Protein AF-0000000079139550 (afdb_homodimer)

Radius of gyration: 27.9 Å; Cα contacts (8 Å, |Δi|>4): 1248; chains: 2; bounding box: 109×68×73 Å

Foldseek 3Di:
DDDDPDDVVVCPPDPPPCPVPPPCPPPPCPPPLEAPQEAAEEEQAFLAPDLCSLLLLVLLQLLCCPVVVFAEEEEELAQQDGQQCQQQVNDAAFDADPVRATEFDDGSRYGYDYNCSVDDDPPRPPDDDVRSLVVLVRRRHRHCSHHGHYYYYRAHHRLDDSVLSNLQSHDHLAYEYEFALAPVRLVSSVVVVVSSVVSPHHHLFYEHEQQWDQDPVPRDIDRPRDHCNRVVSCVVVVHDYQFYAHDDPVQVVSSNNNHGCCRVPVPDPRNVGSNSSSVSSVVSSVVSVVVVVPPPPPPD/DPDDPDDPPVCPPDPPPCPVPPPCPPPPCPPPLEAPQEAAEEEQAFLAPDLCSLLLLVLLQLLCCPVVVFAEEEEELAQQDGQQCQQQVNDAAFDADPVRATEFDDGSRYGYDYNCSVDDDPPRPPDDDVRSLVVLVRRRHRHCSHHGHYYYYRAHHRLDDSVLSNLQSHDHLAYEYEFALAPVRLVSSVVVVVSSVVSPHHHLFYEHEQQWDQDPVPRDIDRPRDHCNRVVSCVVVVHDYQFYAHDDPVQVVSSNNNHGCCRVPVPDPRNVGSNSSSVSSVVSSVVSVVVVVPPPPPPD

pLDDT: mean 81.62, std 21.93, range [19.33, 98.62]

InterPro domains:
  IPR019591 Mrp/NBP35 ATP-binding protein [MF_02040] (33-282)
  IPR019591 Mrp/NBP35 ATP-binding protein [cd02037] (41-253)
  IPR027417 P-loop containing nucleoside triphosphate hydrolase [G3DSA:3.40.50.300] (33-296)
  IPR027417 P-loop containing nucleoside triphosphate hydrolase [SSF52540] (41-289)
  IPR033756 Flagellum site-determining protein YlxH/ Fe-S cluster assembling factor NBP35 [PF10609] (38-281)
  IPR044304 Iron-sulfur protein NUBPL-like [PTHR42961] (28-290)

Structure (mmCIF, N/CA/C/O backbone):
data_AF-0000000079139550-model_v1
#
loop_
_entity.id
_entity.type
_entity.pdbx_description
1 polymer 'Nucleotide-binding protein-like'
#
loop_
_atom_site.group_PDB
_atom_site.id
_atom_site.type_symbol
_atom_site.label_atom_id
_atom_site.label_alt_id
_atom_site.label_comp_id
_atom_site.label_asym_id
_atom_site.label_entity_id
_atom_site.label_seq_id
_atom_site.pdbx_PDB_ins_code
_atom_site.Cartn_x
_atom_site.Cartn_y
_atom_site.Cartn_z
_atom_site.occupancy
_atom_site.B_iso_or_equiv
_atom_site.auth_seq_id
_atom_site.auth_comp_id
_atom_site.auth_asym_id
_atom_site.auth_atom_id
_atom_site.pdbx_PDB_model_num
ATOM 1 N N . MET A 1 1 ? 80.75 3.213 21.734 1 23.69 1 MET A N 1
ATOM 2 C CA . MET A 1 1 ? 79.75 4.254 21.516 1 23.69 1 MET A CA 1
ATOM 3 C C . MET A 1 1 ? 79.25 4.27 20.062 1 23.69 1 MET A C 1
ATOM 5 O O . MET A 1 1 ? 78.938 5.324 19.531 1 23.69 1 MET A O 1
ATOM 9 N N . ASN A 1 2 ? 79.562 3.193 19.297 1 19.33 2 ASN A N 1
ATOM 10 C CA . ASN A 1 2 ? 79.625 2.646 17.953 1 19.33 2 ASN A CA 1
ATOM 11 C C . ASN A 1 2 ? 78.312 2.766 17.188 1 19.33 2 ASN A C 1
ATOM 13 O O . ASN A 1 2 ? 78.312 3.25 16.062 1 19.33 2 ASN A O 1
ATOM 17 N N . ARG A 1 3 ? 77.438 1.793 17.359 1 20.16 3 ARG A N 1
ATOM 18 C CA . ARG A 1 3 ? 76.812 0.916 16.375 1 20.16 3 ARG A CA 1
ATOM 19 C C . ARG A 1 3 ? 75.562 1.572 15.766 1 20.16 3 ARG A C 1
ATOM 21 O O . ARG A 1 3 ? 75.312 1.468 14.555 1 20.16 3 ARG A O 1
ATOM 28 N N . PHE A 1 4 ? 74.5 1.75 16.547 1 21.88 4 PHE A N 1
ATOM 29 C CA . PHE A 1 4 ? 73.188 1.257 16.188 1 21.88 4 PHE A CA 1
ATOM 30 C C . PHE A 1 4 ? 72.5 2.238 15.266 1 21.88 4 PHE A C 1
ATOM 32 O O . PHE A 1 4 ? 71.25 2.178 15.109 1 21.88 4 PHE A O 1
ATOM 39 N N . PHE A 1 5 ? 73.188 3.357 14.852 1 25.11 5 PHE A N 1
ATOM 40 C CA . PHE A 1 5 ? 72.375 4.414 14.266 1 25.11 5 PHE A CA 1
ATOM 41 C C . PHE A 1 5 ? 71.812 3.971 12.93 1 25.11 5 PHE A C 1
ATOM 43 O O . PHE A 1 5 ? 72.438 4.117 11.891 1 25.11 5 PHE A O 1
ATOM 50 N N . ASN A 1 6 ? 71.375 2.648 12.898 1 21.25 6 ASN A N 1
ATOM 51 C CA . ASN A 1 6 ? 71 2.053 11.625 1 21.25 6 ASN A CA 1
ATOM 52 C C . ASN A 1 6 ? 70.062 2.975 10.844 1 21.25 6 ASN A C 1
ATOM 54 O O . ASN A 1 6 ? 69.438 3.855 11.422 1 21.25 6 ASN A O 1
ATOM 58 N N . ALA A 1 7 ? 70 2.73 9.5 1 20.47 7 ALA A N 1
ATOM 59 C CA . ALA A 1 7 ? 69.688 3.178 8.148 1 20.47 7 ALA A CA 1
ATOM 60 C C . ALA A 1 7 ? 68.188 3.426 7.977 1 20.47 7 ALA A C 1
ATOM 62 O O . ALA A 1 7 ? 67.375 2.479 7.914 1 20.47 7 ALA A O 1
ATOM 63 N N . ALA A 1 8 ? 67.562 4.348 8.766 1 23.47 8 ALA A N 1
ATOM 64 C CA . ALA A 1 8 ? 66.188 4.723 8.625 1 23.47 8 ALA A CA 1
ATOM 65 C C . ALA A 1 8 ? 65.812 5.078 7.18 1 23.47 8 ALA A C 1
ATOM 67 O O . ALA A 1 8 ? 65.75 6.258 6.828 1 23.47 8 ALA A O 1
ATOM 68 N N . THR A 1 9 ? 66.625 4.492 6.199 1 21.58 9 THR A N 1
ATOM 69 C CA . THR A 1 9 ? 66.375 4.914 4.824 1 21.58 9 THR A CA 1
ATOM 70 C C . THR A 1 9 ? 64.875 4.824 4.508 1 21.58 9 THR A C 1
ATOM 72 O O . THR A 1 9 ? 64.25 3.75 4.598 1 21.58 9 THR A O 1
ATOM 75 N N . LYS A 1 10 ? 64.125 5.891 4.805 1 23.34 10 LYS A N 1
ATOM 76 C CA . LYS A 1 10 ? 62.75 6.266 4.531 1 23.34 10 LYS A CA 1
ATOM 77 C C . LYS A 1 10 ? 62.406 5.988 3.076 1 23.34 10 LYS A C 1
ATOM 79 O O . LYS A 1 10 ? 62.812 6.727 2.178 1 23.34 10 LYS A O 1
ATOM 84 N N . ASN A 1 11 ? 62.781 4.812 2.555 1 21.86 11 ASN A N 1
ATOM 85 C CA . ASN A 1 11 ? 62.406 4.57 1.166 1 21.86 11 ASN A CA 1
ATOM 86 C C . ASN A 1 11 ? 60.969 5.012 0.89 1 21.86 11 ASN A C 1
ATOM 88 O O . ASN A 1 11 ? 60.031 4.531 1.53 1 21.86 11 ASN A O 1
ATOM 92 N N . LEU A 1 12 ? 60.875 6.293 0.62 1 24.47 12 LEU A N 1
ATOM 93 C CA . LEU A 1 12 ? 59.719 7.008 0.066 1 24.47 12 LEU A CA 1
ATOM 94 C C . LEU A 1 12 ? 59.094 6.211 -1.067 1 24.47 12 LEU A C 1
ATOM 96 O O . LEU A 1 12 ? 59.625 6.148 -2.172 1 24.47 12 LEU A O 1
ATOM 100 N N . GLY A 1 13 ? 58.875 4.91 -0.841 1 22.47 13 GLY A N 1
ATOM 101 C CA . GLY A 1 13 ? 58.312 4.137 -1.934 1 22.47 13 GLY A CA 1
ATOM 102 C C . GLY A 1 13 ? 57.25 4.891 -2.703 1 22.47 13 GLY A C 1
ATOM 103 O O . GLY A 1 13 ? 56.656 5.824 -2.18 1 22.47 13 GLY A O 1
ATOM 104 N N . GLY A 1 14 ? 57.5 4.984 -4.031 1 22.2 14 GLY A N 1
ATOM 105 C CA . GLY A 1 14 ? 56.812 5.531 -5.18 1 22.2 14 GLY A CA 1
ATOM 106 C C . GLY A 1 14 ? 55.281 5.398 -5.07 1 22.2 14 GLY A C 1
ATOM 107 O O . GLY A 1 14 ? 54.781 4.414 -4.527 1 22.2 14 GLY A O 1
ATOM 108 N N . LEU A 1 15 ? 54.75 6.52 -4.762 1 23.72 15 LEU A N 1
ATOM 109 C CA . LEU A 1 15 ? 53.312 6.773 -4.918 1 23.72 15 LEU A CA 1
ATOM 110 C C . LEU A 1 15 ? 52.781 6.145 -6.203 1 23.72 15 LEU A C 1
ATOM 112 O O . LEU A 1 15 ? 53.062 6.641 -7.297 1 23.72 15 LEU A O 1
ATOM 116 N N . ARG A 1 16 ? 53.188 4.84 -6.367 1 24.67 16 ARG A N 1
ATOM 117 C CA . ARG A 1 16 ? 52.562 4.25 -7.547 1 24.67 16 ARG A CA 1
ATOM 118 C C . ARG A 1 16 ? 51.125 4.75 -7.727 1 24.67 16 ARG A C 1
ATOM 120 O O . ARG A 1 16 ? 50.344 4.727 -6.785 1 24.67 16 ARG A O 1
ATOM 127 N N . GLY A 1 17 ? 51.062 5.738 -8.609 1 23.34 17 GLY A N 1
ATOM 128 C CA . GLY A 1 17 ? 49.844 6.25 -9.211 1 23.34 17 GLY A CA 1
ATOM 129 C C . GLY A 1 17 ? 48.812 5.172 -9.477 1 23.34 17 GLY A C 1
ATOM 130 O O . GLY A 1 17 ? 49.062 4.211 -10.203 1 23.34 17 GLY A O 1
ATOM 131 N N . TYR A 1 18 ? 48.219 4.664 -8.414 1 21.05 18 TYR A N 1
ATOM 132 C CA . TYR A 1 18 ? 47.125 3.752 -8.68 1 21.05 18 TYR A CA 1
ATOM 133 C C . TYR A 1 18 ? 46.25 4.285 -9.805 1 21.05 18 TYR A C 1
ATOM 135 O O . TYR A 1 18 ? 45.438 5.184 -9.594 1 21.05 18 TYR A O 1
ATOM 143 N N . ALA A 1 19 ? 46.938 4.633 -10.938 1 23.12 19 ALA A N 1
ATOM 144 C CA . ALA A 1 19 ? 46.094 4.707 -12.117 1 23.12 19 ALA A CA 1
ATOM 145 C C . ALA A 1 19 ? 45.031 3.588 -12.117 1 23.12 19 ALA A C 1
ATOM 147 O O . ALA A 1 19 ? 45.406 2.412 -12.242 1 23.12 19 ALA A O 1
ATOM 148 N N . VAL A 1 20 ? 44.188 3.787 -11.242 1 25.41 20 VAL A N 1
ATOM 149 C CA . VAL A 1 20 ? 43.031 2.924 -11.375 1 25.41 20 VAL A CA 1
ATOM 150 C C . VAL A 1 20 ? 42.75 2.666 -12.852 1 25.41 20 VAL A C 1
ATOM 152 O O . VAL A 1 20 ? 42.469 3.6 -13.609 1 25.41 20 VAL A O 1
ATOM 155 N N . GLY A 1 21 ? 43.594 1.96 -13.508 1 25.73 21 GLY A N 1
ATOM 156 C CA . GLY A 1 21 ? 43.312 1.512 -14.859 1 25.73 21 GLY A CA 1
ATOM 157 C C . GLY A 1 21 ? 41.844 1.411 -15.148 1 25.73 21 GLY A C 1
ATOM 158 O O . GLY A 1 21 ? 41.062 0.906 -14.328 1 25.73 21 GLY A O 1
ATOM 159 N N . ALA A 1 22 ? 41.312 2.365 -15.977 1 26.12 22 ALA A N 1
ATOM 160 C CA . ALA A 1 22 ? 40.094 2.346 -16.734 1 26.12 22 ALA A CA 1
ATOM 161 C C . ALA A 1 22 ? 39.812 0.965 -17.344 1 26.12 22 ALA A C 1
ATOM 163 O O . ALA A 1 22 ? 40.219 0.688 -18.469 1 26.12 22 ALA A O 1
ATOM 164 N N . GLU A 1 23 ? 40.438 -0.006 -16.844 1 26.62 23 GLU A N 1
ATOM 165 C CA . GLU A 1 23 ? 40.125 -1.282 -17.469 1 26.62 23 GLU A CA 1
ATOM 166 C C . GLU A 1 23 ? 38.625 -1.366 -17.828 1 26.62 23 GLU A C 1
ATOM 168 O O . GLU A 1 23 ? 37.781 -0.834 -17.094 1 26.62 23 GLU A O 1
ATOM 173 N N . GLY A 1 24 ? 38.438 -1.568 -19.109 1 27.31 24 GLY A N 1
ATOM 174 C CA . GLY A 1 24 ? 37.188 -1.753 -19.812 1 27.31 24 GLY A CA 1
ATOM 175 C C . GLY A 1 24 ? 36.125 -2.471 -18.984 1 27.31 24 GLY A C 1
ATOM 176 O O . GLY A 1 24 ? 36.25 -3.674 -18.734 1 27.31 24 GLY A O 1
ATOM 177 N N . ARG A 1 25 ? 35.844 -2.002 -17.875 1 30.94 25 ARG A N 1
ATOM 178 C CA . ARG A 1 25 ? 34.688 -2.596 -17.203 1 30.94 25 ARG A CA 1
ATOM 179 C C . ARG A 1 25 ? 33.688 -3.137 -18.219 1 30.94 25 ARG A C 1
ATOM 181 O O . ARG A 1 25 ? 33.094 -2.371 -18.969 1 30.94 25 ARG A O 1
ATOM 188 N N . ASN A 1 26 ? 34.125 -4.117 -18.938 1 27.91 26 ASN A N 1
ATOM 189 C CA . ASN A 1 26 ? 33.281 -4.848 -19.891 1 27.91 26 ASN A CA 1
ATOM 190 C C . ASN A 1 26 ? 31.812 -4.855 -19.438 1 27.91 26 ASN A C 1
ATOM 192 O O . ASN A 1 26 ? 31.5 -5.375 -18.359 1 27.91 26 ASN A O 1
ATOM 196 N N . VAL A 1 27 ? 31.094 -3.863 -19.594 1 34.03 27 VAL A N 1
ATOM 197 C CA . VAL A 1 27 ? 29.641 -3.77 -19.703 1 34.03 27 VAL A CA 1
ATOM 198 C C . VAL A 1 27 ? 29.062 -5.137 -20.047 1 34.03 27 VAL A C 1
ATOM 200 O O . VAL A 1 27 ? 27.844 -5.277 -20.219 1 34.03 27 VAL A O 1
ATOM 203 N N . SER A 1 28 ? 29.844 -6.074 -20.594 1 33.59 28 SER A N 1
ATOM 204 C CA . SER A 1 28 ? 29.422 -7.344 -21.172 1 33.59 28 SER A CA 1
ATOM 205 C C . SER A 1 28 ? 28.938 -8.312 -20.109 1 33.59 28 SER A C 1
ATOM 207 O O . SER A 1 28 ? 28.609 -9.461 -20.406 1 33.59 28 SER A O 1
ATOM 209 N N . ASP A 1 29 ? 29.578 -8.234 -18.984 1 37.81 29 ASP A N 1
ATOM 210 C CA . ASP A 1 29 ? 29.078 -9.367 -18.203 1 37.81 29 ASP A CA 1
ATOM 211 C C . ASP A 1 29 ? 27.547 -9.328 -18.125 1 37.81 29 ASP A C 1
ATOM 213 O O . ASP A 1 29 ? 26.984 -8.711 -17.203 1 37.81 29 ASP A O 1
ATOM 217 N N . ALA A 1 30 ? 27.016 -9.117 -19.078 1 40.22 30 ALA A N 1
ATOM 218 C CA . ALA A 1 30 ? 25.594 -9.383 -19.344 1 40.22 30 ALA A CA 1
ATOM 219 C C . ALA A 1 30 ? 25.125 -10.625 -18.594 1 40.22 30 ALA A C 1
ATOM 221 O O . ALA A 1 30 ? 25.281 -11.75 -19.094 1 40.22 30 ALA A O 1
ATOM 222 N N . ARG A 1 31 ? 25.578 -10.758 -17.359 1 49.09 31 ARG A N 1
ATOM 223 C CA . ARG A 1 31 ? 25.078 -11.883 -16.578 1 49.09 31 ARG A CA 1
ATOM 224 C C . ARG A 1 31 ? 23.625 -12.211 -16.953 1 49.09 31 ARG A C 1
ATOM 226 O O . ARG A 1 31 ? 22.859 -11.32 -17.312 1 49.09 31 ARG A O 1
ATOM 233 N N . SER A 1 32 ? 23.469 -13.414 -17.297 1 58.88 32 SER A N 1
ATOM 234 C CA . SER A 1 32 ? 22.203 -13.938 -17.797 1 58.88 32 SER A CA 1
ATOM 235 C C . SER A 1 32 ? 21.031 -13.492 -16.922 1 58.88 32 SER A C 1
ATOM 237 O O . SER A 1 32 ? 21.094 -13.578 -15.703 1 58.88 32 SER A O 1
ATOM 239 N N . LEU A 1 33 ? 20.25 -12.562 -17.375 1 75.25 33 LEU A N 1
ATOM 240 C CA . LEU A 1 33 ? 19 -12.125 -16.75 1 75.25 33 LEU A CA 1
ATOM 241 C C . LEU A 1 33 ? 18.094 -13.32 -16.469 1 75.25 33 LEU A C 1
ATOM 243 O O . LEU A 1 33 ? 17.094 -13.188 -15.742 1 75.25 33 LEU A O 1
ATOM 247 N N . LYS A 1 34 ? 18.688 -14.469 -16.828 1 80.56 34 LYS A N 1
ATOM 248 C CA . LYS A 1 34 ? 17.891 -15.664 -16.625 1 80.56 34 LYS A CA 1
ATOM 249 C C . LYS A 1 34 ? 18.281 -16.391 -15.344 1 80.56 34 LYS A C 1
ATOM 251 O O . LYS A 1 34 ? 19.453 -16.375 -14.953 1 80.56 34 LYS A O 1
ATOM 256 N N . ILE A 1 35 ? 17.281 -16.875 -14.688 1 89.06 35 ILE A N 1
ATOM 257 C CA . ILE A 1 35 ? 17.516 -17.797 -13.578 1 89.06 35 ILE A CA 1
ATOM 258 C C . ILE A 1 35 ? 17.516 -19.234 -14.102 1 89.06 35 ILE A C 1
ATOM 260 O O . ILE A 1 35 ? 16.547 -19.688 -14.688 1 89.06 35 ILE A O 1
ATOM 264 N N . GLU A 1 36 ? 18.594 -19.891 -13.859 1 87.94 36 GLU A N 1
ATOM 265 C CA . GLU A 1 36 ? 18.719 -21.266 -14.359 1 87.94 36 GLU A CA 1
ATOM 266 C C . GLU A 1 36 ? 17.609 -22.156 -13.828 1 87.94 36 GLU A C 1
ATOM 268 O O . GLU A 1 36 ? 17.281 -22.125 -12.641 1 87.94 36 GLU A O 1
ATOM 273 N N . GLY A 1 37 ? 16.969 -22.859 -14.766 1 92.75 37 GLY A N 1
ATOM 274 C CA . GLY A 1 37 ? 15.953 -23.828 -14.391 1 92.75 37 GLY A CA 1
ATOM 275 C C . GLY A 1 37 ? 14.555 -23.234 -14.367 1 92.75 37 GLY A C 1
ATOM 276 O O . GLY A 1 37 ? 13.57 -23.969 -14.258 1 92.75 37 GLY A O 1
ATOM 277 N N . VAL A 1 38 ? 14.453 -21.953 -14.555 1 95.19 38 VAL A N 1
ATOM 278 C CA . VAL A 1 38 ? 13.156 -21.281 -14.5 1 95.19 38 VAL A CA 1
ATOM 279 C C . VAL A 1 38 ? 12.719 -20.891 -15.906 1 95.19 38 VAL A C 1
ATOM 281 O O . VAL A 1 38 ? 13.422 -20.156 -16.594 1 95.19 38 VAL A O 1
ATOM 284 N N . LYS A 1 39 ? 11.602 -21.375 -16.312 1 96.25 39 LYS A N 1
ATOM 285 C CA . LYS A 1 39 ? 11.125 -21.125 -17.672 1 96.25 39 LYS A CA 1
ATOM 286 C C . LYS A 1 39 ? 10.586 -19.688 -17.797 1 96.25 39 LYS A C 1
ATOM 288 O O . LYS A 1 39 ? 11.07 -18.922 -18.625 1 96.25 39 LYS A O 1
ATOM 293 N N . ASP A 1 40 ? 9.586 -19.391 -17.031 1 97.19 40 ASP A N 1
ATOM 294 C CA . ASP A 1 40 ? 8.992 -18.047 -17.062 1 97.19 40 ASP A CA 1
ATOM 295 C C . ASP A 1 40 ? 9.07 -17.391 -15.688 1 97.19 40 ASP A C 1
ATOM 297 O O . ASP A 1 40 ? 8.867 -18.047 -14.656 1 97.19 40 ASP A O 1
ATOM 301 N N . ILE A 1 41 ? 9.367 -16.141 -15.695 1 96.75 41 ILE A N 1
ATOM 302 C CA . ILE A 1 41 ? 9.312 -15.312 -14.5 1 96.75 41 ILE A CA 1
ATOM 303 C C . ILE A 1 41 ? 8.258 -14.219 -14.68 1 96.75 41 ILE A C 1
ATOM 305 O O . ILE A 1 41 ? 8.305 -13.453 -15.648 1 96.75 41 ILE A O 1
ATOM 309 N N . ILE A 1 42 ? 7.297 -14.18 -13.758 1 97.56 42 ILE A N 1
ATOM 310 C CA . ILE A 1 42 ? 6.254 -13.164 -13.875 1 97.56 42 ILE A CA 1
ATOM 311 C C . ILE A 1 42 ? 6.273 -12.258 -12.648 1 97.56 42 ILE A C 1
ATOM 313 O O . ILE A 1 42 ? 6.449 -12.734 -11.523 1 97.56 42 ILE A O 1
ATOM 317 N N . ALA A 1 43 ? 6.133 -11.008 -12.875 1 96.69 43 ALA A N 1
ATOM 318 C CA . ALA A 1 43 ? 6.051 -10.023 -11.797 1 96.69 43 ALA A CA 1
ATOM 319 C C . ALA A 1 43 ? 4.598 -9.688 -11.477 1 96.69 43 ALA A C 1
ATOM 321 O O . ALA A 1 43 ? 3.793 -9.438 -12.375 1 96.69 43 ALA A O 1
ATOM 322 N N . VAL A 1 44 ? 4.277 -9.812 -10.227 1 97.31 44 VAL A N 1
ATOM 323 C CA . VAL A 1 44 ? 3.029 -9.25 -9.734 1 97.31 44 VAL A CA 1
ATOM 324 C C . VAL A 1 44 ? 3.295 -7.891 -9.094 1 97.31 44 VAL A C 1
ATOM 326 O O . VAL A 1 44 ? 3.984 -7.801 -8.07 1 97.31 44 VAL A O 1
ATOM 329 N N . ALA A 1 45 ? 2.709 -6.883 -9.703 1 93.88 45 ALA A N 1
ATOM 330 C CA . ALA A 1 45 ? 3.074 -5.523 -9.32 1 93.88 45 ALA A CA 1
ATOM 331 C C . ALA A 1 45 ? 1.834 -4.66 -9.109 1 93.88 45 ALA A C 1
ATOM 333 O O . ALA A 1 45 ? 0.735 -5.031 -9.531 1 93.88 45 ALA A O 1
ATOM 334 N N . SER A 1 46 ? 2.092 -3.625 -8.375 1 89.56 46 SER A N 1
ATOM 335 C CA . SER A 1 46 ? 1.076 -2.6 -8.164 1 89.56 46 SER A CA 1
ATOM 336 C C . SER A 1 46 ? 1.704 -1.214 -8.055 1 89.56 46 SER A C 1
ATOM 338 O O . SER A 1 46 ? 2.891 -1.087 -7.742 1 89.56 46 SER A O 1
ATOM 340 N N . GLY A 1 47 ? 0.979 -0.257 -8.469 1 75.81 47 GLY A N 1
ATOM 341 C CA . GLY A 1 47 ? 1.481 1.099 -8.312 1 75.81 47 GLY A CA 1
ATOM 342 C C . GLY A 1 47 ? 1.423 1.598 -6.883 1 75.81 47 GLY A C 1
ATOM 343 O O . GLY A 1 47 ? 2.141 2.531 -6.516 1 75.81 47 GLY A O 1
ATOM 344 N N . LYS A 1 48 ? 0.554 1.077 -6.184 1 71.38 48 LYS A N 1
ATOM 345 C CA . LYS A 1 48 ? 0.331 1.501 -4.805 1 71.38 48 LYS A CA 1
ATOM 346 C C . LYS A 1 48 ? 0.272 0.301 -3.861 1 71.38 48 LYS A C 1
ATOM 348 O O . LYS A 1 48 ? -0.038 -0.813 -4.289 1 71.38 48 LYS A O 1
ATOM 353 N N . GLY A 1 49 ? 0.671 0.575 -2.646 1 68.75 49 GLY A N 1
ATOM 354 C CA . GLY A 1 49 ? 0.491 -0.454 -1.634 1 68.75 49 GLY A CA 1
ATOM 355 C C . GLY A 1 49 ? -0.959 -0.655 -1.239 1 68.75 49 GLY A C 1
ATOM 356 O O . GLY A 1 49 ? -1.789 0.237 -1.426 1 68.75 49 GLY A O 1
ATOM 357 N N . GLY A 1 50 ? -1.318 -1.875 -0.865 1 76.19 50 GLY A N 1
ATOM 358 C CA . GLY A 1 50 ? -2.6 -2.135 -0.228 1 76.19 50 GLY A CA 1
ATOM 359 C C . GLY A 1 50 ? -3.68 -2.551 -1.209 1 76.19 50 GLY A C 1
ATOM 360 O O . GLY A 1 50 ? -4.824 -2.783 -0.817 1 76.19 50 GLY A O 1
ATOM 361 N N . VAL A 1 51 ? -3.35 -2.705 -2.402 1 83.81 51 VAL A N 1
ATOM 362 C CA . VAL A 1 51 ? -4.355 -3.051 -3.402 1 83.81 51 VAL A CA 1
ATOM 363 C C . VAL A 1 51 ? -4.5 -4.566 -3.49 1 83.81 51 VAL A C 1
ATOM 365 O O . VAL A 1 51 ? -5.297 -5.078 -4.281 1 83.81 51 VAL A O 1
ATOM 368 N N . GLY A 1 52 ? -3.711 -5.336 -2.787 1 89.62 52 GLY A N 1
ATOM 369 C CA . GLY A 1 52 ? -3.834 -6.785 -2.734 1 89.62 52 GLY A CA 1
ATOM 370 C C . GLY A 1 52 ? -2.812 -7.5 -3.596 1 89.62 52 GLY A C 1
ATOM 371 O O . GLY A 1 52 ? -3.07 -8.602 -4.09 1 89.62 52 GLY A O 1
ATOM 372 N N . LYS A 1 53 ? -1.732 -6.859 -3.811 1 92 53 LYS A N 1
ATOM 373 C CA . LYS A 1 53 ? -0.662 -7.414 -4.633 1 92 53 LYS A CA 1
ATOM 374 C C . LYS A 1 53 ? -0.18 -8.75 -4.082 1 92 53 LYS A C 1
ATOM 376 O O . LYS A 1 53 ? -0.112 -9.742 -4.809 1 92 53 LYS A O 1
ATOM 381 N N . SER A 1 54 ? 0.21 -8.812 -2.785 1 93.81 54 SER A N 1
ATOM 382 C CA . SER A 1 54 ? 0.741 -10.031 -2.188 1 93.81 54 SER A CA 1
ATOM 383 C C . SER A 1 54 ? -0.322 -11.125 -2.123 1 93.81 54 SER A C 1
ATOM 385 O O . SER A 1 54 ? -0.031 -12.297 -2.371 1 93.81 54 SER A O 1
ATOM 387 N N . THR A 1 55 ? -1.505 -10.742 -1.787 1 93.69 55 THR A N 1
ATOM 388 C CA . THR A 1 55 ? -2.611 -11.688 -1.776 1 93.69 55 THR A CA 1
ATOM 389 C C . THR A 1 55 ? -2.799 -12.32 -3.154 1 93.69 55 THR A C 1
ATOM 391 O O . THR A 1 55 ? -2.992 -13.531 -3.27 1 93.69 55 THR A O 1
ATOM 394 N N . THR A 1 56 ? -2.719 -11.469 -4.137 1 96.56 56 THR A N 1
ATOM 395 C CA . THR A 1 56 ? -2.859 -11.945 -5.508 1 96.56 56 THR A CA 1
ATOM 396 C C . THR A 1 56 ? -1.688 -12.844 -5.895 1 96.56 56 THR A C 1
ATOM 398 O O . THR A 1 56 ? -1.881 -13.898 -6.504 1 96.56 56 THR A O 1
ATOM 401 N N . ALA A 1 57 ? -0.496 -12.461 -5.539 1 97.5 57 ALA A N 1
ATOM 402 C CA . ALA A 1 57 ? 0.687 -13.266 -5.848 1 97.5 57 ALA A CA 1
ATOM 403 C C . ALA A 1 57 ? 0.572 -14.664 -5.246 1 97.5 57 ALA A C 1
ATOM 405 O O . ALA A 1 57 ? 0.828 -15.656 -5.93 1 97.5 57 ALA A O 1
ATOM 406 N N . VAL A 1 58 ? 0.114 -14.727 -4.035 1 97.38 58 VAL A N 1
ATOM 407 C CA . VAL A 1 58 ? 0.017 -15.984 -3.301 1 97.38 58 VAL A CA 1
ATOM 408 C C . VAL A 1 58 ? -1.05 -16.875 -3.936 1 97.38 58 VAL A C 1
ATOM 410 O O . VAL A 1 58 ? -0.782 -18.031 -4.277 1 97.38 58 VAL A O 1
ATOM 413 N N . ASN A 1 59 ? -2.197 -16.359 -4.105 1 97.69 59 ASN A N 1
ATOM 414 C CA . ASN A 1 59 ? -3.301 -17.172 -4.605 1 97.69 59 ASN A CA 1
ATOM 415 C C . ASN A 1 59 ? -3.092 -17.562 -6.066 1 97.69 59 ASN A C 1
ATOM 417 O O . ASN A 1 59 ? -3.496 -18.641 -6.488 1 97.69 59 ASN A O 1
ATOM 421 N N . LEU A 1 60 ? -2.443 -16.688 -6.801 1 98.19 60 LEU A N 1
ATOM 422 C CA . LEU A 1 60 ? -2.09 -17.016 -8.18 1 98.19 60 LEU A CA 1
ATOM 423 C C . LEU A 1 60 ? -1.068 -18.156 -8.219 1 98.19 60 LEU A C 1
ATOM 425 O O . LEU A 1 60 ? -1.256 -19.141 -8.93 1 98.19 60 LEU A O 1
ATOM 429 N N . ALA A 1 61 ? 0.008 -18.031 -7.457 1 98.62 61 ALA A N 1
ATOM 430 C CA . ALA A 1 61 ? 1.051 -19.047 -7.418 1 98.62 61 ALA A CA 1
ATOM 431 C C . ALA A 1 61 ? 0.473 -20.406 -7.031 1 98.62 61 ALA A C 1
ATOM 433 O O . ALA A 1 61 ? 0.758 -21.422 -7.68 1 98.62 61 ALA A O 1
ATOM 434 N N . VAL A 1 62 ? -0.365 -20.406 -6.043 1 98.25 62 VAL A N 1
ATOM 435 C CA . VAL A 1 62 ? -0.945 -21.641 -5.547 1 98.25 62 VAL A CA 1
ATOM 436 C C . VAL A 1 62 ? -1.916 -22.203 -6.582 1 98.25 62 VAL A C 1
ATOM 438 O O . VAL A 1 62 ? -1.989 -23.422 -6.773 1 98.25 62 VAL A O 1
ATOM 441 N N . SER A 1 63 ? -2.66 -21.375 -7.227 1 98.06 63 SER A N 1
ATOM 442 C CA . SER A 1 63 ? -3.559 -21.828 -8.281 1 98.06 63 SER A CA 1
ATOM 443 C C . SER A 1 63 ? -2.781 -22.422 -9.445 1 98.06 63 SER A C 1
ATOM 445 O O . SER A 1 63 ? -3.164 -23.469 -9.984 1 98.06 63 SER A O 1
ATOM 447 N N . LEU A 1 64 ? -1.728 -21.797 -9.836 1 98.5 64 LEU A N 1
ATOM 448 C CA . LEU A 1 64 ? -0.876 -22.312 -10.906 1 98.5 64 LEU A CA 1
ATOM 449 C C . LEU A 1 64 ? -0.32 -23.688 -10.539 1 98.5 64 LEU A C 1
ATOM 451 O O . LEU A 1 64 ? -0.274 -24.594 -11.383 1 98.5 64 LEU A O 1
ATOM 455 N N . ALA A 1 65 ? 0.072 -23.828 -9.32 1 98.19 65 ALA A N 1
ATOM 456 C CA . ALA A 1 65 ? 0.666 -25.078 -8.859 1 98.19 65 ALA A CA 1
ATOM 457 C C . ALA A 1 65 ? -0.388 -26.188 -8.742 1 98.19 65 ALA A C 1
ATOM 459 O O . ALA A 1 65 ? -0.209 -27.281 -9.273 1 98.19 65 ALA A O 1
ATOM 460 N N . ASN A 1 66 ? -1.511 -25.891 -8.117 1 96.75 66 ASN A N 1
ATOM 461 C CA . ASN A 1 66 ? -2.447 -26.938 -7.695 1 96.75 66 ASN A CA 1
ATOM 462 C C . ASN A 1 66 ? -3.525 -27.172 -8.75 1 96.75 66 ASN A C 1
ATOM 464 O O . ASN A 1 66 ? -3.943 -28.312 -8.969 1 96.75 66 ASN A O 1
ATOM 468 N N . LYS A 1 67 ? -3.996 -26.172 -9.352 1 94.75 67 LYS A N 1
ATOM 469 C CA . LYS A 1 67 ? -5.051 -26.312 -10.352 1 94.75 67 LYS A CA 1
ATOM 470 C C . LYS A 1 67 ? -4.469 -26.609 -11.727 1 94.75 67 LYS A C 1
ATOM 472 O O . LYS A 1 67 ? -4.996 -27.453 -12.461 1 94.75 67 LYS A O 1
ATOM 477 N N . CYS A 1 68 ? -3.369 -25.969 -12 1 96.5 68 CYS A N 1
ATOM 478 C CA . CYS A 1 68 ? -2.785 -26.125 -13.328 1 96.5 68 CYS A CA 1
ATOM 479 C C . CYS A 1 68 ? -1.649 -27.141 -13.312 1 96.5 68 CYS A C 1
ATOM 481 O O . CYS A 1 68 ? -1.069 -27.438 -14.352 1 96.5 68 CYS A O 1
ATOM 483 N N . GLN A 1 69 ? -1.271 -27.641 -12.172 1 97.31 69 GLN A N 1
ATOM 484 C CA . GLN A 1 69 ? -0.284 -28.688 -11.984 1 97.31 69 GLN A CA 1
ATOM 485 C C . GLN A 1 69 ? 1.068 -28.297 -12.562 1 97.31 69 GLN A C 1
ATOM 487 O O . GLN A 1 69 ? 1.69 -29.062 -13.297 1 97.31 69 GLN A O 1
ATOM 492 N N . LEU A 1 70 ? 1.464 -27.094 -12.281 1 98.25 70 LEU A N 1
ATOM 493 C CA . LEU A 1 70 ? 2.764 -26.594 -12.711 1 98.25 70 LEU A CA 1
ATOM 494 C C . LEU A 1 70 ? 3.744 -26.562 -11.539 1 98.25 70 LEU A C 1
ATOM 496 O O . LEU A 1 70 ? 3.334 -26.5 -10.383 1 98.25 70 LEU A O 1
ATOM 500 N N . SER A 1 71 ? 5.027 -26.688 -11.852 1 98.56 71 SER A N 1
ATOM 501 C CA . SER A 1 71 ? 6.066 -26.406 -10.867 1 98.56 71 SER A CA 1
ATOM 502 C C . SER A 1 71 ? 6.258 -24.906 -10.68 1 98.56 71 SER A C 1
ATOM 504 O O . SER A 1 71 ? 6.695 -24.219 -11.594 1 98.56 71 SER A O 1
ATOM 506 N N . VAL A 1 72 ? 5.93 -24.438 -9.469 1 98.56 72 VAL A N 1
ATOM 507 C CA . VAL A 1 72 ? 5.82 -23 -9.281 1 98.56 72 VAL A CA 1
ATOM 508 C C . VAL A 1 72 ? 6.691 -22.562 -8.102 1 98.56 72 VAL A C 1
ATOM 510 O O . VAL A 1 72 ? 6.773 -23.266 -7.09 1 98.56 72 VAL A O 1
ATOM 513 N N . GLY A 1 73 ? 7.41 -21.453 -8.273 1 98 73 GLY A N 1
ATOM 514 C CA . GLY A 1 73 ? 8.07 -20.734 -7.195 1 98 73 GLY A CA 1
ATOM 515 C C . GLY A 1 73 ? 7.438 -19.406 -6.887 1 98 73 GLY A C 1
ATOM 516 O O . GLY A 1 73 ? 6.762 -18.812 -7.738 1 98 73 GLY A O 1
ATOM 517 N N . LEU A 1 74 ? 7.59 -18.938 -5.668 1 97.88 74 LEU A N 1
ATOM 518 C CA . LEU A 1 74 ? 7.105 -17.641 -5.207 1 97.88 74 LEU A CA 1
ATOM 519 C C . LEU A 1 74 ? 8.211 -16.875 -4.48 1 97.88 74 LEU A C 1
ATOM 521 O O . LEU A 1 74 ? 8.734 -17.344 -3.471 1 97.88 74 LEU A O 1
ATOM 525 N N . LEU A 1 75 ? 8.523 -15.766 -5.027 1 95.62 75 LEU A N 1
ATOM 526 C CA . LEU A 1 75 ? 9.562 -14.914 -4.465 1 95.62 75 LEU A CA 1
ATOM 527 C C . LEU A 1 75 ? 8.969 -13.641 -3.879 1 95.62 75 LEU A C 1
ATOM 529 O O . LEU A 1 75 ? 8.281 -12.891 -4.582 1 95.62 75 LEU A O 1
ATOM 533 N N . ASP A 1 76 ? 9.188 -13.438 -2.641 1 94.38 76 ASP A N 1
ATOM 534 C CA . ASP A 1 76 ? 8.805 -12.203 -1.961 1 94.38 76 ASP A CA 1
ATOM 535 C C . ASP A 1 76 ? 9.875 -11.133 -2.115 1 94.38 76 ASP A C 1
ATOM 537 O O . ASP A 1 76 ? 10.875 -11.141 -1.395 1 94.38 76 ASP A O 1
ATOM 541 N N . ALA A 1 77 ? 9.602 -10.133 -2.953 1 89.62 77 ALA A N 1
ATOM 542 C CA . ALA A 1 77 ? 10.586 -9.086 -3.217 1 89.62 77 ALA A CA 1
ATOM 543 C C . ALA A 1 77 ? 10.234 -7.801 -2.477 1 89.62 77 ALA A C 1
ATOM 545 O O . ALA A 1 77 ? 10.852 -6.758 -2.703 1 89.62 77 ALA A O 1
ATOM 546 N N . ASP A 1 78 ? 9.242 -7.828 -1.665 1 85.62 78 ASP A N 1
ATOM 547 C CA . ASP A 1 78 ? 8.883 -6.68 -0.841 1 85.62 78 ASP A CA 1
ATOM 548 C C . ASP A 1 78 ? 9.711 -6.648 0.444 1 85.62 78 ASP A C 1
ATOM 550 O O . ASP A 1 78 ? 9.258 -7.121 1.488 1 85.62 78 ASP A O 1
ATOM 554 N N . VAL A 1 79 ? 10.727 -5.988 0.376 1 76.69 79 VAL A N 1
ATOM 555 C CA . VAL A 1 79 ? 11.758 -6 1.414 1 76.69 79 VAL A CA 1
ATOM 556 C C . VAL A 1 79 ? 11.227 -5.312 2.67 1 76.69 79 VAL A C 1
ATOM 558 O O . VAL A 1 79 ? 11.531 -5.73 3.789 1 76.69 79 VAL A O 1
ATOM 561 N N . TYR A 1 80 ? 10.43 -4.344 2.547 1 73.25 80 TYR A N 1
ATOM 562 C CA . TYR A 1 80 ? 10.062 -3.502 3.68 1 73.25 80 TYR A CA 1
ATOM 563 C C . TYR A 1 80 ? 8.758 -3.975 4.309 1 73.25 80 TYR A C 1
ATOM 565 O O . TYR A 1 80 ? 8.406 -3.549 5.41 1 73.25 80 TYR A O 1
ATOM 573 N N . GLY A 1 81 ? 8.195 -4.891 3.729 1 78.31 81 GLY A N 1
ATOM 574 C CA . GLY A 1 81 ? 6.945 -5.414 4.242 1 78.31 81 GLY A CA 1
ATOM 575 C C . GLY A 1 81 ? 6.633 -6.812 3.742 1 78.31 81 GLY A C 1
ATOM 576 O O . GLY A 1 81 ? 5.602 -7.031 3.104 1 78.31 81 GLY A O 1
ATOM 577 N N . PRO A 1 82 ? 7.543 -7.699 4.094 1 84.56 82 PRO A N 1
ATOM 578 C CA . PRO A 1 82 ? 7.316 -9.062 3.6 1 84.56 82 PRO A CA 1
ATOM 579 C C . PRO A 1 82 ? 6.082 -9.711 4.219 1 84.56 82 PRO A C 1
ATOM 581 O O . PRO A 1 82 ? 5.965 -9.773 5.445 1 84.56 82 PRO A O 1
ATOM 584 N N . SER A 1 83 ? 5.203 -10.164 3.389 1 88 83 SER A N 1
ATOM 585 C CA . SER A 1 83 ? 3.949 -10.727 3.877 1 88 83 SER A CA 1
ATOM 586 C C . SER A 1 83 ? 3.854 -12.219 3.566 1 88 83 SER A C 1
ATOM 588 O O . SER A 1 83 ? 3.02 -12.922 4.137 1 88 83 SER A O 1
ATOM 590 N N . ILE A 1 84 ? 4.711 -12.695 2.738 1 92 84 ILE A N 1
ATOM 591 C CA . ILE A 1 84 ? 4.574 -14.039 2.199 1 92 84 ILE A CA 1
ATOM 592 C C . ILE A 1 84 ? 4.797 -15.07 3.311 1 92 84 ILE A C 1
ATOM 594 O O . ILE A 1 84 ? 4.098 -16.078 3.381 1 92 84 ILE A O 1
ATOM 598 N N . PRO A 1 85 ? 5.785 -14.852 4.215 1 89.81 85 PRO A N 1
ATOM 599 C CA . PRO A 1 85 ? 5.977 -15.844 5.273 1 89.81 85 PRO A CA 1
ATOM 600 C C . PRO A 1 85 ? 4.699 -16.109 6.07 1 89.81 85 PRO A C 1
ATOM 602 O O . PRO A 1 85 ? 4.387 -17.25 6.383 1 89.81 85 PRO A O 1
ATOM 605 N N . THR A 1 86 ? 3.953 -15.125 6.309 1 88.5 86 THR A N 1
ATOM 606 C CA . THR A 1 86 ? 2.691 -15.266 7.027 1 88.5 86 THR A CA 1
ATOM 607 C C . THR A 1 86 ? 1.624 -15.883 6.129 1 88.5 86 THR A C 1
ATOM 609 O O . THR A 1 86 ? 0.935 -16.828 6.535 1 88.5 86 THR A O 1
ATOM 612 N N . MET A 1 87 ? 1.538 -15.422 4.922 1 93.19 87 MET A N 1
ATOM 613 C CA . MET A 1 87 ? 0.451 -15.797 4.023 1 93.19 87 MET A CA 1
ATOM 614 C C . MET A 1 87 ? 0.604 -17.25 3.557 1 93.19 87 MET A C 1
ATOM 616 O O . MET A 1 87 ? -0.374 -17.875 3.152 1 93.19 87 MET A O 1
ATOM 620 N N . MET A 1 88 ? 1.844 -17.719 3.611 1 95.25 88 MET A N 1
ATOM 621 C CA . MET A 1 88 ? 2.123 -19.078 3.17 1 95.25 88 MET A CA 1
ATOM 622 C C . MET A 1 88 ? 2.514 -19.969 4.352 1 95.25 88 MET A C 1
ATOM 624 O O . MET A 1 88 ? 2.883 -21.125 4.164 1 95.25 88 MET A O 1
ATOM 628 N N . LYS A 1 89 ? 2.396 -19.406 5.531 1 92.75 89 LYS A N 1
ATOM 629 C CA . LYS A 1 89 ? 2.744 -20.109 6.754 1 92.75 89 LYS A CA 1
ATOM 630 C C . LYS A 1 89 ? 4.121 -20.766 6.645 1 92.75 89 LYS A C 1
ATOM 632 O O . LYS A 1 89 ? 4.266 -21.969 6.871 1 92.75 89 LYS A O 1
ATOM 637 N N . LEU A 1 90 ? 5.055 -19.891 6.305 1 89.25 90 LEU A N 1
ATOM 638 C CA . LEU A 1 90 ? 6.43 -20.375 6.215 1 89.25 90 LEU A CA 1
ATOM 639 C C . LEU A 1 90 ? 7.113 -20.328 7.578 1 89.25 90 LEU A C 1
ATOM 641 O O . LEU A 1 90 ? 6.914 -19.391 8.352 1 89.25 90 LEU A O 1
ATOM 645 N N . HIS A 1 91 ? 7.723 -21.391 7.906 1 81.12 91 HIS A N 1
ATOM 646 C CA . HIS A 1 91 ? 8.414 -21.469 9.188 1 81.12 91 HIS A CA 1
ATOM 647 C C . HIS A 1 91 ? 9.914 -21.672 9 1 81.12 91 HIS A C 1
ATOM 649 O O . HIS A 1 91 ? 10.336 -22.391 8.102 1 81.12 91 HIS A O 1
ATOM 655 N N . GLY A 1 92 ? 10.609 -20.906 9.781 1 75.12 92 GLY A N 1
ATOM 656 C CA . GLY A 1 92 ? 12.047 -21.125 9.82 1 75.12 92 GLY A CA 1
ATOM 657 C C . GLY A 1 92 ? 12.797 -20.328 8.766 1 75.12 92 GLY A C 1
ATOM 658 O O . GLY A 1 92 ? 12.195 -19.578 8 1 75.12 92 GLY A O 1
ATOM 659 N N . LYS A 1 93 ? 14.133 -20.359 8.898 1 78.75 93 LYS A N 1
ATOM 660 C CA . LYS A 1 93 ? 15.039 -19.781 7.918 1 78.75 93 LYS A CA 1
ATOM 661 C C . LYS A 1 93 ? 15.406 -20.797 6.84 1 78.75 93 LYS A C 1
ATOM 663 O O . LYS A 1 93 ? 15.516 -21.984 7.113 1 78.75 93 LYS A O 1
ATOM 668 N N . PRO A 1 94 ? 15.516 -20.25 5.656 1 79.31 94 PRO A N 1
ATOM 669 C CA . PRO A 1 94 ? 15.945 -21.188 4.609 1 79.31 94 PRO A CA 1
ATOM 670 C C . PRO A 1 94 ? 17.297 -21.828 4.914 1 79.31 94 PRO A C 1
ATOM 672 O O . PRO A 1 94 ? 18.188 -21.172 5.461 1 79.31 94 PRO A O 1
ATOM 675 N N . GLU A 1 95 ? 17.344 -23.078 4.645 1 81.56 95 GLU A N 1
ATOM 676 C CA . GLU A 1 95 ? 18.609 -23.781 4.77 1 81.56 95 GLU A CA 1
ATOM 677 C C . GLU A 1 95 ? 19.562 -23.438 3.625 1 81.56 95 GLU A C 1
ATOM 679 O O . GLU A 1 95 ? 19.125 -22.891 2.605 1 81.56 95 GLU A O 1
ATOM 684 N N . VAL A 1 96 ? 20.797 -23.578 3.947 1 83.12 96 VAL A N 1
ATOM 685 C CA . VAL A 1 96 ? 21.812 -23.344 2.922 1 83.12 96 VAL A CA 1
ATOM 686 C C . VAL A 1 96 ? 22.359 -24.672 2.43 1 83.12 96 VAL A C 1
ATOM 688 O O . VAL A 1 96 ? 22.688 -25.547 3.23 1 83.12 96 VAL A O 1
ATOM 691 N N . SER A 1 97 ? 22.438 -24.797 1.128 1 84.5 97 SER A N 1
ATOM 692 C CA . SER A 1 97 ? 22.906 -26.031 0.508 1 84.5 97 SER A CA 1
ATOM 693 C C . SER A 1 97 ? 24.422 -26.125 0.551 1 84.5 97 SER A C 1
ATOM 695 O O . SER A 1 97 ? 25.094 -25.188 1.006 1 84.5 97 SER A O 1
ATOM 697 N N . LYS A 1 98 ? 24.859 -27.266 0.051 1 78.25 98 LYS A N 1
ATOM 698 C CA . LYS A 1 98 ? 26.297 -27.5 -0.045 1 78.25 98 LYS A CA 1
ATOM 699 C C . LYS A 1 98 ? 26.953 -26.5 -0.99 1 78.25 98 LYS A C 1
ATOM 701 O O . LYS A 1 98 ? 28.109 -26.125 -0.788 1 78.25 98 LYS A O 1
ATOM 706 N N . GLY A 1 99 ? 26.234 -26.078 -1.931 1 80.75 99 GLY A N 1
ATOM 707 C CA . GLY A 1 99 ? 26.719 -25.094 -2.887 1 80.75 99 GLY A CA 1
ATOM 708 C C . GLY A 1 99 ? 26.5 -23.656 -2.443 1 80.75 99 GLY A C 1
ATOM 709 O O . GLY A 1 99 ? 26.578 -22.734 -3.254 1 80.75 99 GLY A O 1
ATOM 710 N N . ASN A 1 100 ? 26.094 -23.453 -1.293 1 84.44 100 ASN A N 1
ATOM 711 C CA . ASN A 1 100 ? 25.906 -22.141 -0.679 1 84.44 100 ASN A CA 1
ATOM 712 C C . ASN A 1 100 ? 24.703 -21.406 -1.271 1 84.44 100 ASN A C 1
ATOM 714 O O . ASN A 1 100 ? 24.75 -20.188 -1.481 1 84.44 100 ASN A O 1
ATOM 718 N N . LYS A 1 101 ? 23.828 -22.25 -1.669 1 89.75 101 LYS A N 1
ATOM 719 C CA . LYS A 1 101 ? 22.562 -21.688 -2.146 1 89.75 101 LYS A CA 1
ATOM 720 C C . LYS A 1 101 ? 21.438 -21.906 -1.142 1 89.75 101 LYS A C 1
ATOM 722 O O . LYS A 1 101 ? 21.453 -22.891 -0.4 1 89.75 101 LYS A O 1
ATOM 727 N N . MET A 1 102 ? 20.562 -20.984 -1.157 1 91 102 MET A N 1
ATOM 728 C CA . MET A 1 102 ? 19.406 -21.125 -0.262 1 91 102 MET A CA 1
ATOM 729 C C . MET A 1 102 ? 18.422 -22.156 -0.795 1 91 102 MET A C 1
ATOM 731 O O . MET A 1 102 ? 18.156 -22.203 -1.998 1 91 102 MET A O 1
ATOM 735 N N . ILE A 1 103 ? 17.969 -23.016 0.069 1 92.5 103 ILE A N 1
ATOM 736 C CA . ILE A 1 103 ? 16.938 -23.984 -0.292 1 92.5 103 ILE A CA 1
ATOM 737 C C . ILE A 1 103 ? 15.562 -23.375 -0.008 1 92.5 103 ILE A C 1
ATOM 739 O O . ILE A 1 103 ? 15.258 -23.016 1.129 1 92.5 103 ILE A O 1
ATOM 743 N N . PRO A 1 104 ? 14.727 -23.297 -0.981 1 93.75 104 PRO A N 1
ATOM 744 C CA . PRO A 1 104 ? 13.406 -22.703 -0.746 1 93.75 104 PRO A CA 1
ATOM 745 C C . PRO A 1 104 ?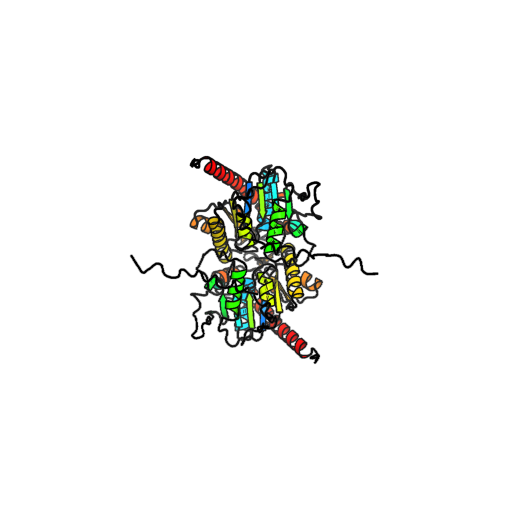 12.562 -23.531 0.23 1 93.75 104 PRO A C 1
ATOM 747 O O . PRO A 1 104 ? 12.734 -24.75 0.326 1 93.75 104 PRO A O 1
ATOM 750 N N . ILE A 1 105 ? 11.727 -22.844 0.926 1 93.44 105 ILE A N 1
ATOM 751 C CA . ILE A 1 105 ? 10.75 -23.5 1.789 1 93.44 105 ILE A CA 1
ATOM 752 C C . ILE A 1 105 ? 9.484 -23.797 0.996 1 93.44 105 ILE A C 1
ATOM 754 O O . ILE A 1 105 ? 8.984 -22.953 0.257 1 93.44 105 ILE A O 1
ATOM 758 N N . GLU A 1 106 ? 9.008 -25.031 1.173 1 94.56 106 GLU A N 1
ATOM 759 C CA . GLU A 1 106 ? 7.848 -25.422 0.379 1 94.56 106 GLU A CA 1
ATOM 760 C C . GLU A 1 106 ? 6.594 -25.531 1.244 1 94.56 106 GLU A C 1
ATOM 762 O O . GLU A 1 106 ? 6.645 -26.047 2.361 1 94.56 106 GLU A O 1
ATOM 767 N N . ASN A 1 107 ? 5.555 -24.859 0.799 1 95.5 107 ASN A N 1
ATOM 768 C CA . ASN A 1 107 ? 4.215 -25.016 1.358 1 95.5 107 ASN A CA 1
ATOM 769 C C . ASN A 1 107 ? 3.137 -24.797 0.302 1 95.5 107 ASN A C 1
ATOM 771 O O . ASN A 1 107 ? 3.361 -24.078 -0.679 1 95.5 107 ASN A O 1
ATOM 775 N N . HIS A 1 108 ? 2.061 -25.547 0.423 1 96.62 108 HIS A N 1
ATOM 776 C CA . HIS A 1 108 ? 0.92 -25.469 -0.484 1 96.62 108 HIS A CA 1
ATOM 777 C C . HIS A 1 108 ? 1.346 -25.734 -1.925 1 96.62 108 HIS A C 1
ATOM 779 O O . HIS A 1 108 ? 0.817 -25.125 -2.855 1 96.62 108 HIS A O 1
ATOM 785 N N . GLY A 1 109 ? 2.389 -26.469 -2.105 1 96.38 109 GLY A N 1
ATOM 786 C CA . GLY A 1 109 ? 2.812 -26.906 -3.426 1 96.38 109 GLY A CA 1
ATOM 787 C C . GLY A 1 109 ? 3.68 -25.891 -4.141 1 96.38 109 GLY A C 1
ATOM 788 O O . GLY A 1 109 ? 3.963 -26.031 -5.332 1 96.38 109 GLY A O 1
ATOM 789 N N . VAL A 1 110 ? 4.113 -24.875 -3.416 1 97.94 110 VAL A N 1
ATOM 790 C CA . VAL A 1 110 ? 4.871 -23.781 -4.016 1 97.94 110 VAL A CA 1
ATOM 791 C C . VAL A 1 110 ? 6.195 -23.594 -3.273 1 97.94 110 VAL A C 1
ATOM 793 O O . VAL A 1 110 ? 6.227 -23.625 -2.041 1 97.94 110 VAL A O 1
ATOM 796 N N . LYS A 1 111 ? 7.301 -23.5 -4.008 1 96.88 111 LYS A N 1
ATOM 797 C CA . LYS A 1 111 ? 8.594 -23.172 -3.418 1 96.88 111 LYS A CA 1
ATOM 798 C C . LYS A 1 111 ? 8.68 -21.672 -3.119 1 96.88 111 LYS A C 1
ATOM 800 O O . LYS A 1 111 ? 8.461 -20.844 -4.004 1 96.88 111 LYS A O 1
ATOM 805 N N . CYS A 1 112 ? 9.023 -21.359 -1.867 1 96.19 112 CYS A N 1
ATOM 806 C CA . CYS A 1 112 ? 8.961 -19.953 -1.478 1 96.19 112 CYS A CA 1
ATOM 807 C C . CYS A 1 112 ? 10.297 -19.469 -0.936 1 96.19 112 CYS A C 1
ATOM 809 O O . CYS A 1 112 ? 10.984 -20.203 -0.222 1 96.19 112 CYS A O 1
ATOM 811 N N . ILE A 1 113 ? 10.633 -18.266 -1.313 1 93.69 113 ILE A N 1
ATOM 812 C CA . ILE A 1 113 ? 11.719 -17.516 -0.703 1 93.69 113 ILE A CA 1
ATOM 813 C C . ILE A 1 113 ? 11.25 -16.094 -0.384 1 93.69 113 ILE A C 1
ATOM 815 O O . ILE A 1 113 ? 10.578 -15.469 -1.198 1 93.69 113 ILE A O 1
ATOM 819 N N . SER A 1 114 ? 11.492 -15.688 0.798 1 90.75 114 SER A N 1
ATOM 820 C CA . SER A 1 114 ? 11.086 -14.344 1.201 1 90.75 114 SER A CA 1
ATOM 821 C C . SER A 1 114 ? 12.227 -13.609 1.9 1 90.75 114 SER A C 1
ATOM 823 O O . SER A 1 114 ? 13 -14.219 2.648 1 90.75 114 SER A O 1
ATOM 825 N N . MET A 1 115 ? 12.273 -12.344 1.7 1 79.88 115 MET A N 1
ATOM 826 C CA . MET A 1 115 ? 13.188 -11.477 2.439 1 79.88 115 MET A CA 1
ATOM 827 C C . MET A 1 115 ? 12.906 -11.539 3.938 1 79.88 115 MET A C 1
ATOM 829 O O . MET A 1 115 ? 13.82 -11.398 4.75 1 79.88 115 MET A O 1
ATOM 833 N N . GLY A 1 116 ? 11.711 -11.75 4.184 1 73.62 116 GLY A N 1
ATOM 834 C CA . GLY A 1 116 ? 11.328 -11.852 5.582 1 73.62 116 GLY A CA 1
ATOM 835 C C . GLY A 1 116 ? 11.977 -13.023 6.297 1 73.62 116 GLY A C 1
ATOM 836 O O . GLY A 1 116 ? 12.109 -13.016 7.523 1 73.62 116 GLY A O 1
ATOM 837 N N . SER A 1 117 ? 12.359 -13.977 5.5 1 75.88 117 SER A N 1
ATOM 838 C CA . SER A 1 117 ? 12.992 -15.148 6.094 1 75.88 117 SER A CA 1
ATOM 839 C C . SER A 1 117 ? 14.469 -14.906 6.379 1 75.88 117 SER A C 1
ATOM 841 O O . SER A 1 117 ? 15.102 -15.672 7.109 1 75.88 117 SER A O 1
ATOM 843 N N . LEU A 1 118 ? 14.938 -13.836 5.781 1 73.44 118 LEU A N 1
ATOM 844 C CA . LEU A 1 118 ? 16.344 -13.523 5.949 1 73.44 118 LEU A CA 1
ATOM 845 C C . LEU A 1 118 ? 16.562 -12.594 7.141 1 73.44 118 LEU A C 1
ATOM 847 O O . LEU A 1 118 ? 17.703 -12.359 7.559 1 73.44 118 LEU A O 1
ATOM 851 N N . VAL A 1 119 ? 15.469 -12.055 7.559 1 68.69 119 VAL A N 1
ATOM 852 C CA . VAL A 1 119 ? 15.555 -11.109 8.664 1 68.69 119 VAL A CA 1
ATOM 853 C C . VAL A 1 119 ? 14.773 -11.648 9.867 1 68.69 119 VAL A C 1
ATOM 855 O O . VAL A 1 119 ? 13.867 -12.469 9.711 1 68.69 119 VAL A O 1
ATOM 858 N N . GLU A 1 120 ? 15.336 -11.195 11.023 1 65.38 120 GLU A N 1
ATOM 859 C CA . GLU A 1 120 ? 14.594 -11.562 12.219 1 65.38 120 GLU A CA 1
ATOM 860 C C . GLU A 1 120 ? 13.188 -10.977 12.203 1 65.38 120 GLU A C 1
ATOM 862 O O . GLU A 1 120 ? 12.977 -9.867 11.703 1 65.38 120 GLU A O 1
ATOM 867 N N . LYS A 1 121 ? 12.367 -11.773 12.922 1 62.75 121 LYS A N 1
ATOM 868 C CA . LYS A 1 121 ? 10.969 -11.375 13 1 62.75 121 LYS A CA 1
ATOM 869 C C . LYS A 1 121 ? 10.82 -10.031 13.703 1 62.75 121 LYS A C 1
ATOM 871 O O . LYS A 1 121 ? 11.461 -9.789 14.734 1 62.75 121 LYS A O 1
ATOM 876 N N . ASP A 1 122 ? 10.328 -9 13.148 1 62.84 122 ASP A N 1
ATOM 877 C CA . ASP A 1 122 ? 9.938 -7.711 13.727 1 62.84 122 ASP A CA 1
ATOM 878 C C . ASP A 1 122 ? 11.086 -6.707 13.648 1 62.84 122 ASP A C 1
ATOM 880 O O . ASP A 1 122 ? 10.961 -5.578 14.125 1 62.84 122 ASP A O 1
ATOM 884 N N . ALA A 1 123 ? 12.25 -7.266 13.219 1 66.25 123 ALA A N 1
ATOM 885 C CA . ALA A 1 123 ? 13.344 -6.305 13.141 1 66.25 123 ALA A CA 1
ATOM 886 C C . ALA A 1 123 ? 13.039 -5.215 12.109 1 66.25 123 ALA A C 1
ATOM 888 O O . ALA A 1 123 ? 12.492 -5.496 11.047 1 66.25 123 ALA A O 1
ATOM 889 N N . PRO A 1 124 ? 13.18 -3.971 12.68 1 65.19 124 PRO A N 1
ATOM 890 C CA . PRO A 1 124 ? 13.031 -2.945 11.641 1 65.19 124 PRO A CA 1
ATOM 891 C C . PRO A 1 124 ? 14.016 -3.121 10.492 1 65.19 124 PRO A C 1
ATOM 893 O O . PRO A 1 124 ? 15.219 -3.275 10.727 1 65.19 124 PRO A O 1
ATOM 896 N N . ILE A 1 125 ? 13.461 -3.436 9.391 1 65.44 125 ILE A N 1
ATOM 897 C CA . ILE A 1 125 ? 14.312 -3.545 8.211 1 65.44 125 ILE A CA 1
ATOM 898 C C . ILE A 1 125 ? 14.727 -2.152 7.746 1 65.44 125 ILE A C 1
ATOM 900 O O . ILE A 1 125 ? 13.969 -1.472 7.051 1 65.44 125 ILE A O 1
ATOM 904 N N . VAL A 1 126 ? 15.797 -1.66 8.359 1 69.81 126 VAL A N 1
ATOM 905 C CA . VAL A 1 126 ? 16.344 -0.367 7.953 1 69.81 126 VAL A CA 1
ATOM 906 C C . VAL A 1 126 ? 17.406 -0.569 6.879 1 69.81 126 VAL A C 1
ATOM 908 O O . VAL A 1 126 ? 18.609 -0.445 7.152 1 69.81 126 VAL A O 1
ATOM 911 N N . TRP A 1 127 ? 16.922 -1.057 5.715 1 71.69 127 TRP A N 1
ATOM 912 C CA . TRP A 1 127 ? 17.797 -1.354 4.594 1 71.69 127 TRP A CA 1
ATOM 913 C C . TRP A 1 127 ? 17.812 -0.205 3.592 1 71.69 127 TRP A C 1
ATOM 915 O O . TRP A 1 127 ? 16.75 0.277 3.178 1 71.69 127 TRP A O 1
ATOM 925 N N . ARG A 1 128 ? 19.031 0.18 3.373 1 71.19 128 ARG A N 1
ATOM 926 C CA . ARG A 1 128 ? 19.188 1.189 2.33 1 71.19 128 ARG A CA 1
ATOM 927 C C . ARG A 1 128 ? 19.234 0.547 0.947 1 71.19 128 ARG A C 1
ATOM 929 O O . ARG A 1 128 ? 19.312 -0.676 0.827 1 71.19 128 ARG A O 1
ATOM 936 N N . GLY A 1 129 ? 19.188 1.308 -0.083 1 72.06 129 GLY A N 1
ATOM 937 C CA . GLY A 1 129 ? 19.047 0.89 -1.47 1 72.06 129 GLY A CA 1
ATOM 938 C C . GLY A 1 129 ? 20.031 -0.204 -1.86 1 72.06 129 GLY A C 1
ATOM 939 O O . GLY A 1 129 ? 19.625 -1.281 -2.297 1 72.06 129 GLY A O 1
ATOM 940 N N . PRO A 1 130 ? 21.281 -0.058 -1.664 1 74.06 130 PRO A N 1
ATOM 941 C CA . PRO A 1 130 ? 22.266 -1.061 -2.074 1 74.06 130 PRO A CA 1
ATOM 942 C C . PRO A 1 130 ? 22.078 -2.396 -1.36 1 74.06 130 PRO A C 1
ATOM 944 O O . PRO A 1 130 ? 22.297 -3.455 -1.956 1 74.06 130 PRO A O 1
ATOM 947 N N . MET A 1 131 ? 21.719 -2.326 -0.132 1 76.69 131 MET A N 1
ATOM 948 C CA . MET A 1 131 ? 21.469 -3.549 0.625 1 76.69 131 MET A CA 1
ATOM 949 C C . MET A 1 131 ? 20.266 -4.301 0.063 1 76.69 131 MET A C 1
ATOM 951 O O . MET A 1 131 ? 20.297 -5.527 -0.033 1 76.69 131 MET A O 1
ATOM 955 N N . VAL A 1 132 ? 19.328 -3.533 -0.272 1 76.81 132 VAL A N 1
ATOM 956 C CA . VAL A 1 132 ? 18.125 -4.121 -0.857 1 76.81 132 VAL A CA 1
ATOM 957 C C . VAL A 1 132 ? 18.469 -4.82 -2.168 1 76.81 132 VAL A C 1
ATOM 959 O O . VAL A 1 132 ? 18.062 -5.957 -2.404 1 76.81 132 VAL A O 1
ATOM 962 N N . MET A 1 133 ? 19.266 -4.223 -2.91 1 78.12 133 MET A N 1
ATOM 963 C CA . MET A 1 133 ? 19.641 -4.77 -4.211 1 78.12 133 MET A CA 1
ATOM 964 C C . MET A 1 133 ? 20.453 -6.051 -4.047 1 78.12 133 MET A C 1
ATOM 966 O O . MET A 1 133 ? 20.266 -7.008 -4.801 1 78.12 133 MET A O 1
ATOM 970 N N . LYS A 1 134 ? 21.312 -6.043 -3.145 1 80.56 134 LYS A N 1
ATOM 971 C CA . LYS A 1 134 ? 22.125 -7.234 -2.867 1 80.56 134 LYS A CA 1
ATOM 972 C C . LYS A 1 134 ? 21.234 -8.391 -2.41 1 80.56 134 LYS A C 1
ATOM 974 O O . LYS A 1 134 ? 21.438 -9.531 -2.844 1 80.56 134 LYS A O 1
ATOM 979 N N . ALA A 1 135 ? 20.375 -8.07 -1.558 1 79.75 135 ALA A N 1
ATOM 980 C CA . ALA A 1 135 ? 19.453 -9.086 -1.067 1 79.75 135 ALA A CA 1
ATOM 981 C C . ALA A 1 135 ? 18.609 -9.664 -2.207 1 79.75 135 ALA A C 1
ATOM 983 O O . ALA A 1 135 ? 18.391 -10.875 -2.273 1 79.75 135 ALA A O 1
ATOM 984 N N . LEU A 1 136 ? 18.188 -8.859 -3.072 1 81.81 136 LEU A N 1
ATOM 985 C CA . LEU A 1 136 ? 17.375 -9.297 -4.203 1 81.81 136 LEU A CA 1
ATOM 986 C C . LEU A 1 136 ? 18.172 -10.195 -5.133 1 81.81 136 LEU A C 1
ATOM 988 O O . LEU A 1 136 ? 17.641 -11.188 -5.656 1 81.81 136 LEU A O 1
ATOM 992 N N . GLU A 1 137 ? 19.375 -9.906 -5.309 1 83.31 137 GLU A N 1
ATOM 993 C CA . GLU A 1 137 ? 20.266 -10.742 -6.117 1 83.31 137 GLU A CA 1
ATOM 994 C C . GLU A 1 137 ? 20.438 -12.125 -5.492 1 83.31 137 GLU A C 1
ATOM 996 O O . GLU A 1 137 ? 20.406 -13.141 -6.191 1 83.31 137 GLU A O 1
ATOM 1001 N N . GLN A 1 138 ? 20.625 -12.078 -4.277 1 84.19 138 GLN A N 1
ATOM 1002 C CA . GLN A 1 138 ? 20.797 -13.336 -3.561 1 84.19 138 GLN A CA 1
ATOM 1003 C C . GLN A 1 138 ? 19.531 -14.188 -3.646 1 84.19 138 GLN A C 1
ATOM 1005 O O . GLN A 1 138 ? 19.594 -15.406 -3.777 1 84.19 138 GLN A O 1
ATOM 1010 N N . MET A 1 139 ? 18.438 -13.578 -3.641 1 87.25 139 MET A N 1
ATOM 1011 C CA . MET A 1 139 ? 17.156 -14.289 -3.605 1 87.25 139 MET A CA 1
ATOM 1012 C C . MET A 1 139 ? 16.781 -14.789 -4.992 1 87.25 139 MET A C 1
ATOM 1014 O O . MET A 1 139 ? 15.898 -15.633 -5.129 1 87.25 139 MET A O 1
ATOM 1018 N N . THR A 1 140 ? 17.453 -14.336 -5.941 1 86.56 140 THR A N 1
ATOM 1019 C CA . THR A 1 140 ? 17.156 -14.789 -7.297 1 86.56 140 THR A CA 1
ATOM 1020 C C . THR A 1 140 ? 18.203 -15.812 -7.754 1 86.56 140 THR A C 1
ATOM 1022 O O . THR A 1 140 ? 17.859 -16.984 -7.996 1 86.56 140 THR A O 1
ATOM 1025 N N . ARG A 1 141 ? 19.438 -15.531 -7.641 1 86.5 141 ARG A N 1
ATOM 1026 C CA . ARG A 1 141 ? 20.5 -16.375 -8.18 1 86.5 141 ARG A CA 1
ATOM 1027 C C . ARG A 1 141 ? 21.109 -17.25 -7.082 1 86.5 141 ARG A C 1
ATOM 1029 O O . ARG A 1 141 ? 21.719 -18.281 -7.371 1 86.5 141 ARG A O 1
ATOM 1036 N N . GLY A 1 142 ? 20.969 -16.859 -5.992 1 88.5 142 GLY A N 1
ATOM 1037 C CA . GLY A 1 142 ? 21.531 -17.609 -4.879 1 88.5 142 GLY A CA 1
ATOM 1038 C C . GLY A 1 142 ? 20.562 -18.609 -4.27 1 88.5 142 GLY A C 1
ATOM 1039 O O . GLY A 1 142 ? 20.688 -18.969 -3.098 1 88.5 142 GLY A O 1
ATOM 1040 N N . VAL A 1 143 ? 19.578 -19.031 -4.992 1 92.25 143 VAL A N 1
ATOM 1041 C CA . VAL A 1 143 ? 18.547 -19.938 -4.508 1 92.25 143 VAL A CA 1
ATOM 1042 C C . VAL A 1 143 ? 18.516 -21.188 -5.391 1 92.25 143 VAL A C 1
ATOM 1044 O O . VAL A 1 143 ? 18.688 -21.094 -6.609 1 92.25 143 VAL A O 1
ATOM 1047 N N . GLU A 1 144 ? 18.297 -22.359 -4.789 1 93.19 144 GLU A N 1
ATOM 1048 C CA . GLU A 1 144 ? 18.109 -23.609 -5.516 1 93.19 144 GLU A CA 1
ATOM 1049 C C . GLU A 1 144 ? 16.641 -23.812 -5.895 1 93.19 144 GLU A C 1
ATOM 1051 O O . GLU A 1 144 ? 15.961 -24.656 -5.312 1 93.19 144 GLU A O 1
ATOM 1056 N N . TRP A 1 145 ? 16.266 -23.156 -6.848 1 93.75 145 TRP A N 1
ATOM 1057 C CA . TRP A 1 145 ? 14.867 -23.219 -7.289 1 93.75 145 TRP A CA 1
ATOM 1058 C C . TRP A 1 145 ? 14.57 -24.562 -7.953 1 93.75 145 TRP A C 1
ATOM 1060 O O . TRP A 1 145 ? 13.422 -25 -7.992 1 93.75 145 TRP A O 1
ATOM 1070 N N . GLY A 1 146 ? 15.594 -25.25 -8.516 1 93.31 146 GLY A N 1
ATOM 1071 C CA . GLY A 1 146 ? 15.344 -26.406 -9.359 1 93.31 146 GLY A CA 1
ATOM 1072 C C . GLY A 1 146 ? 14.656 -26.062 -10.664 1 93.31 146 GLY A C 1
ATOM 1073 O O . GLY A 1 146 ? 14.906 -25.016 -11.25 1 93.31 146 GLY A O 1
ATOM 1074 N N . GLN A 1 147 ? 13.883 -27.062 -11.156 1 96.38 147 GLN A N 1
ATOM 1075 C CA . GLN A 1 147 ? 13.133 -26.812 -12.383 1 96.38 147 GLN A CA 1
ATOM 1076 C C . GLN A 1 147 ? 11.758 -26.234 -12.078 1 96.38 147 GLN A C 1
ATOM 1078 O O . GLN A 1 147 ? 10.938 -26.859 -11.422 1 96.38 147 GLN A O 1
ATOM 1083 N N . LEU A 1 148 ? 11.547 -25.031 -12.57 1 97.44 148 LEU A N 1
ATOM 1084 C CA . LEU A 1 148 ? 10.258 -24.359 -12.398 1 97.44 148 LEU A CA 1
ATOM 1085 C C . LEU A 1 148 ? 9.664 -23.969 -13.742 1 97.44 148 LEU A C 1
ATOM 1087 O O . LEU A 1 148 ? 10.375 -23.516 -14.641 1 97.44 148 LEU A O 1
ATOM 1091 N N . ASP A 1 149 ? 8.375 -24.234 -13.82 1 98.31 149 ASP A N 1
ATOM 1092 C CA . ASP A 1 149 ? 7.66 -23.688 -14.969 1 98.31 149 ASP A CA 1
ATOM 1093 C C . ASP A 1 149 ? 7.492 -22.172 -14.836 1 98.31 149 ASP A C 1
ATOM 1095 O O . ASP A 1 149 ? 7.668 -21.438 -15.805 1 98.31 149 ASP A O 1
ATOM 1099 N N . ILE A 1 150 ? 7.164 -21.734 -13.633 1 98.38 150 ILE A N 1
ATOM 1100 C CA . ILE A 1 150 ? 6.895 -20.312 -13.43 1 98.38 150 ILE A CA 1
ATOM 1101 C C . ILE A 1 150 ? 7.422 -19.875 -12.062 1 98.38 150 ILE A C 1
ATOM 1103 O O . ILE A 1 150 ? 7.199 -20.562 -11.062 1 98.38 150 ILE A O 1
ATOM 1107 N N . LEU A 1 151 ? 8.141 -18.844 -12.023 1 97.88 151 LEU A N 1
ATOM 1108 C CA . LEU A 1 151 ? 8.484 -18.125 -10.805 1 97.88 151 LEU A CA 1
ATOM 1109 C C . LEU A 1 151 ? 7.672 -16.828 -10.688 1 97.88 151 LEU A C 1
ATOM 1111 O O . LEU A 1 151 ? 7.801 -15.938 -11.523 1 97.88 151 LEU A O 1
ATOM 1115 N N . VAL A 1 152 ? 6.805 -16.766 -9.672 1 98.31 152 VAL A N 1
ATOM 1116 C CA . VAL A 1 152 ? 6 -15.586 -9.398 1 98.31 152 VAL A CA 1
ATOM 1117 C C . VAL A 1 152 ? 6.754 -14.656 -8.453 1 98.31 152 VAL A C 1
ATOM 1119 O O . VAL A 1 152 ? 7.191 -15.078 -7.379 1 98.31 152 VAL A O 1
ATOM 1122 N N . VAL A 1 153 ? 6.883 -13.43 -8.812 1 96.31 153 VAL A N 1
ATOM 1123 C CA . VAL A 1 153 ? 7.59 -12.461 -7.988 1 96.31 153 VAL A CA 1
ATOM 1124 C C . VAL A 1 153 ? 6.598 -11.453 -7.414 1 96.31 153 VAL A C 1
ATOM 1126 O O . VAL A 1 153 ? 5.945 -10.719 -8.156 1 96.31 153 VAL A O 1
ATOM 1129 N N . ASP A 1 154 ? 6.465 -11.43 -6.129 1 95.81 154 ASP A N 1
ATOM 1130 C CA . ASP A 1 154 ? 5.715 -10.398 -5.422 1 95.81 154 ASP A CA 1
ATOM 1131 C C . ASP A 1 154 ? 6.539 -9.117 -5.281 1 95.81 154 ASP A C 1
ATOM 1133 O O . ASP A 1 154 ? 7.359 -9 -4.371 1 95.81 154 ASP A O 1
ATOM 1137 N N . MET A 1 155 ? 6.227 -8.125 -6.082 1 92 155 MET A N 1
ATOM 1138 C CA . MET A 1 155 ? 7.039 -6.914 -6.18 1 92 155 MET A CA 1
ATOM 1139 C C . MET A 1 155 ? 6.762 -5.973 -5.012 1 92 155 MET A C 1
ATOM 1141 O O . MET A 1 155 ? 5.68 -6.012 -4.426 1 92 155 MET A O 1
ATOM 1145 N N . PRO A 1 156 ? 7.777 -5.148 -4.684 1 85.56 156 PRO A N 1
ATOM 1146 C CA . PRO A 1 156 ? 7.453 -4.074 -3.744 1 85.56 156 PRO A CA 1
ATOM 1147 C C . PRO A 1 156 ? 6.465 -3.062 -4.324 1 85.56 156 PRO A C 1
ATOM 1149 O O . PRO A 1 156 ? 6.301 -2.982 -5.543 1 85.56 156 PRO A O 1
ATOM 1152 N N . PRO A 1 157 ? 5.785 -2.361 -3.451 1 79.94 157 PRO A N 1
ATOM 1153 C CA . PRO A 1 157 ? 4.879 -1.333 -3.975 1 79.94 157 PRO A CA 1
ATOM 1154 C C . PRO A 1 157 ? 5.625 -0.174 -4.633 1 79.94 157 PRO A C 1
ATOM 1156 O O . PRO A 1 157 ? 6.773 0.106 -4.285 1 79.94 157 PRO A O 1
ATOM 1159 N N . GLY A 1 158 ? 4.98 0.447 -5.641 1 75.31 158 GLY A N 1
ATOM 1160 C CA . GLY A 1 158 ? 5.527 1.656 -6.238 1 75.31 158 GLY A CA 1
ATOM 1161 C C . GLY A 1 158 ? 6.285 1.396 -7.523 1 75.31 158 GLY A C 1
ATOM 1162 O O . GLY A 1 158 ? 6.098 0.359 -8.164 1 75.31 158 GLY A O 1
ATOM 1163 N N . THR A 1 159 ? 6.977 2.398 -8 1 74.12 159 THR A N 1
ATOM 1164 C CA . THR A 1 159 ? 7.742 2.371 -9.242 1 74.12 159 THR A CA 1
ATOM 1165 C C . THR A 1 159 ? 9.164 2.879 -9.016 1 74.12 159 THR A C 1
ATOM 1167 O O . THR A 1 159 ? 9.773 3.463 -9.914 1 74.12 159 THR A O 1
ATOM 1170 N N . GLY A 1 160 ? 9.641 2.588 -7.883 1 74.12 160 GLY A N 1
ATOM 1171 C CA . GLY A 1 160 ? 10.93 3.123 -7.492 1 74.12 160 GLY A CA 1
ATOM 1172 C C . GLY A 1 160 ? 12.094 2.232 -7.895 1 74.12 160 GLY A C 1
ATOM 1173 O O . GLY A 1 160 ? 11.961 1.404 -8.797 1 74.12 160 GLY A O 1
ATOM 1174 N N . ASP A 1 161 ? 13.156 2.391 -7.234 1 72.12 161 ASP A N 1
ATOM 1175 C CA . ASP A 1 161 ? 14.438 1.782 -7.574 1 72.12 161 ASP A CA 1
ATOM 1176 C C . ASP A 1 161 ? 14.359 0.26 -7.48 1 72.12 161 ASP A C 1
ATOM 1178 O O . ASP A 1 161 ? 14.938 -0.447 -8.312 1 72.12 161 ASP A O 1
ATOM 1182 N N . ALA A 1 162 ? 13.68 -0.176 -6.488 1 74.44 162 ALA A N 1
ATOM 1183 C CA . ALA A 1 162 ? 13.594 -1.622 -6.301 1 74.44 162 ALA A CA 1
ATOM 1184 C C . ALA A 1 162 ? 12.859 -2.283 -7.465 1 74.44 162 ALA A C 1
ATOM 1186 O O . ALA A 1 162 ? 13.281 -3.334 -7.957 1 74.44 162 ALA A O 1
ATOM 1187 N N . GLN A 1 163 ? 11.797 -1.673 -7.887 1 79.38 163 GLN A N 1
ATOM 1188 C CA . GLN A 1 163 ? 11.023 -2.209 -9 1 79.38 163 GLN A CA 1
ATOM 1189 C C . GLN A 1 163 ? 11.82 -2.17 -10.297 1 79.38 163 GLN A C 1
ATOM 1191 O O . GLN A 1 163 ? 11.852 -3.148 -11.047 1 79.38 163 GLN A O 1
ATOM 1196 N N . ILE A 1 164 ? 12.461 -1.101 -10.492 1 77.56 164 ILE A N 1
ATOM 1197 C CA . ILE A 1 164 ? 13.242 -0.909 -11.703 1 77.56 164 ILE A CA 1
ATOM 1198 C C . ILE A 1 164 ? 14.406 -1.897 -11.727 1 77.56 164 ILE A C 1
ATOM 1200 O O . ILE A 1 164 ? 14.625 -2.588 -12.727 1 77.56 164 ILE A O 1
ATOM 1204 N N . SER A 1 165 ? 15.039 -1.966 -10.641 1 77.81 165 SER A N 1
ATOM 1205 C CA . SER A 1 165 ? 16.188 -2.855 -10.555 1 77.81 165 SER A CA 1
ATOM 1206 C C . SER A 1 165 ? 15.781 -4.309 -10.773 1 77.81 165 SER A C 1
ATOM 1208 O O . SER A 1 165 ? 16.453 -5.043 -11.508 1 77.81 165 SER A O 1
ATOM 1210 N N . MET A 1 166 ? 14.719 -4.676 -10.164 1 83.81 166 MET A N 1
ATOM 1211 C CA . MET A 1 166 ? 14.234 -6.043 -10.328 1 83.81 166 MET A CA 1
ATOM 1212 C C . MET A 1 166 ? 13.883 -6.332 -11.781 1 83.81 166 MET A C 1
ATOM 1214 O O . MET A 1 166 ? 14.188 -7.41 -12.297 1 83.81 166 MET A O 1
ATOM 1218 N N . SER A 1 167 ? 13.305 -5.383 -12.391 1 83.75 167 SER A N 1
ATOM 1219 C CA . SER A 1 167 ? 12.875 -5.551 -13.773 1 83.75 167 SER A CA 1
ATOM 1220 C C . SER A 1 167 ? 14.062 -5.629 -14.727 1 83.75 167 SER A C 1
ATOM 1222 O O . SER A 1 167 ? 13.977 -6.254 -15.789 1 83.75 167 SER A O 1
ATOM 1224 N N . GLN A 1 168 ? 15.133 -5.059 -14.289 1 78.75 168 GLN A N 1
ATOM 1225 C CA . GLN A 1 168 ? 16.328 -5.043 -15.133 1 78.75 168 GLN A CA 1
ATOM 1226 C C . GLN A 1 168 ? 17.219 -6.25 -14.852 1 78.75 168 GLN A C 1
ATOM 1228 O O . GLN A 1 168 ? 17.984 -6.684 -15.711 1 78.75 168 GLN A O 1
ATOM 1233 N N . ARG A 1 169 ? 17.109 -6.754 -13.773 1 80.5 169 ARG A N 1
ATOM 1234 C CA . ARG A 1 169 ? 18.016 -7.812 -13.359 1 80.5 169 ARG A CA 1
ATOM 1235 C C . ARG A 1 169 ? 17.406 -9.188 -13.617 1 80.5 169 ARG A C 1
ATOM 1237 O O . ARG A 1 169 ? 18.109 -10.203 -13.578 1 80.5 169 ARG A O 1
ATOM 1244 N N . LEU A 1 170 ? 16.156 -9.195 -13.836 1 87.31 170 LEU A N 1
ATOM 1245 C CA . LEU A 1 170 ? 15.461 -10.438 -14.164 1 87.31 170 LEU A CA 1
ATOM 1246 C C . LEU A 1 170 ? 14.859 -10.375 -15.562 1 87.31 170 LEU A C 1
ATOM 1248 O O . LEU A 1 170 ? 14.336 -9.336 -15.969 1 87.31 170 LEU A O 1
ATOM 1252 N N . GLN A 1 171 ? 15.086 -11.398 -16.234 1 89.31 171 GLN A N 1
ATOM 1253 C CA . GLN A 1 171 ? 14.359 -11.492 -17.5 1 89.31 171 GLN A CA 1
ATOM 1254 C C . GLN A 1 171 ? 12.898 -11.852 -17.266 1 89.31 171 GLN A C 1
ATOM 1256 O O . GLN A 1 171 ? 12.523 -13.023 -17.297 1 89.31 171 GLN A O 1
ATOM 1261 N N . LEU A 1 172 ? 12.109 -10.891 -17.172 1 93.62 172 LEU A N 1
ATOM 1262 C CA . LEU A 1 172 ? 10.688 -11.086 -16.906 1 93.62 172 LEU A CA 1
ATOM 1263 C C . LEU A 1 172 ? 9.945 -11.445 -18.188 1 93.62 172 LEU A C 1
ATOM 1265 O O . LEU A 1 172 ? 10.125 -10.789 -19.219 1 93.62 172 LEU A O 1
ATOM 1269 N N . SER A 1 173 ? 9.188 -12.508 -18.062 1 95.88 173 SER A N 1
ATOM 1270 C CA . SER A 1 173 ? 8.32 -12.852 -19.188 1 95.88 173 SER A CA 1
ATOM 1271 C C . SER A 1 173 ? 7.141 -11.891 -19.297 1 95.88 173 SER A C 1
ATOM 1273 O O . SER A 1 173 ? 6.559 -11.727 -20.359 1 95.88 173 SER A O 1
ATOM 1275 N N . GLY A 1 174 ? 6.738 -11.32 -18.188 1 96.31 174 GLY A N 1
ATOM 1276 C CA . GLY A 1 174 ? 5.668 -10.336 -18.172 1 96.31 174 GLY A CA 1
ATOM 1277 C C . GLY A 1 174 ? 5.324 -9.852 -16.781 1 96.31 174 GLY A C 1
ATOM 1278 O O . GLY A 1 174 ? 5.801 -10.414 -15.789 1 96.31 174 GLY A O 1
ATOM 1279 N N . ALA A 1 175 ? 4.496 -8.805 -16.75 1 97.06 175 ALA A N 1
ATOM 1280 C CA . ALA A 1 175 ? 4.039 -8.234 -15.477 1 97.06 175 ALA A CA 1
ATOM 1281 C C . ALA A 1 175 ? 2.514 -8.234 -15.398 1 97.06 175 ALA A C 1
ATOM 1283 O O . ALA A 1 175 ? 1.833 -7.906 -16.375 1 97.06 175 ALA A O 1
ATOM 1284 N N . LEU A 1 176 ? 2.061 -8.727 -14.266 1 98.06 176 LEU A N 1
ATOM 1285 C CA . LEU A 1 176 ? 0.646 -8.625 -13.922 1 98.06 176 LEU A CA 1
ATOM 1286 C C . LEU A 1 176 ? 0.398 -7.449 -12.984 1 98.06 176 LEU A C 1
ATOM 1288 O O . LEU A 1 176 ? 0.954 -7.398 -11.883 1 98.06 176 LEU A O 1
ATOM 1292 N N . ILE A 1 177 ? -0.485 -6.531 -13.391 1 97.25 177 ILE A N 1
ATOM 1293 C CA . ILE A 1 177 ? -0.716 -5.32 -12.602 1 97.25 177 ILE A CA 1
ATOM 1294 C C . ILE A 1 177 ? -2.014 -5.461 -11.812 1 97.25 177 ILE A C 1
ATOM 1296 O O . ILE A 1 177 ? -3.076 -5.707 -12.383 1 97.25 177 ILE A O 1
ATOM 1300 N N . VAL A 1 178 ? -1.878 -5.301 -10.5 1 96.75 178 VAL A N 1
ATOM 1301 C CA . VAL A 1 178 ? -3.018 -5.434 -9.602 1 96.75 178 VAL A CA 1
ATOM 1302 C C . VAL A 1 178 ? -3.488 -4.047 -9.164 1 96.75 178 VAL A C 1
ATOM 1304 O O . VAL A 1 178 ? -2.676 -3.189 -8.812 1 96.75 178 VAL A O 1
ATOM 1307 N N . SER A 1 179 ? -4.816 -3.799 -9.219 1 95.19 179 SER A N 1
ATOM 1308 C CA . SER A 1 179 ? -5.379 -2.545 -8.727 1 95.19 179 SER A CA 1
ATOM 1309 C C . SER A 1 179 ? -6.801 -2.742 -8.211 1 95.19 179 SER A C 1
ATOM 1311 O O . SER A 1 179 ? -7.41 -3.791 -8.438 1 95.19 179 SER A O 1
ATOM 1313 N N . THR A 1 180 ? -7.23 -1.84 -7.418 1 93.44 180 THR A N 1
ATOM 1314 C CA . THR A 1 180 ? -8.656 -1.693 -7.117 1 93.44 180 THR A CA 1
ATOM 1315 C C . THR A 1 180 ? -9.32 -0.753 -8.117 1 93.44 180 THR A C 1
ATOM 1317 O O . THR A 1 180 ? -8.641 -0.086 -8.898 1 93.44 180 THR A O 1
ATOM 1320 N N . PRO A 1 181 ? -10.656 -0.741 -8.141 1 93.75 181 PRO A N 1
ATOM 1321 C CA . PRO A 1 181 ? -11.336 0.106 -9.117 1 93.75 181 PRO A CA 1
ATOM 1322 C C . PRO A 1 181 ? -11.266 1.59 -8.766 1 93.75 181 PRO A C 1
ATOM 1324 O O . PRO A 1 181 ? -11.711 2.436 -9.547 1 93.75 181 PRO A O 1
ATOM 1327 N N . GLN A 1 182 ? -10.703 1.937 -7.719 1 88.81 182 GLN A N 1
ATOM 1328 C CA . GLN A 1 182 ? -10.648 3.32 -7.258 1 88.81 182 GLN A CA 1
ATOM 1329 C C . GLN A 1 182 ? -9.688 4.148 -8.109 1 88.81 182 GLN A C 1
ATOM 1331 O O . GLN A 1 182 ? -8.609 3.682 -8.469 1 88.81 182 GLN A O 1
ATOM 1336 N N . ASP A 1 183 ? -10.016 5.414 -8.281 1 86.5 183 ASP A N 1
ATOM 1337 C CA . ASP A 1 183 ? -9.281 6.289 -9.188 1 86.5 183 ASP A CA 1
ATOM 1338 C C . ASP A 1 183 ? -7.844 6.488 -8.719 1 86.5 183 ASP A C 1
ATOM 1340 O O . ASP A 1 183 ? -6.906 6.398 -9.516 1 86.5 183 ASP A O 1
ATOM 1344 N N . VAL A 1 184 ? -7.684 6.723 -7.512 1 82.5 184 VAL A N 1
ATOM 1345 C CA . VAL A 1 184 ? -6.352 6.977 -6.973 1 82.5 184 VAL A CA 1
ATOM 1346 C C . VAL A 1 184 ? -5.465 5.754 -7.199 1 82.5 184 VAL A C 1
ATOM 1348 O O . VAL A 1 184 ? -4.305 5.887 -7.598 1 82.5 184 VAL A O 1
ATOM 1351 N N . ALA A 1 185 ? -5.992 4.555 -7 1 87.5 185 ALA A N 1
ATOM 1352 C CA . ALA A 1 185 ? -5.254 3.318 -7.227 1 87.5 185 ALA A CA 1
ATOM 1353 C C . ALA A 1 185 ? -4.977 3.111 -8.711 1 87.5 185 ALA A C 1
ATOM 1355 O O . ALA A 1 185 ? -3.904 2.631 -9.094 1 87.5 185 ALA A O 1
ATOM 1356 N N . LEU A 1 186 ? -5.914 3.494 -9.516 1 91.25 186 LEU A N 1
ATOM 1357 C CA . LEU A 1 186 ? -5.793 3.299 -10.953 1 91.25 186 LEU A CA 1
ATOM 1358 C C . LEU A 1 186 ? -4.734 4.223 -11.547 1 91.25 186 LEU A C 1
ATOM 1360 O O . LEU A 1 186 ? -4.047 3.857 -12.5 1 91.25 186 LEU A O 1
ATOM 1364 N N . MET A 1 187 ? -4.641 5.367 -11.008 1 86.81 187 MET A N 1
ATOM 1365 C CA . MET A 1 187 ? -3.576 6.27 -11.43 1 86.81 187 MET A CA 1
ATOM 1366 C C . MET A 1 187 ? -2.205 5.648 -11.188 1 86.81 187 MET A C 1
ATOM 1368 O O . MET A 1 187 ? -1.325 5.723 -12.047 1 86.81 187 MET A O 1
ATOM 1372 N N . ASP A 1 188 ? -2.07 5.055 -10.078 1 87.19 188 ASP A N 1
ATOM 1373 C CA . ASP A 1 188 ? -0.812 4.391 -9.758 1 87.19 188 ASP A CA 1
ATOM 1374 C C . ASP A 1 188 ? -0.595 3.17 -10.656 1 87.19 188 ASP A C 1
ATOM 1376 O O . ASP A 1 188 ? 0.539 2.861 -11.023 1 87.19 188 ASP A O 1
ATOM 1380 N N . ALA A 1 189 ? -1.638 2.471 -10.961 1 91.25 189 ALA A N 1
ATOM 1381 C CA . ALA A 1 189 ? -1.548 1.326 -11.859 1 91.25 189 ALA A CA 1
ATOM 1382 C C . ALA A 1 189 ? -1.047 1.751 -13.234 1 91.25 189 ALA A C 1
ATOM 1384 O O . ALA A 1 189 ? -0.205 1.076 -13.836 1 91.25 189 ALA A O 1
ATOM 1385 N N . ARG A 1 190 ? -1.55 2.871 -13.664 1 91.56 190 ARG A N 1
ATOM 1386 C CA . ARG A 1 190 ? -1.109 3.408 -14.945 1 91.56 190 ARG A CA 1
ATOM 1387 C C . ARG A 1 190 ? 0.389 3.693 -14.938 1 91.56 190 ARG A C 1
ATOM 1389 O O . ARG A 1 190 ? 1.09 3.393 -15.906 1 91.56 190 ARG A O 1
ATOM 1396 N N . ARG A 1 191 ? 0.822 4.25 -13.867 1 86.56 191 ARG A N 1
ATOM 1397 C CA . ARG A 1 191 ? 2.248 4.531 -13.727 1 86.56 191 ARG A CA 1
ATOM 1398 C C . ARG A 1 191 ? 3.061 3.24 -13.727 1 86.56 191 ARG A C 1
ATOM 1400 O O . ARG A 1 191 ? 4.152 3.189 -14.297 1 86.56 191 ARG A O 1
ATOM 1407 N N . GLY A 1 192 ? 2.545 2.303 -13.094 1 89 192 GLY A N 1
ATOM 1408 C CA . GLY A 1 192 ? 3.193 1 -13.102 1 89 192 GLY A CA 1
ATOM 1409 C C . GLY A 1 192 ? 3.32 0.412 -14.5 1 89 192 GLY A C 1
ATOM 1410 O O . GLY A 1 192 ? 4.387 -0.08 -14.875 1 89 192 GLY A O 1
ATOM 1411 N N . VAL A 1 193 ? 2.24 0.507 -15.203 1 92.94 193 VAL A N 1
ATOM 1412 C CA . VAL A 1 193 ? 2.236 0.009 -16.578 1 92.94 193 VAL A CA 1
ATOM 1413 C C . VAL A 1 193 ? 3.307 0.73 -17.391 1 92.94 193 VAL A C 1
ATOM 1415 O O . VAL A 1 193 ? 4.086 0.094 -18.109 1 92.94 193 VAL A O 1
ATOM 1418 N N . LYS A 1 194 ? 3.375 1.981 -17.25 1 90.19 194 LYS A N 1
ATOM 1419 C CA . LYS A 1 194 ? 4.34 2.783 -18 1 90.19 194 LYS A CA 1
ATOM 1420 C C . LYS A 1 194 ? 5.77 2.445 -17.594 1 90.19 194 LYS A C 1
ATOM 1422 O O . LYS A 1 194 ? 6.672 2.414 -18.438 1 90.19 194 LYS A O 1
ATOM 1427 N N . MET A 1 195 ? 5.926 2.232 -16.344 1 86.56 195 MET A N 1
ATOM 1428 C CA . MET A 1 195 ? 7.254 1.876 -15.852 1 86.56 195 MET A CA 1
ATOM 1429 C C . MET A 1 195 ? 7.742 0.579 -16.484 1 86.56 195 MET A C 1
ATOM 1431 O O . MET A 1 195 ? 8.867 0.514 -16.984 1 86.56 195 MET A O 1
ATOM 1435 N N . PHE A 1 196 ? 6.93 -0.441 -16.5 1 91.06 196 PHE A N 1
ATOM 1436 C CA . PHE A 1 196 ? 7.312 -1.724 -17.078 1 91.06 196 PHE A CA 1
ATOM 1437 C C . PHE A 1 196 ? 7.512 -1.602 -18.594 1 91.06 196 PHE A C 1
ATOM 1439 O O . PHE A 1 196 ? 8.383 -2.262 -19.156 1 91.06 196 PHE A O 1
ATOM 1446 N N . SER A 1 197 ? 6.68 -0.798 -19.156 1 90 197 SER A N 1
ATOM 1447 C CA . SER A 1 197 ? 6.836 -0.563 -20.594 1 90 197 SER A CA 1
ATOM 1448 C C . SER A 1 197 ? 8.188 0.079 -20.906 1 90 197 SER A C 1
ATOM 1450 O O . SER A 1 197 ? 8.844 -0.286 -21.875 1 90 197 SER A O 1
ATOM 1452 N N . LYS A 1 198 ? 8.594 0.944 -20.125 1 86.06 198 LYS A N 1
ATOM 1453 C CA . LYS A 1 198 ? 9.859 1.646 -20.312 1 86.06 198 LYS A CA 1
ATOM 1454 C C . LYS A 1 198 ? 11.047 0.688 -20.219 1 86.06 198 LYS A C 1
ATOM 1456 O O . LYS A 1 198 ? 12.086 0.907 -20.844 1 86.06 198 LYS A O 1
ATOM 1461 N N . VAL A 1 199 ? 10.898 -0.316 -19.484 1 86.75 199 VAL A N 1
ATOM 1462 C CA . VAL A 1 199 ? 11.992 -1.269 -19.328 1 86.75 199 VAL A CA 1
ATOM 1463 C C . VAL A 1 199 ? 11.727 -2.506 -20.188 1 86.75 199 VAL A C 1
ATOM 1465 O O . VAL A 1 199 ? 12.305 -3.568 -19.938 1 86.75 199 VAL A O 1
ATOM 1468 N N . SER A 1 200 ? 10.758 -2.475 -21.031 1 90.25 200 SER A N 1
ATOM 1469 C CA . SER A 1 200 ? 10.461 -3.443 -22.094 1 90.25 200 SER A CA 1
ATOM 1470 C C . SER A 1 200 ? 9.992 -4.77 -21.5 1 90.25 200 SER A C 1
ATOM 1472 O O . SER A 1 200 ? 10.398 -5.84 -21.953 1 90.25 200 SER A O 1
ATOM 1474 N N . VAL A 1 201 ? 9.266 -4.699 -20.516 1 92.88 201 VAL A N 1
ATOM 1475 C CA . VAL A 1 201 ? 8.602 -5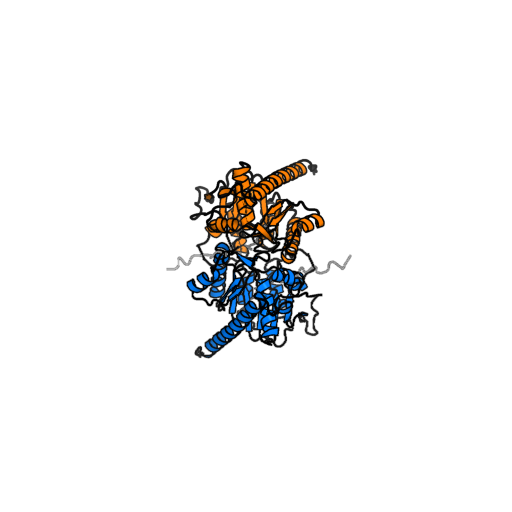.871 -19.953 1 92.88 201 VAL A CA 1
ATOM 1476 C C . VAL A 1 201 ? 7.141 -5.906 -20.406 1 92.88 201 VAL A C 1
ATOM 1478 O O . VAL A 1 201 ? 6.395 -4.949 -20.203 1 92.88 201 VAL A O 1
ATOM 1481 N N . PRO A 1 202 ? 6.758 -7 -21.062 1 95.56 202 PRO A N 1
ATOM 1482 C CA . PRO A 1 202 ? 5.359 -7.09 -21.484 1 95.56 202 PRO A CA 1
ATOM 1483 C C . PRO A 1 202 ? 4.383 -7.082 -20.312 1 95.56 202 PRO A C 1
ATOM 1485 O O . PRO A 1 202 ? 4.695 -7.613 -19.234 1 95.56 202 PRO A O 1
ATOM 1488 N N . ILE A 1 203 ? 3.23 -6.477 -20.578 1 96.88 203 ILE A N 1
ATOM 1489 C CA . ILE A 1 203 ? 2.168 -6.492 -19.578 1 96.88 203 ILE A CA 1
ATOM 1490 C C . ILE A 1 203 ? 1.228 -7.668 -19.844 1 96.88 203 ILE A C 1
ATOM 1492 O O . ILE A 1 203 ? 0.625 -7.754 -20.922 1 96.88 203 ILE A O 1
ATOM 1496 N N . LEU A 1 204 ? 1.153 -8.57 -18.891 1 97.75 204 LEU A N 1
ATOM 1497 C CA . LEU A 1 204 ? 0.273 -9.727 -19.031 1 97.75 204 LEU A CA 1
ATOM 1498 C C . LEU A 1 204 ? -1.19 -9.312 -18.922 1 97.75 204 LEU A C 1
ATOM 1500 O O . LEU A 1 204 ? -2.072 -9.977 -19.453 1 97.75 204 LEU A O 1
ATOM 1504 N N . GLY A 1 205 ? -1.457 -8.289 -18.188 1 97.56 205 GLY A N 1
ATOM 1505 C CA . GLY A 1 205 ? -2.795 -7.742 -18.047 1 97.56 205 GLY A CA 1
ATOM 1506 C C . GLY A 1 205 ? -3.021 -7.062 -16.719 1 97.56 205 GLY A C 1
ATOM 1507 O O . GLY A 1 205 ? -2.105 -6.973 -15.891 1 97.56 205 GLY A O 1
ATOM 1508 N N . LEU A 1 206 ? -4.27 -6.523 -16.531 1 97.94 206 LEU A N 1
ATOM 1509 C CA . LEU A 1 206 ? -4.691 -5.891 -15.281 1 97.94 206 LEU A CA 1
ATOM 1510 C C . LEU A 1 206 ? -5.703 -6.758 -14.547 1 97.94 206 LEU A C 1
ATOM 1512 O O . LEU A 1 206 ? -6.582 -7.359 -15.172 1 97.94 206 LEU A O 1
ATOM 1516 N N . ILE A 1 207 ? -5.539 -6.836 -13.266 1 97.94 207 ILE A N 1
ATOM 1517 C CA . ILE A 1 207 ? -6.516 -7.484 -12.391 1 97.94 207 ILE A CA 1
ATOM 1518 C C . ILE A 1 207 ? -7.238 -6.434 -11.555 1 97.94 207 ILE A C 1
ATOM 1520 O O . ILE A 1 207 ? -6.621 -5.484 -11.07 1 97.94 207 ILE A O 1
ATOM 1524 N N . GLU A 1 208 ? -8.57 -6.566 -11.492 1 97.75 208 GLU A N 1
ATOM 1525 C CA . GLU A 1 208 ? -9.359 -5.754 -10.57 1 97.75 208 GLU A CA 1
ATOM 1526 C C . GLU A 1 208 ? -9.594 -6.488 -9.258 1 97.75 208 GLU A C 1
ATOM 1528 O O . GLU A 1 208 ? -10.531 -7.281 -9.141 1 97.75 208 GLU A O 1
ATOM 1533 N N . ASN A 1 209 ? -8.805 -6.148 -8.281 1 95.81 209 ASN A N 1
ATOM 1534 C CA . ASN A 1 209 ? -8.953 -6.723 -6.953 1 95.81 209 ASN A CA 1
ATOM 1535 C C . ASN A 1 209 ? -9.938 -5.922 -6.102 1 95.81 209 ASN A C 1
ATOM 1537 O O . ASN A 1 209 ? -10.188 -4.746 -6.379 1 95.81 209 ASN A O 1
ATOM 1541 N N . MET A 1 210 ? -10.609 -6.613 -5.129 1 93.56 210 MET A N 1
ATOM 1542 C CA . MET A 1 210 ? -11.586 -5.984 -4.246 1 93.56 210 MET A CA 1
ATOM 1543 C C . MET A 1 210 ? -12.68 -5.281 -5.047 1 93.56 210 MET A C 1
ATOM 1545 O O . MET A 1 210 ? -13.031 -4.137 -4.758 1 93.56 210 MET A O 1
ATOM 1549 N N . SER A 1 211 ? -13.219 -6.004 -5.988 1 95 211 SER A N 1
ATOM 1550 C CA . SER A 1 211 ? -14.148 -5.453 -6.965 1 95 211 SER A CA 1
ATOM 1551 C C . SER A 1 211 ? -15.5 -5.137 -6.328 1 95 211 SER A C 1
ATOM 1553 O O . SER A 1 211 ? -16.109 -4.117 -6.641 1 95 211 SER A O 1
ATOM 1555 N N . TYR A 1 212 ? -15.906 -5.98 -5.488 1 93.88 212 TYR A N 1
ATOM 1556 C CA . TYR A 1 212 ? -17.125 -5.762 -4.723 1 93.88 212 TYR A CA 1
ATOM 1557 C C . TYR A 1 212 ? -17.141 -6.598 -3.451 1 93.88 212 TYR A C 1
ATOM 1559 O O . TYR A 1 212 ? -16.344 -7.535 -3.312 1 93.88 212 TYR A O 1
ATOM 1567 N N . PHE A 1 213 ? -18 -6.125 -2.525 1 92.56 213 PHE A N 1
ATOM 1568 C CA . PHE A 1 213 ? -18.203 -6.836 -1.269 1 92.56 213 PHE A CA 1
ATOM 1569 C C . PHE A 1 213 ? -19.641 -7.332 -1.156 1 92.56 213 PHE A C 1
ATOM 1571 O O . PHE A 1 213 ? -20.578 -6.539 -1.217 1 92.56 213 PHE A O 1
ATOM 1578 N N . LYS A 1 214 ? -19.688 -8.648 -1.06 1 90.88 214 LYS A N 1
ATOM 1579 C CA . LYS A 1 214 ? -21.016 -9.211 -0.821 1 90.88 214 LYS A CA 1
ATOM 1580 C C . LYS A 1 214 ? -21.312 -9.289 0.673 1 90.88 214 LYS A C 1
ATOM 1582 O O . LYS A 1 214 ? -20.672 -10.039 1.407 1 90.88 214 LYS A O 1
ATOM 1587 N N . CYS A 1 215 ? -22.312 -8.586 1.107 1 91.69 215 CYS A N 1
ATOM 1588 C CA . CYS A 1 215 ? -22.688 -8.547 2.52 1 91.69 215 CYS A CA 1
ATOM 1589 C C . CYS A 1 215 ? -23.047 -9.93 3.025 1 91.69 215 CYS A C 1
ATOM 1591 O O . CYS A 1 215 ? -23.906 -10.602 2.439 1 91.69 215 CYS A O 1
ATOM 1593 N N . PRO A 1 216 ? -22.422 -10.312 4.051 1 89.38 216 PRO A N 1
ATOM 1594 C CA . PRO A 1 216 ? -22.75 -11.641 4.574 1 89.38 216 PRO A CA 1
ATOM 1595 C C . PRO A 1 216 ? -24.141 -11.688 5.215 1 89.38 216 PRO A C 1
ATOM 1597 O O . PRO A 1 216 ? -24.688 -12.773 5.434 1 89.38 216 PRO A O 1
ATOM 1600 N N . HIS A 1 217 ? -24.734 -10.555 5.461 1 92.38 217 HIS A N 1
ATOM 1601 C CA . HIS A 1 217 ? -26.016 -10.484 6.156 1 92.38 217 HIS A CA 1
ATOM 1602 C C . HIS A 1 217 ? -27.172 -10.453 5.168 1 92.38 217 HIS A C 1
ATOM 1604 O O . HIS A 1 217 ? -28.234 -11.023 5.434 1 92.38 217 HIS A O 1
ATOM 1610 N N . CYS A 1 218 ? -26.984 -9.789 3.992 1 94.62 218 CYS A N 1
ATOM 1611 C CA . CYS A 1 218 ? -28.125 -9.648 3.08 1 94.62 218 CYS A CA 1
ATOM 1612 C C . CYS A 1 218 ? -27.75 -10.125 1.679 1 94.62 218 CYS A C 1
ATOM 1614 O O . CYS A 1 218 ? -28.594 -10.133 0.782 1 94.62 218 CYS A O 1
ATOM 1616 N N . SER A 1 219 ? -26.531 -10.383 1.394 1 90.94 219 SER A N 1
ATOM 1617 C CA . SER A 1 219 ? -25.984 -10.969 0.168 1 90.94 219 SER A CA 1
ATOM 1618 C C . SER A 1 219 ? -26 -9.961 -0.974 1 90.94 219 SER A C 1
ATOM 1620 O O . SER A 1 219 ? -25.766 -10.32 -2.131 1 90.94 219 SER A O 1
ATOM 1622 N N . LYS A 1 220 ? -26.297 -8.766 -0.664 1 93.81 220 LYS A N 1
ATOM 1623 C CA . LYS A 1 220 ? -26.266 -7.723 -1.686 1 93.81 220 LYS A CA 1
ATOM 1624 C C . LYS A 1 220 ? -24.844 -7.18 -1.871 1 93.81 220 LYS A C 1
ATOM 1626 O O . LYS A 1 220 ? -24.109 -7.027 -0.9 1 93.81 220 LYS A O 1
ATOM 1631 N N . PRO A 1 221 ? -24.547 -6.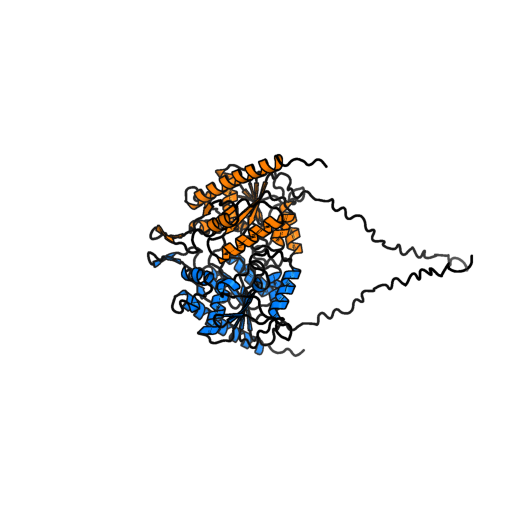898 -3.104 1 93.62 221 PRO A N 1
ATOM 1632 C CA . PRO A 1 221 ? -23.203 -6.395 -3.385 1 93.62 221 PRO A CA 1
ATOM 1633 C C . PRO A 1 221 ? -23.062 -4.902 -3.102 1 93.62 221 PRO A C 1
ATOM 1635 O O . PRO A 1 221 ? -24.016 -4.141 -3.285 1 93.62 221 PRO A O 1
ATOM 1638 N N . SER A 1 222 ? -21.922 -4.547 -2.568 1 93.38 222 SER A N 1
ATOM 1639 C CA . SER A 1 222 ? -21.5 -3.158 -2.43 1 93.38 222 SER A CA 1
ATOM 1640 C C . SER A 1 222 ? -20.156 -2.916 -3.123 1 93.38 222 SER A C 1
ATOM 1642 O O . SER A 1 222 ? -19.25 -3.738 -3.027 1 93.38 222 SER A O 1
ATOM 1644 N N . TYR A 1 223 ? -20.078 -1.8 -3.893 1 93 223 TYR A N 1
ATOM 1645 C CA . TYR A 1 223 ? -18.859 -1.449 -4.617 1 93 223 TYR A CA 1
ATOM 1646 C C . TYR A 1 223 ? -18.047 -0.408 -3.852 1 93 223 TYR A C 1
ATOM 1648 O O . TYR A 1 223 ? -17.969 0.751 -4.266 1 93 223 TYR A O 1
ATOM 1656 N N . ILE A 1 224 ? -17.391 -0.895 -2.85 1 89.62 224 ILE A N 1
ATOM 1657 C CA . ILE A 1 224 ? -16.734 -0.082 -1.829 1 89.62 224 ILE A CA 1
ATOM 1658 C C . ILE A 1 224 ? -15.633 0.752 -2.465 1 89.62 224 ILE A C 1
ATOM 1660 O O . ILE A 1 224 ? -15.43 1.913 -2.102 1 89.62 224 ILE A O 1
ATOM 1664 N N . PHE A 1 225 ? -14.867 0.196 -3.432 1 90.62 225 PHE A N 1
ATOM 1665 C CA . PHE A 1 225 ? -13.711 0.87 -4.012 1 90.62 225 PHE A CA 1
ATOM 1666 C C . PHE A 1 225 ? -13.992 1.288 -5.449 1 90.62 225 PHE A C 1
ATOM 1668 O O . PHE A 1 225 ? -13.07 1.559 -6.215 1 90.62 225 PHE A O 1
ATOM 1675 N N . GLY A 1 226 ? -15.219 1.319 -5.836 1 90.12 226 GLY A N 1
ATOM 1676 C CA . GLY A 1 226 ? -15.586 1.645 -7.203 1 90.12 226 GLY A CA 1
ATOM 1677 C C . GLY A 1 226 ? -15.93 0.424 -8.031 1 90.12 226 GLY A C 1
ATOM 1678 O O . GLY A 1 226 ? -15.898 -0.703 -7.535 1 90.12 226 GLY A O 1
ATOM 1679 N N . LYS A 1 227 ? -16.312 0.747 -9.266 1 92.31 227 LYS A N 1
ATOM 1680 C CA . LYS A 1 227 ? -16.766 -0.34 -10.125 1 92.31 227 LYS A CA 1
ATOM 1681 C C . LYS A 1 227 ? -16.141 -0.239 -11.516 1 92.31 227 LYS A C 1
ATOM 1683 O O . LYS A 1 227 ? -16.281 0.788 -12.188 1 92.31 227 LYS A O 1
ATOM 1688 N N . GLY A 1 228 ? -15.469 -1.296 -11.883 1 93.81 228 GLY A N 1
ATOM 1689 C CA . GLY A 1 228 ? -15.039 -1.461 -13.258 1 93.81 228 GLY A CA 1
ATOM 1690 C C . GLY A 1 228 ? -13.883 -0.551 -13.641 1 93.81 228 GLY A C 1
ATOM 1691 O O . GLY A 1 228 ? -13.594 -0.366 -14.82 1 93.81 228 GLY A O 1
ATOM 1692 N N . GLY A 1 229 ? -13.258 0.023 -12.719 1 94.44 229 GLY A N 1
ATOM 1693 C CA . GLY A 1 229 ? -12.188 0.969 -12.992 1 94.44 229 GLY A CA 1
ATOM 1694 C C . GLY A 1 229 ? -10.992 0.335 -13.68 1 94.44 229 GLY A C 1
ATOM 1695 O O . GLY A 1 229 ? -10.445 0.895 -14.633 1 94.44 229 GLY A O 1
ATOM 1696 N N . ALA A 1 230 ? -10.625 -0.804 -13.234 1 95.94 230 ALA A N 1
ATOM 1697 C CA . ALA A 1 230 ? -9.445 -1.465 -13.789 1 95.94 230 ALA A CA 1
ATOM 1698 C C . ALA A 1 230 ? -9.703 -1.942 -15.211 1 95.94 230 ALA A C 1
ATOM 1700 O O . ALA A 1 230 ? -8.828 -1.849 -16.078 1 95.94 230 ALA A O 1
ATOM 1701 N N . ARG A 1 231 ? -10.906 -2.467 -15.453 1 96.75 231 ARG A N 1
ATOM 1702 C CA . ARG A 1 231 ? -11.266 -2.885 -16.812 1 96.75 231 ARG A CA 1
ATOM 1703 C C . ARG A 1 231 ? -11.219 -1.706 -17.766 1 96.75 231 ARG A C 1
ATOM 1705 O O . ARG A 1 231 ? -10.648 -1.812 -18.859 1 96.75 231 ARG A O 1
ATOM 1712 N N . LYS A 1 232 ? -11.797 -0.653 -17.375 1 97 232 LYS A N 1
ATOM 1713 C CA . LYS A 1 232 ? -11.789 0.56 -18.188 1 97 232 LYS A CA 1
ATOM 1714 C C . LYS A 1 232 ? -10.359 1.033 -18.453 1 97 232 LYS A C 1
ATOM 1716 O O . LYS A 1 232 ? -10.023 1.416 -19.578 1 97 232 LYS A O 1
ATOM 1721 N N . THR A 1 233 ? -9.57 1.037 -17.453 1 95.88 233 THR A N 1
ATOM 1722 C CA . THR A 1 233 ? -8.172 1.449 -17.578 1 95.88 233 THR A CA 1
ATOM 1723 C C . THR A 1 233 ? -7.426 0.546 -18.547 1 95.88 233 THR A C 1
ATOM 1725 O O . THR A 1 233 ? -6.664 1.029 -19.391 1 95.88 233 THR A O 1
ATOM 1728 N N . ALA A 1 234 ? -7.594 -0.738 -18.422 1 97.38 234 ALA A N 1
ATOM 1729 C CA . ALA A 1 234 ? -6.973 -1.686 -19.344 1 97.38 234 ALA A CA 1
ATOM 1730 C C . ALA A 1 234 ? -7.348 -1.373 -20.797 1 97.38 234 ALA A C 1
ATOM 1732 O O . ALA A 1 234 ? -6.48 -1.324 -21.672 1 97.38 234 ALA A O 1
ATOM 1733 N N . ASP A 1 235 ? -8.609 -1.108 -20.984 1 97.19 235 ASP A N 1
ATOM 1734 C CA . ASP A 1 235 ? -9.102 -0.782 -22.312 1 97.19 235 ASP A CA 1
ATOM 1735 C C . ASP A 1 235 ? -8.453 0.496 -22.844 1 97.19 235 ASP A C 1
ATOM 1737 O O . ASP A 1 235 ? -8 0.54 -23.984 1 97.19 235 ASP A O 1
ATOM 1741 N N . GLU A 1 236 ? -8.406 1.464 -22.047 1 96.38 236 GLU A N 1
ATOM 1742 C CA . GLU A 1 236 ? -7.852 2.76 -22.438 1 96.38 236 GLU A CA 1
ATOM 1743 C C . GLU A 1 236 ? -6.371 2.641 -22.797 1 96.38 236 GLU A C 1
ATOM 1745 O O . GLU A 1 236 ? -5.879 3.373 -23.656 1 96.38 236 GLU A O 1
ATOM 1750 N N . MET A 1 237 ? -5.715 1.725 -22.188 1 95.69 237 MET A N 1
ATOM 1751 C CA . MET A 1 237 ? -4.273 1.605 -22.391 1 95.69 237 MET A CA 1
ATOM 1752 C C . MET A 1 237 ? -3.953 0.503 -23.406 1 95.69 237 MET A C 1
ATOM 1754 O O . MET A 1 237 ? -2.785 0.192 -23.641 1 95.69 237 MET A O 1
ATOM 1758 N N . GLY A 1 238 ? -4.953 -0.179 -23.859 1 96.19 238 GLY A N 1
ATOM 1759 C CA . GLY A 1 238 ? -4.758 -1.25 -24.828 1 96.19 238 GLY A CA 1
ATOM 1760 C C . GLY A 1 238 ? -4.188 -2.512 -24.219 1 96.19 238 GLY A C 1
ATOM 1761 O O . GLY A 1 238 ? -3.371 -3.197 -24.828 1 96.19 238 GLY A O 1
ATOM 1762 N N . LEU A 1 239 ? -4.562 -2.768 -23.047 1 96.88 239 LEU A N 1
ATOM 1763 C CA . LEU A 1 239 ? -4.035 -3.92 -22.328 1 96.88 239 LEU A CA 1
ATOM 1764 C C . LEU A 1 239 ? -5.125 -4.965 -22.109 1 96.88 239 LEU A C 1
ATOM 1766 O O . LEU A 1 239 ? -6.312 -4.668 -22.25 1 96.88 239 LEU A O 1
ATOM 1770 N N . GLY A 1 240 ? -4.676 -6.184 -21.766 1 96.31 240 GLY A N 1
ATOM 1771 C CA . GLY A 1 240 ? -5.625 -7.223 -21.391 1 96.31 240 GLY A CA 1
ATOM 1772 C C . GLY A 1 240 ? -6.156 -7.066 -19.984 1 96.31 240 GLY A C 1
ATOM 1773 O O . GLY A 1 240 ? -5.449 -6.59 -19.094 1 96.31 240 GLY A O 1
ATOM 1774 N N . PHE A 1 241 ? -7.414 -7.414 -19.906 1 97.5 241 PHE A N 1
ATOM 1775 C CA . PHE A 1 241 ? -8.031 -7.543 -18.594 1 97.5 241 PHE A CA 1
ATOM 1776 C C . PHE A 1 241 ? -8.117 -9.008 -18.188 1 97.5 241 PHE A C 1
ATOM 1778 O O . PHE A 1 241 ? -8.773 -9.812 -18.844 1 97.5 241 PHE A O 1
ATOM 1785 N N . VAL A 1 242 ? -7.527 -9.344 -17.062 1 96.88 242 VAL A N 1
ATOM 1786 C CA . VAL A 1 242 ? -7.328 -10.758 -16.75 1 96.88 242 VAL A CA 1
ATOM 1787 C C . VAL A 1 242 ? -8.453 -11.25 -15.844 1 96.88 242 VAL A C 1
ATOM 1789 O O . VAL A 1 242 ? -8.805 -12.438 -15.867 1 96.88 242 VAL A O 1
ATOM 1792 N N . GLY A 1 243 ? -8.945 -10.352 -14.984 1 96.62 243 GLY A N 1
ATOM 1793 C CA . GLY A 1 243 ? -10.055 -10.805 -14.156 1 96.62 243 GLY A CA 1
ATOM 1794 C C . GLY A 1 243 ? -10.359 -9.867 -13.008 1 96.62 243 GLY A C 1
ATOM 1795 O O . GLY A 1 243 ? -9.664 -8.867 -12.812 1 96.62 243 GLY A O 1
ATOM 1796 N N . GLU A 1 244 ? -11.445 -10.188 -12.367 1 96.62 244 GLU A N 1
ATOM 1797 C CA . GLU A 1 244 ? -11.898 -9.477 -11.172 1 96.62 244 GLU A CA 1
ATOM 1798 C C . GLU A 1 244 ? -11.961 -10.406 -9.961 1 96.62 244 GLU A C 1
ATOM 1800 O O . GLU A 1 244 ? -12.375 -11.562 -10.086 1 96.62 244 GLU A O 1
ATOM 1805 N N . ILE A 1 245 ? -11.477 -9.891 -8.828 1 97 245 ILE A N 1
ATOM 1806 C CA . ILE A 1 245 ? -11.508 -10.648 -7.582 1 97 245 ILE A CA 1
ATOM 1807 C C . ILE A 1 245 ? -12.375 -9.922 -6.555 1 97 245 ILE A C 1
ATOM 1809 O O . ILE A 1 245 ? -12.062 -8.805 -6.145 1 97 245 ILE A O 1
ATOM 1813 N N . PRO A 1 246 ? -13.445 -10.531 -6.121 1 94.56 246 PRO A N 1
ATOM 1814 C CA . PRO A 1 246 ? -14.281 -9.891 -5.105 1 94.56 246 PRO A CA 1
ATOM 1815 C C . PRO A 1 246 ? -13.609 -9.836 -3.734 1 94.56 246 PRO A C 1
ATOM 1817 O O . PRO A 1 246 ? -12.648 -10.562 -3.488 1 94.56 246 PRO A O 1
ATOM 1820 N N . LEU A 1 247 ? -14.094 -8.891 -2.957 1 91.44 247 LE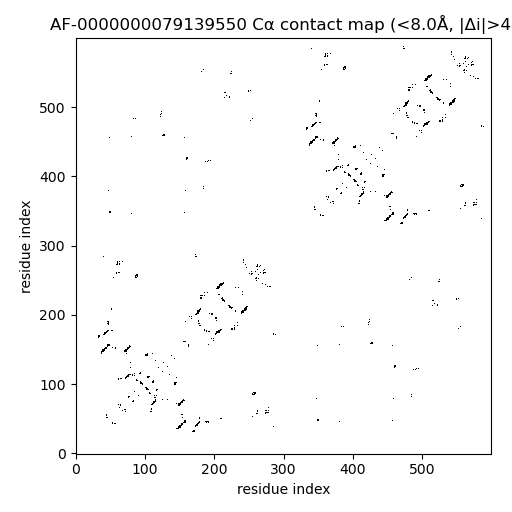U A N 1
ATOM 1821 C CA . LEU A 1 247 ? -13.648 -8.781 -1.573 1 91.44 247 LEU A CA 1
ATOM 1822 C C . LEU A 1 247 ? -14.445 -9.711 -0.667 1 91.44 247 LEU A C 1
ATOM 1824 O O . LEU A 1 247 ? -15.672 -9.641 -0.619 1 91.44 247 LEU A O 1
ATOM 1828 N N . GLU A 1 248 ? -13.797 -10.648 -0.079 1 87.12 248 GLU A N 1
ATOM 1829 C CA . GLU A 1 248 ? -14.422 -11.562 0.867 1 87.12 248 GLU A CA 1
ATOM 1830 C C . GLU A 1 248 ? -13.617 -11.664 2.158 1 87.12 248 GLU A C 1
ATOM 1832 O O . GLU A 1 248 ? -12.383 -11.617 2.129 1 87.12 248 GLU A O 1
ATOM 1837 N N . GLU A 1 249 ? -14.359 -11.812 3.199 1 82.62 249 GLU A N 1
ATOM 1838 C CA . GLU A 1 249 ? -13.711 -11.906 4.508 1 82.62 249 GLU A CA 1
ATOM 1839 C C . GLU A 1 249 ? -12.781 -13.109 4.578 1 82.62 249 GLU A C 1
ATOM 1841 O O . GLU A 1 249 ? -11.75 -13.07 5.25 1 82.62 249 GLU A O 1
ATOM 1846 N N . GLU A 1 250 ? -13.141 -14.109 3.863 1 81.94 250 GLU A N 1
ATOM 1847 C CA . GLU A 1 250 ? -12.406 -15.367 3.91 1 81.94 250 GLU A CA 1
ATOM 1848 C C . GLU A 1 250 ? -11.016 -15.211 3.305 1 81.94 250 GLU A C 1
ATOM 1850 O O . GLU A 1 250 ? -10.086 -15.938 3.67 1 81.94 250 GLU A O 1
ATOM 185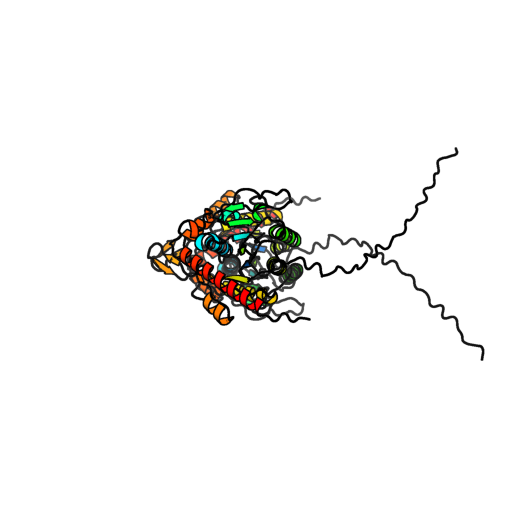5 N N . ILE A 1 251 ? -10.875 -14.367 2.4 1 84.81 251 ILE A N 1
ATOM 1856 C CA . ILE A 1 251 ? -9.562 -14.102 1.822 1 84.81 251 ILE A CA 1
ATOM 1857 C C . ILE A 1 251 ? -8.617 -13.602 2.908 1 84.81 251 ILE A C 1
ATOM 1859 O O . ILE A 1 251 ? -7.496 -14.102 3.043 1 84.81 251 ILE A O 1
ATOM 1863 N N . ARG A 1 252 ? -9.102 -12.672 3.643 1 79.31 252 ARG A N 1
ATOM 1864 C CA . ARG A 1 252 ? -8.305 -12.078 4.711 1 79.31 252 ARG A CA 1
ATOM 1865 C C . ARG A 1 252 ? -7.93 -13.117 5.762 1 79.31 252 ARG A C 1
ATOM 1867 O O . ARG A 1 252 ? -6.766 -13.211 6.16 1 79.31 252 ARG A O 1
ATOM 1874 N N . SER A 1 253 ? -8.914 -13.828 6.176 1 82.38 253 SER A N 1
ATOM 1875 C CA . SER A 1 253 ? -8.664 -14.82 7.219 1 82.38 253 SER A CA 1
ATOM 1876 C C . SER A 1 253 ? -7.668 -15.875 6.75 1 82.38 253 SER A C 1
ATOM 1878 O O . SER A 1 253 ? -6.805 -16.312 7.52 1 82.38 253 SER A O 1
ATOM 1880 N N . GLY A 1 254 ? -7.777 -16.25 5.504 1 85.5 254 GLY A N 1
ATOM 1881 C CA . GLY A 1 254 ? -6.832 -17.188 4.934 1 85.5 254 GLY A CA 1
ATOM 1882 C C . GLY A 1 254 ? -5.41 -16.656 4.902 1 85.5 254 GLY A C 1
ATOM 1883 O O . GLY A 1 254 ? -4.465 -17.391 5.211 1 85.5 254 GLY A O 1
ATOM 1884 N N . CYS A 1 255 ? -5.285 -15.414 4.594 1 85.44 255 CYS A N 1
ATOM 1885 C CA . CYS A 1 255 ? -3.979 -14.773 4.559 1 85.44 255 CYS A CA 1
ATOM 1886 C C . CYS A 1 255 ? -3.363 -14.695 5.949 1 85.44 255 CYS A C 1
ATOM 1888 O O . CYS A 1 255 ? -2.176 -14.977 6.125 1 85.44 255 CYS A O 1
ATOM 1890 N N . ASP A 1 256 ? -4.16 -14.445 6.91 1 85.56 256 ASP A N 1
ATOM 1891 C CA . ASP A 1 256 ? -3.682 -14.32 8.281 1 85.56 256 ASP A CA 1
ATOM 1892 C C . ASP A 1 256 ? -3.307 -15.68 8.867 1 85.56 256 ASP A C 1
ATOM 1894 O O . ASP A 1 256 ? -2.348 -15.789 9.633 1 85.56 256 ASP A O 1
ATOM 1898 N N . GLU A 1 257 ? -4.027 -16.672 8.422 1 89.81 257 GLU A N 1
ATOM 1899 C CA . GLU A 1 257 ? -3.818 -18.016 8.961 1 89.81 257 GLU A CA 1
ATOM 1900 C C . GLU A 1 257 ? -2.742 -18.75 8.172 1 89.81 257 GLU A C 1
ATOM 1902 O O . GLU A 1 257 ? -2.275 -19.812 8.602 1 89.81 257 GLU A O 1
ATOM 1907 N N . GLY A 1 258 ? -2.41 -18.234 7.074 1 92.69 258 GLY A N 1
ATOM 1908 C CA . GLY A 1 258 ? -1.386 -18.844 6.246 1 92.69 258 GLY A CA 1
ATOM 1909 C C . GLY A 1 258 ? -1.921 -19.953 5.363 1 92.69 258 GLY A C 1
ATOM 1910 O O . GLY A 1 258 ? -1.197 -20.906 5.039 1 92.69 258 GLY A O 1
ATOM 1911 N N . VAL A 1 259 ? -3.172 -19.953 5.125 1 95.38 259 VAL A N 1
ATOM 1912 C CA . VAL A 1 259 ? -3.807 -20.891 4.219 1 95.38 259 VAL A CA 1
ATOM 1913 C C . VAL A 1 259 ? -4.539 -20.141 3.111 1 95.38 259 VAL A C 1
ATOM 1915 O O . VAL A 1 259 ? -5.691 -19.734 3.289 1 95.38 259 VAL A O 1
ATOM 1918 N N . PRO A 1 260 ? -3.889 -20 1.94 1 95.38 260 PRO A N 1
ATOM 1919 C CA . PRO A 1 260 ? -4.539 -19.281 0.838 1 95.38 260 PRO A CA 1
ATOM 1920 C C . PRO A 1 260 ? -5.961 -19.766 0.576 1 95.38 260 PRO A C 1
ATOM 1922 O O . PRO A 1 260 ? -6.242 -20.953 0.705 1 95.38 260 PRO A O 1
ATOM 1925 N N . VAL A 1 261 ? -6.824 -18.891 0.211 1 94 261 VAL A N 1
ATOM 1926 C CA . VAL A 1 261 ? -8.25 -19.188 0.041 1 94 261 VAL A CA 1
ATOM 1927 C C . VAL A 1 261 ? -8.438 -20.234 -1.047 1 94 261 VAL A C 1
ATOM 1929 O O . VAL A 1 261 ? -9.344 -21.062 -0.962 1 94 261 VAL A O 1
ATOM 1932 N N . VAL A 1 262 ? -7.582 -20.281 -2.004 1 95.94 262 VAL A N 1
ATOM 1933 C CA . VAL A 1 262 ? -7.691 -21.234 -3.109 1 95.94 262 VAL A CA 1
ATOM 1934 C C . VAL A 1 262 ? -7.465 -22.656 -2.598 1 95.94 262 VAL A C 1
ATOM 1936 O O . VAL A 1 262 ? -7.824 -23.625 -3.268 1 95.94 262 VAL A O 1
ATOM 1939 N N . VAL A 1 263 ? -6.863 -22.797 -1.47 1 95.25 263 VAL A N 1
ATOM 1940 C CA . VAL A 1 263 ? -6.637 -24.094 -0.838 1 95.25 263 VAL A CA 1
ATOM 1941 C C . VAL A 1 263 ? -7.766 -24.391 0.145 1 95.25 263 VAL A C 1
ATOM 1943 O O . VAL A 1 263 ? -8.359 -25.469 0.107 1 95.25 263 VAL A O 1
ATOM 1946 N N . SER A 1 264 ? -8.156 -23.438 0.987 1 93.94 264 SER A N 1
ATOM 1947 C CA . SER A 1 264 ? -9.102 -23.656 2.074 1 93.94 264 SER A CA 1
ATOM 1948 C C . SER A 1 264 ? -10.531 -23.75 1.555 1 93.94 264 SER A C 1
ATOM 1950 O O . SER A 1 264 ? -11.359 -24.453 2.121 1 93.94 264 SER A O 1
ATOM 1952 N N . ARG A 1 265 ? -10.773 -22.953 0.479 1 93.56 265 ARG A N 1
ATOM 1953 C CA . ARG A 1 265 ? -12.102 -22.922 -0.131 1 93.56 265 ARG A CA 1
ATOM 1954 C C . ARG A 1 265 ? -12 -22.953 -1.652 1 93.56 265 ARG A C 1
ATOM 1956 O O . ARG A 1 265 ? -12.352 -21.984 -2.324 1 93.56 265 ARG A O 1
ATOM 1963 N N . PRO A 1 266 ? -11.734 -24.062 -2.199 1 93.06 266 PRO A N 1
ATOM 1964 C CA . PRO A 1 266 ? -11.422 -24.172 -3.625 1 93.06 266 PRO A CA 1
ATOM 1965 C C . PRO A 1 266 ? -12.625 -23.875 -4.52 1 93.06 266 PRO A C 1
ATOM 1967 O O . PRO A 1 266 ? -12.461 -23.531 -5.691 1 93.06 266 PRO A O 1
ATOM 1970 N N . GLU A 1 267 ? -13.867 -23.891 -3.955 1 91.94 267 GLU A N 1
ATOM 1971 C CA . GLU A 1 267 ? -15.047 -23.75 -4.805 1 91.94 267 GLU A CA 1
ATOM 1972 C C . GLU A 1 267 ? -15.688 -22.375 -4.641 1 91.94 267 GLU A C 1
ATOM 1974 O O . GLU A 1 267 ? -16.656 -22.047 -5.336 1 91.94 267 GLU A O 1
ATOM 1979 N N . CYS A 1 268 ? -15.141 -21.594 -3.793 1 90.75 268 CYS A N 1
ATOM 1980 C CA . CYS A 1 268 ? -15.75 -20.281 -3.58 1 90.75 268 CYS A CA 1
ATOM 1981 C C . CYS A 1 268 ? -15.477 -19.359 -4.758 1 90.75 268 CYS A C 1
ATOM 1983 O O . CYS A 1 268 ? -14.648 -19.672 -5.617 1 90.75 268 CYS A O 1
ATOM 1985 N N . ALA A 1 269 ? -16.203 -18.25 -4.797 1 90.75 269 ALA A N 1
ATOM 1986 C CA . ALA A 1 269 ? -16.156 -17.312 -5.922 1 90.75 269 ALA A CA 1
ATOM 1987 C C . ALA A 1 269 ? -14.734 -16.781 -6.125 1 90.75 269 ALA A C 1
ATOM 1989 O O . ALA A 1 269 ? -14.266 -16.672 -7.258 1 90.75 269 ALA A O 1
ATOM 1990 N N . VAL A 1 270 ? -14.055 -16.562 -5.125 1 93.75 270 VAL A N 1
ATOM 1991 C CA . VAL A 1 270 ? -12.703 -16 -5.164 1 93.75 270 VAL A CA 1
ATOM 1992 C C . VAL A 1 270 ? -11.734 -17.031 -5.734 1 93.75 270 VAL A C 1
ATOM 1994 O O . VAL A 1 270 ? -10.898 -16.703 -6.578 1 93.75 270 VAL A O 1
ATOM 1997 N N . SER A 1 271 ? -11.859 -18.234 -5.312 1 95.5 271 SER A N 1
ATOM 1998 C CA . SER A 1 271 ? -10.992 -19.312 -5.785 1 95.5 271 SER A CA 1
ATOM 1999 C C . SER A 1 271 ? -11.203 -19.578 -7.273 1 95.5 271 SER A C 1
ATOM 2001 O O . SER A 1 271 ? -10.234 -19.797 -8.008 1 95.5 271 SER A O 1
ATOM 2003 N N . VAL A 1 272 ? -12.43 -19.531 -7.625 1 96.06 272 VAL A N 1
ATOM 2004 C CA . VAL A 1 272 ? -12.742 -19.719 -9.039 1 96.06 272 VAL A CA 1
ATOM 2005 C C . VAL A 1 272 ? -12.133 -18.594 -9.859 1 96.06 272 VAL A C 1
ATOM 2007 O O . VAL A 1 272 ? -11.531 -18.828 -10.906 1 96.06 272 VAL A O 1
ATOM 2010 N N . ALA A 1 273 ? -12.242 -17.453 -9.359 1 96.44 273 ALA A N 1
ATOM 2011 C CA . ALA A 1 273 ? -11.711 -16.281 -10.047 1 96.44 273 ALA A CA 1
ATOM 2012 C C . ALA A 1 273 ? -10.195 -16.375 -10.203 1 96.44 273 ALA A C 1
ATOM 2014 O O . ALA A 1 273 ? -9.656 -16.109 -11.281 1 96.44 273 ALA A O 1
ATOM 2015 N N . TYR A 1 274 ? -9.477 -16.75 -9.18 1 97.38 274 TYR A N 1
ATOM 2016 C CA . TYR A 1 274 ? -8.031 -16.891 -9.266 1 97.38 274 TYR A CA 1
ATOM 2017 C C . TYR A 1 274 ? -7.645 -18.016 -10.219 1 97.38 274 TYR A C 1
ATOM 2019 O O . TYR A 1 274 ? -6.621 -17.938 -10.898 1 97.38 274 TYR A O 1
ATOM 2027 N N . GLY A 1 275 ? -8.43 -19.047 -10.227 1 97.5 275 GLY A N 1
ATOM 2028 C CA . GLY A 1 275 ? -8.211 -20.094 -11.203 1 97.5 275 GLY A CA 1
ATOM 2029 C C . GLY A 1 275 ? -8.312 -19.609 -12.641 1 97.5 275 GLY A C 1
ATOM 2030 O O . GLY A 1 275 ? -7.48 -19.969 -13.477 1 97.5 275 GLY A O 1
ATOM 2031 N N . ASP A 1 276 ? -9.336 -18.859 -12.875 1 97.56 276 ASP A N 1
ATOM 2032 C CA . ASP A 1 276 ? -9.516 -18.281 -14.203 1 97.56 276 ASP A CA 1
ATOM 2033 C C . ASP A 1 276 ? -8.344 -17.375 -14.578 1 97.56 276 ASP A C 1
ATOM 2035 O O . ASP A 1 276 ? -7.875 -17.406 -15.719 1 97.56 276 ASP A O 1
ATOM 2039 N N . VAL A 1 277 ? -7.91 -16.609 -13.648 1 97.88 277 VAL A N 1
ATOM 2040 C CA . VAL A 1 277 ? -6.77 -15.734 -13.859 1 97.88 277 VAL A CA 1
ATOM 2041 C C . VAL A 1 277 ? -5.535 -16.562 -14.211 1 97.88 277 VAL A C 1
ATOM 2043 O O . VAL A 1 277 ? -4.785 -16.219 -15.125 1 97.88 277 VAL A O 1
ATOM 2046 N N . ALA A 1 278 ? -5.285 -17.641 -13.484 1 98.31 278 ALA A N 1
ATOM 2047 C CA . ALA A 1 278 ? -4.141 -18.516 -13.727 1 98.31 278 ALA A CA 1
ATOM 2048 C C . ALA A 1 278 ? -4.141 -19.031 -15.156 1 98.31 278 ALA A C 1
ATOM 2050 O O . ALA A 1 278 ? -3.115 -19 -15.844 1 98.31 278 ALA A O 1
ATOM 2051 N N . LEU A 1 279 ? -5.289 -19.422 -15.609 1 97.88 279 LEU A N 1
ATOM 2052 C CA . LEU A 1 279 ? -5.414 -19.953 -16.953 1 97.88 279 LEU A CA 1
ATOM 2053 C C . LEU A 1 279 ? -5.129 -18.891 -18 1 97.88 279 LEU A C 1
ATOM 2055 O O . LEU A 1 279 ? -4.461 -19.141 -19 1 97.88 279 LEU A O 1
ATOM 2059 N N . LYS A 1 280 ? -5.648 -17.766 -17.766 1 97.56 280 LYS A N 1
ATOM 2060 C CA . LYS A 1 280 ? -5.43 -16.672 -18.688 1 97.56 280 LYS A CA 1
ATOM 2061 C C . LYS A 1 280 ? -3.949 -16.297 -18.766 1 97.56 280 LYS A C 1
ATOM 2063 O O . LYS A 1 280 ? -3.434 -15.969 -19.828 1 97.56 280 LYS A O 1
ATOM 2068 N N . ILE A 1 281 ? -3.311 -16.297 -17.641 1 97.31 281 ILE A N 1
ATOM 2069 C CA . ILE A 1 281 ? -1.894 -15.961 -17.578 1 97.31 281 ILE A CA 1
ATOM 2070 C C . ILE A 1 281 ? -1.08 -16.984 -18.375 1 97.31 281 ILE A C 1
ATOM 2072 O O . ILE A 1 281 ? -0.178 -16.609 -19.125 1 97.31 281 ILE A O 1
ATOM 2076 N N . ILE A 1 282 ? -1.353 -18.25 -18.234 1 97.5 282 ILE A N 1
ATOM 2077 C CA . ILE A 1 282 ? -0.667 -19.312 -18.984 1 97.5 282 ILE A CA 1
ATOM 2078 C C . ILE A 1 282 ? -0.842 -19.078 -20.484 1 97.5 282 ILE A C 1
ATOM 2080 O O . ILE A 1 282 ? 0.125 -19.141 -21.234 1 97.5 282 ILE A O 1
ATOM 2084 N N . SER A 1 283 ? -2.076 -18.766 -20.812 1 96.69 283 SER A N 1
ATOM 2085 C CA . SER A 1 283 ? -2.373 -18.531 -22.219 1 96.69 283 SER A CA 1
ATOM 2086 C C . SER A 1 283 ? -1.583 -17.344 -22.766 1 96.69 283 SER A C 1
ATOM 2088 O O . SER A 1 283 ? -1.034 -17.391 -23.859 1 96.69 283 SER A O 1
ATOM 2090 N N . ARG A 1 284 ? -1.521 -16.344 -22.016 1 96 284 ARG A N 1
ATOM 2091 C CA . ARG A 1 284 ? -0.807 -15.133 -22.422 1 96 284 ARG A CA 1
ATOM 2092 C C . ARG A 1 284 ? 0.69 -15.398 -22.547 1 96 284 ARG A C 1
ATOM 2094 O O . ARG A 1 284 ? 1.347 -14.883 -23.453 1 96 284 ARG A O 1
ATOM 2101 N N . LEU A 1 285 ? 1.237 -16.109 -21.609 1 96.25 285 LEU A N 1
ATOM 2102 C CA . LEU A 1 285 ? 2.65 -16.469 -21.656 1 96.25 285 LEU A CA 1
ATOM 2103 C C . LEU A 1 285 ? 2.967 -17.281 -22.922 1 96.25 285 LEU A C 1
ATOM 2105 O O . LEU A 1 285 ? 4 -17.062 -23.562 1 96.25 285 LEU A O 1
ATOM 2109 N N . ASP A 1 286 ? 2.076 -18.156 -23.234 1 95.06 286 ASP A N 1
ATOM 2110 C CA . ASP A 1 286 ? 2.246 -18.953 -24.453 1 95.06 286 ASP A CA 1
ATOM 2111 C C . ASP A 1 286 ? 2.225 -18.078 -25.703 1 95.06 286 ASP A C 1
ATOM 2113 O O . ASP A 1 286 ? 3.01 -18.297 -26.625 1 95.06 286 ASP A O 1
ATOM 2117 N N . GLU A 1 287 ? 1.346 -17.141 -25.688 1 93.56 287 GLU A N 1
ATOM 2118 C CA . GLU A 1 287 ? 1.247 -16.219 -26.812 1 93.56 287 GLU A CA 1
ATOM 2119 C C . GLU A 1 287 ? 2.523 -15.398 -26.969 1 93.56 287 GLU A C 1
ATOM 2121 O O . GLU A 1 287 ? 3.014 -15.203 -28.078 1 93.56 287 GLU A O 1
ATOM 2126 N N . LEU A 1 288 ? 3.006 -14.93 -25.891 1 91.69 288 LEU A N 1
ATOM 2127 C CA . LEU A 1 288 ? 4.215 -14.117 -25.922 1 91.69 288 LEU A CA 1
ATOM 2128 C C . LEU A 1 288 ? 5.418 -14.938 -26.359 1 91.69 288 LEU A C 1
ATOM 2130 O O . LEU A 1 288 ? 6.289 -14.438 -27.078 1 91.69 288 LEU A O 1
ATOM 2134 N N . ALA A 1 289 ? 5.527 -16.141 -25.938 1 89.44 289 ALA A N 1
ATOM 2135 C CA . ALA A 1 289 ? 6.613 -17.031 -26.328 1 89.44 289 ALA A CA 1
ATOM 2136 C C . ALA A 1 289 ? 6.57 -17.312 -27.828 1 89.44 289 ALA A C 1
ATOM 2138 O O . ALA A 1 289 ? 7.613 -17.391 -28.484 1 89.44 289 ALA A O 1
ATOM 2139 N N . ALA A 1 290 ? 5.387 -17.438 -28.328 1 87.31 290 ALA A N 1
ATOM 2140 C CA . ALA A 1 290 ? 5.207 -17.688 -29.75 1 87.31 290 ALA A CA 1
ATOM 2141 C C . ALA A 1 290 ? 5.625 -16.469 -30.578 1 87.31 290 ALA A C 1
ATOM 2143 O O . ALA A 1 290 ? 6.195 -16.625 -31.656 1 87.31 290 ALA A O 1
ATOM 2144 N N . ASP A 1 291 ? 5.418 -15.312 -30.078 1 82.88 291 ASP A N 1
ATOM 2145 C CA . ASP A 1 291 ? 5.777 -14.078 -30.766 1 82.88 291 ASP A CA 1
ATOM 2146 C C . ASP A 1 291 ? 7.289 -13.891 -30.812 1 82.88 291 ASP A C 1
ATOM 2148 O O . ASP A 1 291 ? 7.82 -13.312 -31.766 1 82.88 291 ASP A O 1
ATOM 2152 N N . GLN A 1 292 ? 7.996 -14.227 -29.812 1 73.88 292 GLN A N 1
ATOM 2153 C CA . GLN A 1 292 ? 9.445 -14.086 -29.75 1 73.88 292 GLN A CA 1
ATOM 2154 C C . GLN A 1 292 ? 10.133 -15.047 -30.719 1 73.88 292 GLN A C 1
ATOM 2156 O O . GLN A 1 292 ? 11.227 -14.766 -31.203 1 73.88 292 GLN A O 1
ATOM 2161 N N . GLN A 1 293 ? 9.562 -16.172 -30.906 1 61.91 293 GLN A N 1
ATOM 2162 C CA . GLN A 1 293 ? 10.133 -17.156 -31.828 1 61.91 293 GLN A CA 1
ATOM 2163 C C . GLN A 1 293 ? 10.008 -16.672 -33.281 1 61.91 293 GLN A C 1
ATOM 2165 O O . GLN A 1 293 ? 10.859 -16.984 -34.125 1 61.91 293 GLN A O 1
ATOM 2170 N N . PHE A 1 294 ? 8.938 -15.922 -33.594 1 50.41 294 PHE A N 1
ATOM 2171 C CA . PHE A 1 294 ? 8.734 -15.461 -34.938 1 50.41 294 PHE A CA 1
ATOM 2172 C C . PHE A 1 294 ? 9.484 -14.156 -35.188 1 50.41 294 PHE A C 1
ATOM 2174 O O . PHE A 1 294 ? 9.422 -13.594 -36.281 1 50.41 294 PHE A O 1
ATOM 2181 N N . LYS A 1 295 ? 10.078 -13.555 -34.188 1 52.75 295 LYS A N 1
ATOM 2182 C CA . LYS A 1 295 ? 10.891 -12.398 -34.5 1 52.75 295 LYS A CA 1
ATOM 2183 C C . LYS A 1 295 ? 12.125 -12.805 -35.312 1 52.75 295 LYS A C 1
ATOM 2185 O O . LYS A 1 295 ? 12.875 -13.688 -34.906 1 52.75 295 LYS A O 1
ATOM 2190 N N . PRO A 1 296 ? 12.25 -12.312 -36.594 1 39.75 296 PRO A N 1
ATOM 2191 C CA . PRO A 1 296 ? 13.359 -12.68 -37.469 1 39.75 296 PRO A CA 1
ATOM 2192 C C . PRO A 1 296 ? 14.727 -12.445 -36.812 1 39.75 296 PRO A C 1
ATOM 2194 O O . PRO A 1 296 ? 14.906 -11.453 -36.094 1 39.75 296 PRO A O 1
ATOM 2197 N N . GLN A 1 297 ? 15.367 -13.469 -36.281 1 40.25 297 GLN A N 1
ATOM 2198 C CA . GLN A 1 297 ? 16.781 -13.32 -35.969 1 40.25 297 GLN A CA 1
ATOM 2199 C C . GLN A 1 297 ? 17.469 -12.406 -37 1 40.25 297 GLN A C 1
ATOM 2201 O O . GLN A 1 297 ? 17.547 -12.742 -38.188 1 40.25 297 GLN A O 1
ATOM 2206 N N . ILE A 1 298 ? 17.359 -11.148 -36.844 1 32.94 298 ILE A N 1
ATOM 2207 C CA . ILE A 1 298 ? 18.219 -10.367 -37.719 1 32.94 298 ILE A CA 1
ATOM 2208 C C . ILE A 1 298 ? 19.672 -10.75 -37.5 1 32.94 298 ILE A C 1
ATOM 2210 O O . ILE A 1 298 ? 20.203 -10.555 -36.406 1 32.94 298 ILE A O 1
ATOM 2214 N N . ASN A 1 299 ? 20.016 -11.766 -38 1 34.22 299 ASN A N 1
ATOM 2215 C CA . ASN A 1 299 ? 21.422 -11.992 -38.281 1 34.22 299 ASN A CA 1
ATOM 2216 C C . ASN A 1 299 ? 22.141 -10.711 -38.688 1 34.22 299 ASN A C 1
ATOM 2218 O O . ASN A 1 299 ? 21.781 -10.109 -39.719 1 34.22 299 ASN A O 1
ATOM 2222 N N . LEU A 1 300 ? 22.594 -10.008 -37.531 1 29.09 300 LEU A N 1
ATOM 2223 C CA . LEU A 1 300 ? 23.688 -9.156 -38 1 29.09 300 LEU A CA 1
ATOM 2224 C C . LEU A 1 300 ? 24.875 -10 -38.438 1 29.09 300 LEU A C 1
ATOM 2226 O O . LEU A 1 300 ? 25.188 -11.031 -37.844 1 29.09 300 LEU A O 1
ATOM 2230 N N . MET B 1 1 ? 70.875 39.938 -40.281 1 23.48 1 MET B N 1
ATOM 2231 C CA . MET B 1 1 ? 69.562 39.25 -40.438 1 23.48 1 MET B CA 1
ATOM 2232 C C . MET B 1 1 ? 69.312 38.312 -39.25 1 23.48 1 MET B C 1
ATOM 2234 O O . MET B 1 1 ? 68.5 37.375 -39.344 1 23.48 1 MET B O 1
ATOM 2238 N N . ASN B 1 2 ? 70.125 38.281 -38.219 1 20.88 2 ASN B N 1
ATOM 2239 C CA . ASN B 1 2 ? 70.688 37.656 -37.031 1 20.88 2 ASN B CA 1
ATOM 2240 C C . ASN B 1 2 ? 69.625 37.5 -35.938 1 20.88 2 ASN B C 1
ATOM 2242 O O . ASN B 1 2 ? 69.875 36.781 -34.938 1 20.88 2 ASN B O 1
ATOM 2246 N N . ARG B 1 3 ? 68.75 38.469 -35.844 1 20.25 3 ARG B N 1
ATOM 2247 C CA . ARG B 1 3 ? 68.438 38.969 -34.531 1 20.25 3 ARG B CA 1
ATOM 2248 C C . ARG B 1 3 ? 67.625 37.938 -33.719 1 20.25 3 ARG B C 1
ATOM 2250 O O . ARG B 1 3 ? 68 37.656 -32.562 1 20.25 3 ARG B O 1
ATOM 2257 N N . PHE B 1 4 ? 66.312 37.875 -33.906 1 21.52 4 PHE B N 1
ATOM 2258 C CA . PHE B 1 4 ? 65.25 38.062 -32.906 1 21.52 4 PHE B CA 1
ATOM 2259 C C . PHE B 1 4 ? 64.875 36.75 -32.25 1 21.52 4 PHE B C 1
ATOM 2261 O O . PHE B 1 4 ? 63.844 36.156 -32.5 1 21.52 4 PHE B O 1
ATOM 2268 N N . PHE B 1 5 ? 65.688 35.688 -32.312 1 26.36 5 PHE B N 1
ATOM 2269 C CA . PHE B 1 5 ? 65.25 34.375 -31.906 1 26.36 5 PHE B CA 1
ATOM 2270 C C . PHE B 1 5 ? 64.938 34.312 -30.422 1 26.36 5 PHE B C 1
ATOM 2272 O O . PHE B 1 5 ? 65.75 33.906 -29.609 1 26.36 5 PHE B O 1
ATOM 2279 N N . ASN B 1 6 ? 64.375 35.406 -29.906 1 20.72 6 ASN B N 1
ATOM 2280 C CA . ASN B 1 6 ? 64.375 35.562 -28.453 1 20.72 6 ASN B CA 1
ATOM 2281 C C . ASN B 1 6 ? 63.812 34.281 -27.781 1 20.72 6 ASN B C 1
ATOM 2283 O O . ASN B 1 6 ? 63.156 33.469 -28.422 1 20.72 6 ASN B O 1
ATOM 2287 N N . ALA B 1 7 ? 63.938 34.188 -26.359 1 21.23 7 ALA B N 1
ATOM 2288 C CA . ALA B 1 7 ? 64.188 33.469 -25.094 1 21.23 7 ALA B CA 1
ATOM 2289 C C . ALA B 1 7 ? 62.875 32.812 -24.625 1 21.23 7 ALA B C 1
ATOM 2291 O O . ALA B 1 7 ? 62.781 32.375 -23.484 1 21.23 7 ALA B O 1
ATOM 2292 N N . ALA B 1 8 ? 61.812 32.688 -25.438 1 23.64 8 ALA B N 1
ATOM 2293 C CA . ALA B 1 8 ? 60.562 32.594 -24.688 1 23.64 8 ALA B CA 1
ATOM 2294 C C . ALA B 1 8 ? 60.531 31.359 -23.797 1 23.64 8 ALA B C 1
ATOM 2296 O O . ALA B 1 8 ? 60.594 30.234 -24.297 1 23.64 8 ALA B O 1
ATOM 2297 N N . THR B 1 9 ? 61.281 31.375 -22.672 1 22.92 9 THR B N 1
ATOM 2298 C CA . THR B 1 9 ? 61.406 30.406 -21.594 1 22.92 9 THR B CA 1
ATOM 2299 C C . THR B 1 9 ? 60.062 29.922 -21.125 1 22.92 9 THR B C 1
ATOM 2301 O O . THR B 1 9 ? 59.25 30.703 -20.594 1 22.92 9 THR B O 1
ATOM 2304 N N . LYS B 1 10 ? 59.344 29.109 -21.875 1 25.8 10 LYS B N 1
ATOM 2305 C CA . LYS B 1 10 ? 58.031 28.562 -21.609 1 25.8 10 LYS B CA 1
ATOM 2306 C C . LYS B 1 10 ? 57.938 28.031 -20.188 1 25.8 10 LYS B C 1
ATOM 2308 O O . LYS B 1 10 ? 58.656 27.125 -19.797 1 25.8 10 LYS B O 1
ATOM 2313 N N . ASN B 1 11 ? 57.75 28.906 -19.141 1 21.69 11 ASN B N 1
ATOM 2314 C CA . ASN B 1 11 ? 57.594 28.672 -17.719 1 21.69 11 ASN B CA 1
ATOM 2315 C C . ASN B 1 11 ? 56.688 27.484 -17.438 1 21.69 11 ASN B C 1
ATOM 2317 O O . ASN B 1 11 ? 55.531 27.469 -17.891 1 21.69 11 ASN B O 1
ATOM 2321 N N . LEU B 1 12 ? 57.219 26.328 -17.391 1 24.61 12 LEU B N 1
ATOM 2322 C CA . LEU B 1 12 ? 56.688 25.031 -16.984 1 24.61 12 LEU B CA 1
ATOM 2323 C C . LEU B 1 12 ? 55.938 25.141 -15.672 1 24.61 12 LEU B C 1
ATOM 2325 O O . LEU B 1 12 ? 56.531 25.234 -14.602 1 24.61 12 LEU B O 1
ATOM 2329 N N . GLY B 1 13 ? 55 26.094 -15.57 1 22.41 13 GLY B N 1
ATOM 2330 C CA . GLY B 1 13 ? 54.344 26.312 -14.297 1 22.41 13 GLY B CA 1
ATOM 2331 C C . GLY B 1 13 ? 53.969 25.016 -13.578 1 22.41 13 GLY B C 1
ATOM 2332 O O . GLY B 1 13 ? 53.875 23.953 -14.211 1 22.41 13 GLY B O 1
ATOM 2333 N N . GLY B 1 14 ? 54.281 24.922 -12.266 1 22.05 14 GLY B N 1
ATOM 2334 C CA . GLY B 1 14 ? 54.25 24 -11.148 1 22.05 14 GLY B CA 1
ATOM 2335 C C . GLY B 1 14 ? 52.969 23.219 -11.031 1 22.05 14 GLY B C 1
ATOM 2336 O O . GLY B 1 14 ? 51.875 23.734 -11.359 1 22.05 14 GLY B O 1
ATOM 2337 N N . LEU B 1 15 ? 53.062 21.984 -11.344 1 24.41 15 LEU B N 1
ATOM 2338 C CA . LEU B 1 15 ? 52.062 20.938 -11.07 1 24.41 15 LEU B CA 1
ATOM 2339 C C . LEU B 1 15 ? 51.531 21.062 -9.648 1 24.41 15 LEU B C 1
ATOM 2341 O O . LEU B 1 15 ? 52.219 20.688 -8.688 1 24.41 15 LEU B O 1
ATOM 2345 N N . ARG B 1 16 ? 51.031 22.219 -9.281 1 24.69 16 ARG B N 1
ATOM 2346 C CA . ARG B 1 16 ? 50.5 22.344 -7.934 1 24.69 16 ARG B CA 1
ATOM 2347 C C . ARG B 1 16 ? 49.625 21.141 -7.574 1 24.69 16 ARG B C 1
ATOM 2349 O O . ARG B 1 16 ? 48.75 20.734 -8.344 1 24.69 16 ARG B O 1
ATOM 2356 N N . GLY B 1 17 ? 50.219 20.281 -6.832 1 23.69 17 GLY B N 1
ATOM 2357 C CA . GLY B 1 17 ? 49.656 19.156 -6.102 1 23.69 17 GLY B CA 1
ATOM 2358 C C . GLY B 1 17 ? 48.281 19.453 -5.527 1 23.69 17 GLY B C 1
ATOM 2359 O O . GLY B 1 17 ? 48.094 20.453 -4.816 1 23.69 17 GLY B O 1
ATOM 2360 N N . TYR B 1 18 ? 47.281 19.25 -6.328 1 22.66 18 TYR B N 1
ATOM 2361 C CA . TYR B 1 18 ? 45.906 19.453 -5.828 1 22.66 18 TYR B CA 1
ATOM 2362 C C . TYR B 1 18 ? 45.719 18.766 -4.48 1 22.66 18 TYR B C 1
ATOM 2364 O O . TYR B 1 18 ? 45.562 17.547 -4.418 1 22.66 18 TYR B O 1
ATOM 2372 N N . ALA B 1 19 ? 46.625 19.078 -3.543 1 25.25 19 ALA B N 1
ATOM 2373 C CA . ALA B 1 19 ? 46.25 18.75 -2.176 1 25.25 19 ALA B CA 1
ATOM 2374 C C . ALA B 1 19 ? 44.75 19.016 -1.94 1 25.25 19 ALA B C 1
ATOM 2376 O O . ALA B 1 19 ? 44.312 20.172 -1.975 1 25.25 19 ALA B O 1
ATOM 2377 N N . VAL B 1 20 ? 44.031 18.188 -2.498 1 26.39 20 VAL B N 1
ATOM 2378 C CA . VAL B 1 20 ? 42.625 18.234 -2.08 1 26.39 20 VAL B CA 1
ATOM 2379 C C . VAL B 1 20 ? 42.531 18.438 -0.57 1 26.39 20 VAL B C 1
ATOM 2381 O O . VAL B 1 20 ? 43 17.609 0.206 1 26.39 20 VAL B O 1
ATOM 2384 N N . GLY B 1 21 ? 42.938 19.531 -0.089 1 24.8 21 GLY B N 1
ATOM 2385 C CA . GLY B 1 21 ? 42.781 19.875 1.314 1 24.8 21 GLY B CA 1
ATOM 2386 C C . GLY B 1 21 ? 41.531 19.281 1.951 1 24.8 21 GLY B C 1
ATOM 2387 O O . GLY B 1 21 ? 40.469 19.297 1.361 1 24.8 21 GLY B O 1
ATOM 2388 N N . ALA B 1 22 ? 41.719 18.25 2.848 1 27.61 22 ALA B N 1
ATOM 2389 C CA . ALA B 1 22 ? 40.906 17.719 3.926 1 27.61 22 ALA B CA 1
ATOM 2390 C C . ALA B 1 22 ? 40.125 18.828 4.645 1 27.61 22 ALA B C 1
ATOM 2392 O O . ALA B 1 22 ? 40.594 19.359 5.656 1 27.61 22 ALA B O 1
ATOM 2393 N N . GLU B 1 23 ? 39.906 19.875 3.998 1 27.03 23 GLU B N 1
ATOM 2394 C CA . GLU B 1 23 ? 39.188 20.875 4.754 1 27.03 23 GLU B CA 1
ATOM 2395 C C . GLU B 1 23 ? 38.031 20.266 5.539 1 27.03 23 GLU B C 1
ATOM 2397 O O . GLU B 1 23 ? 37.406 19.312 5.074 1 27.03 23 GLU B O 1
ATOM 2402 N N . GLY B 1 24 ? 38.094 20.406 6.836 1 27.36 24 GLY B N 1
ATOM 2403 C CA . GLY B 1 24 ? 37.156 20 7.895 1 27.36 24 GLY B CA 1
ATOM 2404 C C . GLY B 1 24 ? 35.719 20.031 7.469 1 27.36 24 GLY B C 1
ATOM 2405 O O . GLY B 1 24 ? 35.156 21.109 7.238 1 27.36 24 GLY B O 1
ATOM 2406 N N . ARG B 1 25 ? 35.344 19.297 6.523 1 31.53 25 ARG B N 1
ATOM 2407 C CA . ARG B 1 25 ? 33.906 19.156 6.285 1 31.53 25 ARG B CA 1
ATOM 2408 C C . ARG B 1 25 ? 33.125 19.297 7.586 1 31.53 25 ARG B C 1
ATOM 2410 O O . ARG B 1 25 ? 33.25 18.453 8.477 1 31.53 25 ARG B O 1
ATOM 2417 N N . ASN B 1 26 ? 33.188 20.453 8.188 1 28.8 26 ASN B N 1
ATOM 2418 C CA . ASN B 1 26 ? 32.469 20.875 9.391 1 28.8 26 ASN B CA 1
ATOM 2419 C C . ASN B 1 26 ? 31.125 20.141 9.531 1 28.8 26 ASN B C 1
ATOM 2421 O O . ASN B 1 26 ? 30.312 20.156 8.602 1 28.8 26 ASN B O 1
ATOM 2425 N N . VAL B 1 27 ? 31.047 19.031 10.148 1 33.97 27 VAL B N 1
ATOM 2426 C CA . VAL B 1 27 ? 29.922 18.344 10.797 1 33.97 27 VAL B CA 1
ATOM 2427 C C . VAL B 1 27 ? 28.812 19.328 11.086 1 33.97 27 VAL B C 1
ATOM 2429 O O . VAL B 1 27 ? 27.719 18.938 11.531 1 33.97 27 VAL B O 1
ATOM 2432 N N . SER B 1 28 ? 29.094 20.641 11.281 1 33.88 28 SER B N 1
ATOM 2433 C CA . SER B 1 28 ? 28.234 21.656 11.891 1 33.88 28 SER B CA 1
ATOM 2434 C C . SER B 1 28 ? 27.078 22.016 10.977 1 33.88 28 SER B C 1
ATOM 2436 O O . SER B 1 28 ? 26.25 22.859 11.328 1 33.88 28 SER B O 1
ATOM 2438 N N . ASP B 1 29 ? 27.391 21.984 9.727 1 37.88 29 ASP B N 1
ATOM 2439 C CA . ASP B 1 29 ? 26.203 22.578 9.109 1 37.88 29 ASP B CA 1
ATOM 2440 C C . ASP B 1 29 ? 24.938 21.781 9.461 1 37.88 29 ASP B C 1
ATOM 2442 O O . ASP B 1 29 ? 24.547 20.891 8.719 1 37.88 29 ASP B O 1
ATOM 2446 N N . ALA B 1 30 ? 24.875 21.328 10.539 1 40 30 ALA B N 1
ATOM 2447 C CA . ALA B 1 30 ? 23.641 20.875 11.195 1 40 30 ALA B CA 1
ATOM 2448 C C . ALA B 1 30 ? 22.438 21.703 10.734 1 40 30 ALA B C 1
ATOM 2450 O O . ALA B 1 30 ? 22.172 22.766 11.281 1 40 30 ALA B O 1
ATOM 2451 N N . ARG B 1 31 ? 22.375 21.922 9.43 1 48.38 31 ARG B N 1
ATOM 2452 C CA . ARG B 1 31 ? 21.219 22.641 8.922 1 48.38 31 ARG B CA 1
ATOM 2453 C C . ARG B 1 31 ? 19.969 22.328 9.734 1 48.38 31 ARG B C 1
ATOM 2455 O O . ARG B 1 31 ? 19.812 21.219 10.242 1 48.38 31 ARG B O 1
ATOM 2462 N N . SER B 1 32 ? 19.391 23.328 10.234 1 58.91 32 SER B N 1
ATOM 2463 C CA . SER B 1 32 ? 18.234 23.281 11.125 1 58.91 32 SER B CA 1
ATOM 2464 C C . SER B 1 32 ? 17.172 22.312 10.609 1 58.91 32 SER B C 1
ATOM 2466 O O . SER B 1 32 ? 16.844 22.328 9.422 1 58.91 32 SER B O 1
ATOM 2468 N N . LEU B 1 33 ? 17.047 21.141 11.211 1 75.44 33 LEU B N 1
ATOM 2469 C CA . LEU B 1 33 ? 15.984 20.156 10.953 1 75.44 33 LEU B CA 1
ATOM 2470 C C . LEU B 1 33 ? 14.617 20.828 11.039 1 75.44 33 LEU B C 1
ATOM 2472 O O . LEU B 1 33 ? 13.609 20.234 10.633 1 75.44 33 LEU B O 1
ATOM 2476 N N . LYS B 1 34 ? 14.75 22.125 11.273 1 80.56 34 LYS B N 1
ATOM 2477 C CA . LYS B 1 34 ? 13.484 22.844 11.414 1 80.56 34 LYS B CA 1
ATOM 2478 C C . LYS B 1 34 ? 13.125 23.578 10.125 1 80.56 34 LYS B C 1
ATOM 2480 O O . LYS B 1 34 ? 14.016 24.047 9.406 1 80.56 34 LYS B O 1
ATOM 2485 N N . ILE B 1 35 ? 11.875 23.531 9.828 1 89.06 35 ILE B N 1
ATOM 2486 C CA . ILE B 1 35 ? 11.352 24.391 8.773 1 89.06 35 ILE B CA 1
ATOM 2487 C C . ILE B 1 35 ? 10.891 25.719 9.367 1 89.06 35 ILE B C 1
ATOM 2489 O O . ILE B 1 35 ? 10.031 25.75 10.25 1 89.06 35 ILE B O 1
ATOM 2493 N N . GLU B 1 36 ? 11.445 26.766 8.875 1 88.12 36 GLU B N 1
ATOM 2494 C CA . GLU B 1 36 ? 11.125 28.078 9.406 1 88.12 36 GLU B CA 1
ATOM 2495 C C . GLU B 1 36 ? 9.633 28.375 9.297 1 88.12 36 GLU B C 1
ATOM 2497 O O . GLU B 1 36 ? 9.016 28.125 8.258 1 88.12 36 GLU B O 1
ATOM 2502 N N . GLY B 1 37 ? 9.07 28.797 10.422 1 92.81 37 GLY B N 1
ATOM 2503 C CA . GLY B 1 37 ? 7.672 29.203 10.438 1 92.81 37 GLY B CA 1
ATOM 2504 C C . GLY B 1 37 ? 6.723 28.078 10.781 1 92.81 37 GLY B C 1
ATOM 2505 O O . GLY B 1 37 ? 5.535 28.312 11.023 1 92.81 37 GLY B O 1
ATOM 2506 N N . VAL B 1 38 ? 7.25 26.891 10.914 1 95.25 38 VAL B N 1
ATOM 2507 C CA . VAL B 1 38 ? 6.41 25.734 11.195 1 95.25 38 VAL B CA 1
ATOM 2508 C C . VAL B 1 38 ? 6.625 25.281 12.641 1 95.25 38 VAL B C 1
ATOM 2510 O O . VAL B 1 38 ? 7.75 24.953 13.039 1 95.25 38 VAL B O 1
ATOM 2513 N N . LYS B 1 39 ? 5.582 25.281 13.398 1 96.31 39 LYS B N 1
ATOM 2514 C CA . LYS B 1 39 ? 5.684 24.922 14.812 1 96.31 39 LYS B CA 1
ATOM 2515 C C . LYS B 1 39 ? 5.875 23.422 14.992 1 96.31 39 LYS B C 1
ATOM 2517 O O . LYS B 1 39 ? 6.859 22.984 15.586 1 96.31 39 LYS B O 1
ATOM 2522 N N . ASP B 1 40 ? 4.922 22.672 14.531 1 97.12 40 ASP B N 1
ATOM 2523 C CA . ASP B 1 40 ? 5 21.219 14.641 1 97.12 40 ASP B CA 1
ATOM 2524 C C . ASP B 1 40 ? 4.945 20.547 13.266 1 97.12 40 ASP B C 1
ATOM 2526 O O . ASP B 1 40 ? 4.188 20.984 12.391 1 97.12 40 ASP B O 1
ATOM 2530 N N . ILE B 1 41 ? 5.73 19.562 13.102 1 96.75 41 ILE B N 1
ATOM 2531 C CA . ILE B 1 41 ? 5.688 18.703 11.922 1 96.75 41 ILE B CA 1
ATOM 2532 C C . ILE B 1 41 ? 5.309 17.281 12.336 1 96.75 41 ILE B C 1
ATOM 2534 O O . ILE B 1 41 ? 5.965 16.672 13.188 1 96.75 41 ILE B O 1
ATOM 2538 N N . ILE B 1 42 ? 4.234 16.766 11.742 1 97.56 42 ILE B N 1
ATOM 2539 C CA . ILE B 1 42 ? 3.814 15.414 12.094 1 97.56 42 ILE B CA 1
ATOM 2540 C C . ILE B 1 42 ? 3.855 14.516 10.859 1 97.56 42 ILE B C 1
ATOM 2542 O O . ILE B 1 42 ? 3.471 14.945 9.766 1 97.56 42 ILE B O 1
ATOM 2546 N N . ALA B 1 43 ? 4.344 13.352 11.023 1 96.75 43 ALA B N 1
ATOM 2547 C CA . ALA B 1 43 ? 4.375 12.352 9.961 1 96.75 43 ALA B CA 1
ATOM 2548 C C . ALA B 1 43 ? 3.18 11.406 10.062 1 96.75 43 ALA B C 1
ATOM 2550 O O . ALA B 1 43 ? 2.869 10.898 11.141 1 96.75 43 ALA B O 1
ATOM 2551 N N . VAL B 1 44 ? 2.486 11.297 8.984 1 97.31 44 VAL B N 1
ATOM 2552 C CA . VAL B 1 44 ? 1.514 10.219 8.844 1 97.31 44 VAL B CA 1
ATOM 2553 C C . VAL B 1 44 ? 2.135 9.062 8.062 1 97.31 44 VAL B C 1
ATOM 2555 O O . VAL B 1 44 ? 2.459 9.203 6.879 1 97.31 44 VAL B O 1
ATOM 2558 N N . ALA B 1 45 ? 2.248 7.949 8.75 1 93.75 45 ALA B N 1
ATOM 2559 C CA . ALA B 1 45 ? 3.025 6.852 8.18 1 93.75 45 ALA B CA 1
ATOM 2560 C C . ALA B 1 45 ? 2.275 5.531 8.297 1 93.75 45 ALA B C 1
ATOM 2562 O O . ALA B 1 45 ? 1.304 5.422 9.055 1 93.75 45 ALA B O 1
ATOM 2563 N N . SER B 1 46 ? 2.715 4.66 7.445 1 89.44 46 SER B N 1
ATOM 2564 C CA . SER B 1 46 ? 2.221 3.289 7.473 1 89.44 46 SER B CA 1
ATOM 2565 C C . SER B 1 46 ? 3.318 2.299 7.094 1 89.44 46 SER B C 1
ATOM 2567 O O . SER B 1 46 ? 4.293 2.668 6.441 1 89.44 46 SER B O 1
ATOM 2569 N N . GLY B 1 47 ? 3.229 1.167 7.633 1 75.69 47 GLY B N 1
ATOM 2570 C CA . GLY B 1 47 ? 4.191 0.147 7.25 1 75.69 47 GLY B CA 1
ATOM 2571 C C . GLY B 1 47 ? 3.932 -0.432 5.871 1 75.69 47 GLY B C 1
ATOM 2572 O O . GLY B 1 47 ? 4.832 -1.003 5.25 1 75.69 47 GLY B O 1
ATOM 2573 N N . LYS B 1 48 ? 2.76 -0.373 5.484 1 71.5 48 LYS B N 1
ATOM 2574 C CA . LYS B 1 48 ? 2.346 -0.95 4.211 1 71.5 48 LYS B CA 1
ATOM 2575 C C . LYS B 1 48 ? 1.496 0.036 3.412 1 71.5 48 LYS B C 1
ATOM 2577 O O . LYS B 1 48 ? 0.885 0.941 3.982 1 71.5 48 LYS B O 1
ATOM 2582 N N . GLY B 1 49 ? 1.595 -0.133 2.117 1 69.44 49 GLY B N 1
ATOM 2583 C CA . GLY B 1 49 ? 0.697 0.643 1.276 1 69.44 49 GLY B CA 1
ATOM 2584 C C . GLY B 1 49 ? -0.744 0.177 1.354 1 69.44 49 GLY B C 1
ATOM 2585 O O . GLY B 1 49 ? -1.014 -0.962 1.738 1 69.44 49 GLY B O 1
ATOM 2586 N N . GLY B 1 50 ? -1.691 1.086 1.172 1 76.25 50 GLY B N 1
ATOM 2587 C CA . GLY B 1 50 ? -3.086 0.726 0.968 1 76.25 50 GLY B CA 1
ATOM 2588 C C . GLY B 1 50 ? -3.891 0.71 2.254 1 76.25 50 GLY B C 1
ATOM 2589 O O . GLY B 1 50 ? -5.082 0.389 2.242 1 76.25 50 GLY B O 1
ATOM 2590 N N . VAL B 1 51 ? -3.312 1.087 3.299 1 84 51 VAL B N 1
ATOM 2591 C CA . VAL B 1 51 ? -4.02 1.035 4.574 1 84 51 VAL B CA 1
ATOM 2592 C C . VAL B 1 51 ? -4.762 2.348 4.809 1 84 51 VAL B C 1
ATOM 2594 O O . VAL B 1 51 ? -5.43 2.518 5.832 1 84 51 VAL B O 1
ATOM 2597 N N . GLY B 1 52 ? -4.633 3.336 3.959 1 89.62 52 GLY B N 1
ATOM 2598 C CA . GLY B 1 52 ? -5.375 4.586 4.051 1 89.62 52 GLY B CA 1
ATOM 2599 C C . GLY B 1 52 ? -4.555 5.727 4.613 1 89.62 52 GLY B C 1
ATOM 2600 O O . GLY B 1 52 ? -5.098 6.637 5.242 1 89.62 52 GLY B O 1
ATOM 2601 N N . LYS B 1 53 ? -3.295 5.621 4.445 1 92.06 53 LYS B N 1
ATOM 2602 C CA . LYS B 1 53 ? -2.373 6.637 4.945 1 92.06 53 LYS B CA 1
ATOM 2603 C C . LYS B 1 53 ? -2.701 8.008 4.367 1 92.06 53 LYS B C 1
ATOM 2605 O O . LYS B 1 53 ? -2.85 8.984 5.113 1 92.06 53 LYS B O 1
ATOM 2610 N N . SER B 1 54 ? -2.781 8.141 3.027 1 93.88 54 SER B N 1
ATOM 2611 C CA . SER B 1 54 ? -3.031 9.43 2.387 1 93.88 54 SER B CA 1
ATOM 2612 C C . SER B 1 54 ? -4.426 9.953 2.719 1 93.88 54 SER B C 1
ATOM 2614 O O . SER B 1 54 ? -4.605 11.148 2.955 1 93.88 54 SER B O 1
ATOM 2616 N N . THR B 1 55 ? -5.367 9.078 2.729 1 93.75 55 THR B N 1
ATOM 2617 C CA . THR B 1 55 ? -6.723 9.461 3.117 1 93.75 55 THR B CA 1
ATOM 2618 C C . THR B 1 55 ? -6.734 10.039 4.527 1 93.75 55 THR B C 1
ATOM 2620 O O . THR B 1 55 ? -7.387 11.055 4.781 1 93.75 55 THR B O 1
ATOM 2623 N N . THR B 1 56 ? -6.016 9.375 5.379 1 96.56 56 THR B N 1
ATOM 2624 C CA . THR B 1 56 ? -5.926 9.836 6.762 1 96.56 56 THR B CA 1
ATOM 2625 C C . THR B 1 56 ? -5.195 11.172 6.84 1 96.56 56 THR B C 1
ATOM 2627 O O . THR B 1 56 ? -5.629 12.078 7.555 1 96.56 56 THR B O 1
ATOM 2630 N N . ALA B 1 57 ? -4.129 11.32 6.121 1 97.5 57 ALA B N 1
ATOM 2631 C CA . ALA B 1 57 ? -3.371 12.57 6.113 1 97.5 57 ALA B CA 1
ATOM 2632 C C . ALA B 1 57 ? -4.246 13.734 5.676 1 97.5 57 ALA B C 1
ATOM 2634 O O . ALA B 1 57 ? -4.258 14.789 6.316 1 97.5 57 ALA B O 1
ATOM 2635 N N . VAL B 1 58 ? -5.027 13.523 4.664 1 97.44 58 VAL B N 1
ATOM 2636 C CA . VAL B 1 58 ? -5.867 14.562 4.078 1 97.44 58 VAL B CA 1
ATOM 2637 C C . VAL B 1 58 ? -6.969 14.953 5.062 1 97.44 58 VAL B C 1
ATOM 2639 O O . VAL B 1 58 ? -7.133 16.125 5.387 1 97.44 58 VAL B O 1
ATOM 2642 N N . ASN B 1 59 ? -7.672 13.992 5.531 1 97.69 59 ASN B N 1
ATOM 2643 C CA . ASN B 1 59 ? -8.812 14.289 6.395 1 97.69 59 ASN B CA 1
ATOM 2644 C C . ASN B 1 59 ? -8.367 14.836 7.75 1 97.69 59 ASN B C 1
ATOM 2646 O O . ASN B 1 59 ? -9.047 15.672 8.344 1 97.69 59 ASN B O 1
ATOM 2650 N N . LEU B 1 60 ? -7.219 14.375 8.195 1 98.19 60 LEU B N 1
ATOM 2651 C CA . LEU B 1 60 ? -6.648 14.93 9.422 1 98.19 60 LEU B CA 1
ATOM 2652 C C . LEU B 1 60 ? -6.25 16.391 9.234 1 98.19 60 LEU B C 1
ATOM 2654 O O . LEU B 1 60 ? -6.617 17.25 10.039 1 98.19 60 LEU B O 1
ATOM 2658 N N . ALA B 1 61 ? -5.508 16.672 8.18 1 98.62 61 ALA B N 1
ATOM 2659 C CA . ALA B 1 61 ? -5.07 18.031 7.902 1 98.62 61 ALA B CA 1
ATOM 2660 C C . ALA B 1 61 ? -6.258 18.984 7.801 1 98.62 61 ALA B C 1
ATOM 2662 O O . ALA B 1 61 ? -6.254 20.062 8.398 1 98.62 61 ALA B O 1
ATOM 2663 N N . VAL B 1 62 ? -7.266 18.547 7.105 1 98.25 62 VAL B N 1
ATOM 2664 C CA . VAL B 1 62 ? -8.445 19.391 6.891 1 98.25 62 VAL B CA 1
ATOM 2665 C C . VAL B 1 62 ? -9.203 19.547 8.203 1 98.25 62 VAL B C 1
ATOM 2667 O O . VAL B 1 62 ? -9.734 20.625 8.492 1 98.25 62 VAL B O 1
ATOM 2670 N N . SER B 1 63 ? -9.273 18.531 8.984 1 98.06 63 SER B N 1
ATOM 2671 C CA . SER B 1 63 ? -9.922 18.625 10.297 1 98.06 63 SER B CA 1
ATOM 2672 C C . SER B 1 63 ? -9.172 19.594 11.211 1 98.06 63 SER B C 1
ATOM 2674 O O . SER B 1 63 ? -9.789 20.391 11.906 1 98.06 63 SER B O 1
ATOM 2676 N N . LEU B 1 64 ? -7.898 19.5 11.211 1 98.5 64 LEU B N 1
ATOM 2677 C CA . LEU B 1 64 ? -7.074 20.406 12.008 1 98.5 64 LEU B CA 1
ATOM 2678 C C . LEU B 1 64 ? -7.297 21.859 11.594 1 98.5 64 LEU B C 1
ATOM 2680 O O . LEU B 1 64 ? -7.395 22.734 12.445 1 98.5 64 LEU B O 1
ATOM 2684 N N . ALA B 1 65 ? -7.387 22.062 10.336 1 98.19 65 ALA B N 1
ATOM 2685 C CA . ALA B 1 65 ? -7.559 23.406 9.805 1 98.19 65 ALA B CA 1
ATOM 2686 C C . ALA B 1 65 ? -8.961 23.938 10.078 1 98.19 65 ALA B C 1
ATOM 2688 O O . ALA B 1 65 ? -9.125 25.047 10.602 1 98.19 65 ALA B O 1
ATOM 2689 N N . ASN B 1 66 ? -9.992 23.156 9.805 1 96.75 66 ASN B N 1
ATOM 2690 C CA . ASN B 1 66 ? -11.359 23.656 9.758 1 96.75 66 ASN B CA 1
ATOM 2691 C C . ASN B 1 66 ? -12.07 23.484 11.094 1 96.75 66 ASN B C 1
ATOM 2693 O O . ASN B 1 66 ? -12.852 24.344 11.508 1 96.75 66 ASN B O 1
ATOM 2697 N N . LYS B 1 67 ? -11.852 22.406 11.734 1 94.75 67 LYS B N 1
ATOM 2698 C CA . LYS B 1 67 ? -12.523 22.156 13.008 1 94.75 67 LYS B CA 1
ATOM 2699 C C . LYS B 1 67 ? -11.742 22.766 14.172 1 94.75 67 LYS B C 1
ATOM 2701 O O . LYS B 1 67 ? -12.328 23.328 15.094 1 94.75 67 LYS B O 1
ATOM 2706 N N . CYS B 1 68 ? -10.453 22.688 14.055 1 96.56 68 CYS B N 1
ATOM 2707 C CA . CYS B 1 68 ? -9.617 23.156 15.156 1 96.56 68 CYS B CA 1
ATOM 2708 C C . CYS B 1 68 ? -9.094 24.562 14.867 1 96.56 68 CYS B C 1
ATOM 2710 O O . CYS B 1 68 ? -8.422 25.156 15.711 1 96.56 68 CYS B O 1
ATOM 2712 N N . GLN B 1 69 ? -9.32 25.094 13.711 1 97.38 69 GLN B N 1
ATOM 2713 C CA . GLN B 1 69 ? -8.992 26.469 13.312 1 97.38 69 GLN B CA 1
ATOM 2714 C C . GLN B 1 69 ? -7.492 26.719 13.438 1 97.38 69 GLN B C 1
ATOM 2716 O O . GLN B 1 69 ? -7.078 27.734 14 1 97.38 69 GLN B O 1
ATOM 2721 N N . LEU B 1 70 ? -6.723 25.797 12.953 1 98.25 70 LEU B N 1
ATOM 2722 C CA . LEU B 1 70 ? -5.27 25.938 12.938 1 98.25 70 LEU B CA 1
ATOM 2723 C C . LEU B 1 70 ? -4.762 26.234 11.531 1 98.25 70 LEU B C 1
ATOM 2725 O O . LEU B 1 70 ? -5.434 25.922 10.547 1 98.25 70 LEU B O 1
ATOM 2729 N N . SER B 1 71 ? -3.641 26.938 11.461 1 98.56 71 SER B N 1
ATOM 2730 C CA . SER B 1 71 ? -2.928 27.062 10.195 1 98.56 71 SER B CA 1
ATOM 2731 C C . SER B 1 71 ? -2.176 25.781 9.859 1 98.56 71 SER B C 1
ATOM 2733 O O . SER B 1 71 ? -1.232 25.391 10.555 1 98.56 71 SER B O 1
ATOM 2735 N N . VAL B 1 72 ? -2.607 25.125 8.766 1 98.56 72 VAL B N 1
ATOM 2736 C CA . VAL B 1 72 ? -2.135 23.766 8.516 1 98.56 72 VAL B CA 1
ATOM 2737 C C . VAL B 1 72 ? -1.56 23.672 7.105 1 98.56 72 VAL B C 1
ATOM 2739 O O . VAL B 1 72 ? -2.092 24.266 6.168 1 98.56 72 VAL B O 1
ATOM 2742 N N . GLY B 1 73 ? -0.425 22.984 6.988 1 98 73 GLY B N 1
ATOM 2743 C CA . GLY B 1 73 ? 0.119 22.562 5.711 1 98 73 GLY B CA 1
ATOM 2744 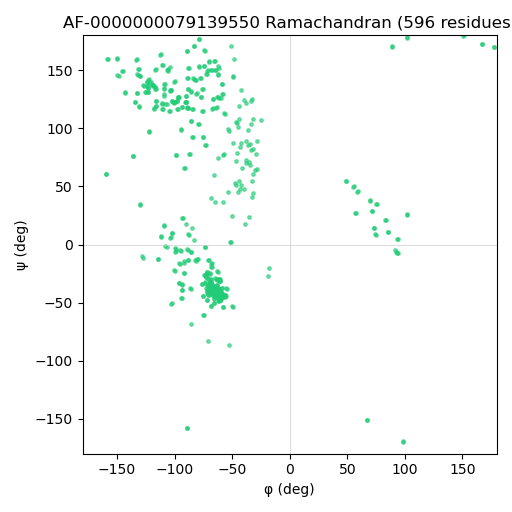C C . GLY B 1 73 ? 0.061 21.047 5.516 1 98 73 GLY B C 1
ATOM 2745 O O . GLY B 1 73 ? -0.003 20.297 6.492 1 98 73 GLY B O 1
ATOM 2746 N N . LEU B 1 74 ? 0.03 20.625 4.281 1 97.88 74 LEU B N 1
ATOM 2747 C CA . LEU B 1 74 ? 0.037 19.219 3.896 1 97.88 74 LEU B CA 1
ATOM 2748 C C . LEU B 1 74 ? 1.09 18.953 2.824 1 97.88 74 LEU B C 1
ATOM 2750 O O . LEU B 1 74 ? 1.035 19.531 1.738 1 97.88 74 LEU B O 1
ATOM 2754 N N . LEU B 1 75 ? 2.002 18.125 3.176 1 95.62 75 LEU B N 1
ATOM 2755 C CA . LEU B 1 75 ? 3.086 17.766 2.27 1 95.62 75 LEU B CA 1
ATOM 2756 C C . LEU B 1 75 ? 2.947 16.312 1.803 1 95.62 75 LEU B C 1
ATOM 2758 O O . LEU B 1 75 ? 2.895 15.398 2.623 1 95.62 75 LEU B O 1
ATOM 2762 N N . ASP B 1 76 ? 2.854 16.141 0.544 1 94.44 76 ASP B N 1
ATOM 2763 C CA . ASP B 1 76 ? 2.852 14.82 -0.075 1 94.44 76 ASP B CA 1
ATOM 2764 C C . ASP B 1 76 ? 4.277 14.328 -0.321 1 94.44 76 ASP B C 1
ATOM 2766 O O . ASP B 1 76 ? 4.91 14.719 -1.304 1 94.44 76 ASP B O 1
ATOM 2770 N N . ALA B 1 77 ? 4.719 13.375 0.493 1 89.56 77 ALA B N 1
ATOM 2771 C CA . ALA B 1 77 ? 6.086 12.875 0.38 1 89.56 77 ALA B CA 1
ATOM 2772 C C . ALA B 1 77 ? 6.117 11.508 -0.309 1 89.56 77 ALA B C 1
ATOM 2774 O O . ALA B 1 77 ? 7.156 10.852 -0.353 1 89.56 77 ALA B O 1
ATOM 2775 N N . ASP B 1 78 ? 5.016 11.055 -0.787 1 85.62 78 ASP B N 1
ATOM 2776 C CA . ASP B 1 78 ? 4.961 9.805 -1.548 1 85.62 78 ASP B CA 1
ATOM 2777 C C . ASP B 1 78 ? 5.293 10.047 -3.018 1 85.62 78 ASP B C 1
ATOM 2779 O O . ASP B 1 78 ? 4.395 10.203 -3.848 1 85.62 78 ASP B O 1
ATOM 2783 N N . VAL B 1 79 ? 6.461 9.906 -3.307 1 76.81 79 VAL B N 1
ATOM 2784 C CA . VAL B 1 79 ? 7.016 10.289 -4.602 1 76.81 79 VAL B CA 1
ATOM 2785 C C . VAL B 1 79 ? 6.492 9.352 -5.688 1 76.81 79 VAL B C 1
ATOM 2787 O O . VAL B 1 79 ? 6.234 9.781 -6.812 1 76.81 79 VAL B O 1
ATOM 2790 N N . TYR B 1 80 ? 6.273 8.148 -5.402 1 73.38 80 TYR B N 1
ATOM 2791 C CA . TYR B 1 80 ? 5.98 7.148 -6.43 1 73.38 80 TYR B CA 1
ATOM 2792 C C . TYR B 1 80 ? 4.477 6.973 -6.605 1 73.38 80 TYR B C 1
ATOM 2794 O O . TYR B 1 80 ? 4.027 6.359 -7.578 1 73.38 80 TYR B O 1
ATOM 2802 N N . GLY B 1 81 ? 3.775 7.598 -5.816 1 78.5 81 GLY B N 1
ATOM 2803 C CA . GLY B 1 81 ? 2.326 7.496 -5.891 1 78.5 81 GLY B CA 1
ATOM 2804 C C . GLY B 1 81 ? 1.611 8.656 -5.219 1 78.5 81 GLY B C 1
ATOM 2805 O O . GLY B 1 81 ? 0.833 8.453 -4.285 1 78.5 81 GLY B O 1
ATOM 2806 N N . PRO B 1 82 ? 1.904 9.828 -5.766 1 84.81 82 PRO B N 1
ATOM 2807 C CA . PRO B 1 82 ? 1.271 10.984 -5.133 1 84.81 82 PRO B CA 1
ATOM 2808 C C . PRO B 1 82 ? -0.245 11 -5.309 1 84.81 82 PRO B C 1
ATOM 2810 O O . PRO B 1 82 ? -0.74 10.914 -6.434 1 84.81 82 PRO B O 1
ATOM 2813 N N . SER B 1 83 ? -0.94 11.086 -4.227 1 88.19 83 SER B N 1
ATOM 2814 C CA . SER B 1 83 ? -2.396 11.016 -4.277 1 88.19 83 SER B CA 1
ATOM 2815 C C . SER B 1 83 ? -3.027 12.344 -3.854 1 88.19 83 SER B C 1
ATOM 2817 O O . SER B 1 83 ? -4.211 12.578 -4.098 1 88.19 83 SER B O 1
ATOM 2819 N N . ILE B 1 84 ? -2.248 13.195 -3.293 1 92.12 84 ILE B N 1
ATOM 2820 C CA . ILE B 1 84 ? -2.779 14.391 -2.648 1 92.12 84 ILE B CA 1
ATOM 2821 C C . ILE B 1 84 ? -3.361 15.328 -3.701 1 92.12 84 ILE B C 1
ATOM 2823 O O . ILE B 1 84 ? -4.414 15.938 -3.49 1 92.12 84 ILE B O 1
ATOM 2827 N N . PRO B 1 85 ? -2.701 15.492 -4.875 1 90 85 PRO B N 1
ATOM 2828 C CA . PRO B 1 85 ? -3.283 16.391 -5.871 1 90 85 PRO B CA 1
ATOM 2829 C C . PRO B 1 85 ? -4.719 16.031 -6.234 1 90 85 PRO B C 1
ATOM 2831 O O . PRO B 1 85 ? -5.574 16.906 -6.359 1 90 85 PRO B O 1
ATOM 2834 N N . THR B 1 86 ? -5.004 14.805 -6.301 1 88.62 86 THR B N 1
ATOM 2835 C CA . THR B 1 86 ? -6.352 14.344 -6.598 1 88.62 86 THR B CA 1
ATOM 2836 C C . THR B 1 86 ? -7.262 14.508 -5.383 1 88.62 86 THR B C 1
ATOM 2838 O O . THR B 1 86 ? -8.375 15.023 -5.5 1 88.62 86 THR B O 1
ATOM 2841 N N . MET B 1 87 ? -6.789 14.141 -4.246 1 93.31 87 MET B N 1
ATOM 2842 C CA . MET B 1 87 ? -7.609 14.078 -3.041 1 93.31 87 MET B CA 1
ATOM 2843 C C . MET B 1 87 ? -7.957 15.477 -2.543 1 93.31 87 MET B C 1
ATOM 2845 O O . MET B 1 87 ? -8.945 15.656 -1.823 1 93.31 87 MET B O 1
ATOM 2849 N N . MET B 1 88 ? -7.113 16.438 -2.93 1 95.31 88 MET B N 1
ATOM 2850 C CA . MET B 1 88 ? -7.332 17.812 -2.5 1 95.31 88 MET B CA 1
ATOM 2851 C C . MET B 1 88 ? -7.727 18.688 -3.68 1 95.31 88 MET B C 1
ATOM 2853 O O . MET B 1 88 ? -7.855 19.906 -3.533 1 95.31 88 MET B O 1
ATOM 2857 N N . LYS B 1 89 ? -7.938 18.047 -4.805 1 92.81 89 LYS B N 1
ATOM 2858 C CA . LYS B 1 89 ? -8.312 18.75 -6.027 1 92.81 89 LYS B CA 1
ATOM 2859 C C . LYS B 1 89 ? -7.387 19.938 -6.281 1 92.81 89 LYS B C 1
ATOM 2861 O O . LYS B 1 89 ? -7.848 21.062 -6.457 1 92.81 89 LYS B O 1
ATOM 2866 N N . LEU B 1 90 ? -6.117 19.578 -6.293 1 89.38 90 LEU B N 1
ATOM 2867 C CA . LEU B 1 90 ? -5.121 20.609 -6.582 1 89.38 90 LEU B CA 1
ATOM 2868 C C . LEU B 1 90 ? -4.926 20.766 -8.086 1 89.38 90 LEU B C 1
ATOM 2870 O O . LEU B 1 90 ? -4.922 19.781 -8.828 1 89.38 90 LEU B O 1
ATOM 2874 N N . HIS B 1 91 ? -4.965 21.969 -8.508 1 81.25 91 HIS B N 1
ATOM 2875 C CA . HIS B 1 91 ? -4.793 22.25 -9.93 1 81.25 91 HIS B CA 1
ATOM 2876 C C . HIS B 1 91 ? -3.545 23.094 -10.18 1 81.25 91 HIS B C 1
ATOM 2878 O O . HIS B 1 91 ? -3.232 24 -9.398 1 81.25 91 HIS B O 1
ATOM 2884 N N . GLY B 1 92 ? -2.854 22.641 -11.188 1 75.06 92 GLY B N 1
ATOM 2885 C CA . GLY B 1 92 ? -1.735 23.453 -11.641 1 75.06 92 GLY B CA 1
ATOM 2886 C C . GLY B 1 92 ? -0.437 23.141 -10.922 1 75.06 92 GLY B C 1
ATOM 2887 O O . GLY B 1 92 ? -0.395 22.25 -10.07 1 75.06 92 GLY B O 1
ATOM 2888 N N . LYS B 1 93 ? 0.653 23.719 -11.445 1 78.69 93 LYS B N 1
ATOM 2889 C CA . LYS B 1 93 ? 1.974 23.641 -10.82 1 78.69 93 LYS B CA 1
ATOM 2890 C C . LYS B 1 93 ? 2.182 24.781 -9.828 1 78.69 93 LYS B C 1
ATOM 2892 O O . LYS B 1 93 ? 1.681 25.891 -10.039 1 78.69 93 LYS B O 1
ATOM 2897 N N . PRO B 1 94 ? 2.854 24.422 -8.773 1 79.12 94 PRO B N 1
ATOM 2898 C CA . PRO B 1 94 ? 3.148 25.516 -7.836 1 79.12 94 PRO B CA 1
ATOM 2899 C C . PRO B 1 94 ? 3.939 26.641 -8.484 1 79.12 94 PRO B C 1
ATOM 2901 O O . PRO B 1 94 ? 4.812 26.391 -9.32 1 79.12 94 PRO B O 1
ATOM 2904 N N . GLU B 1 95 ? 3.523 27.828 -8.141 1 81.12 95 GLU B N 1
ATOM 2905 C CA . GLU B 1 95 ? 4.266 29 -8.586 1 81.12 95 GLU B CA 1
ATOM 2906 C C . GLU B 1 95 ? 5.566 29.156 -7.801 1 81.12 95 GLU B C 1
ATOM 2908 O O . GLU B 1 95 ? 5.738 28.547 -6.742 1 81.12 95 GLU B O 1
ATOM 2913 N N . VAL B 1 96 ? 6.469 29.781 -8.469 1 82.69 96 VAL B N 1
ATOM 2914 C CA . VAL B 1 96 ? 7.738 30.078 -7.812 1 82.69 96 VAL B CA 1
ATOM 2915 C C . VAL B 1 96 ? 7.789 31.562 -7.418 1 82.69 96 VAL B C 1
ATOM 2917 O O . VAL B 1 96 ? 7.441 32.438 -8.211 1 82.69 96 VAL B O 1
ATOM 2920 N N . SER B 1 97 ? 8.18 31.781 -6.203 1 84.25 97 SER B N 1
ATOM 2921 C CA . SER B 1 97 ? 8.234 33.156 -5.672 1 84.25 97 SER B CA 1
ATOM 2922 C C . SER B 1 97 ? 9.477 33.875 -6.16 1 84.25 97 SER B C 1
ATOM 2924 O O . SER B 1 97 ? 10.305 33.312 -6.863 1 84.25 97 SER B O 1
ATOM 2926 N N . LYS B 1 98 ? 9.492 35.125 -5.734 1 77.56 98 LYS B N 1
ATOM 2927 C CA . LYS B 1 98 ? 10.648 35.969 -6.055 1 77.56 98 LYS B CA 1
ATOM 2928 C C . LYS B 1 98 ? 11.922 35.406 -5.422 1 77.56 98 LYS B C 1
ATOM 2930 O O . LYS B 1 98 ? 13.008 35.562 -5.988 1 77.56 98 LYS B O 1
ATOM 2935 N N . GLY B 1 99 ? 11.773 34.781 -4.328 1 80.19 99 GLY B N 1
ATOM 2936 C CA . GLY B 1 99 ? 12.906 34.188 -3.637 1 80.19 99 GLY B CA 1
ATOM 2937 C C . GLY B 1 99 ? 13.195 32.75 -4.094 1 80.19 99 GLY B C 1
ATOM 2938 O O . GLY B 1 99 ? 13.906 32.031 -3.416 1 80.19 99 GLY B O 1
ATOM 2939 N N . ASN B 1 100 ? 12.594 32.312 -5.082 1 84.25 100 ASN B N 1
ATOM 2940 C CA . ASN B 1 100 ? 12.812 31 -5.707 1 84.25 100 ASN B CA 1
ATOM 2941 C C . ASN B 1 100 ? 12.273 29.859 -4.836 1 84.25 100 ASN B C 1
ATOM 2943 O O . ASN B 1 100 ? 12.891 28.812 -4.734 1 84.25 100 ASN B O 1
ATOM 2947 N N . LYS B 1 101 ? 11.273 30.297 -4.137 1 89.56 101 LYS B N 1
ATOM 2948 C CA . LYS B 1 101 ? 10.594 29.281 -3.348 1 89.56 101 LYS B CA 1
ATOM 2949 C C . LYS B 1 101 ? 9.234 28.938 -3.955 1 89.56 101 LYS B C 1
ATOM 2951 O O . LYS B 1 101 ? 8.609 29.781 -4.602 1 89.56 101 LYS B O 1
ATOM 2956 N N . MET B 1 102 ? 8.875 27.734 -3.727 1 90.94 102 MET B N 1
ATOM 2957 C CA . MET B 1 102 ? 7.574 27.297 -4.227 1 90.94 102 MET B CA 1
ATOM 2958 C C . MET B 1 102 ? 6.445 27.844 -3.355 1 90.94 102 MET B C 1
ATOM 2960 O O . MET B 1 102 ? 6.559 27.859 -2.129 1 90.94 102 MET B O 1
ATOM 2964 N N . ILE B 1 103 ? 5.441 28.359 -3.992 1 92.56 103 ILE B N 1
ATOM 2965 C CA . ILE B 1 103 ? 4.25 28.812 -3.273 1 92.56 103 ILE B CA 1
ATOM 2966 C C . ILE B 1 103 ? 3.248 27.656 -3.176 1 92.56 103 ILE B C 1
ATOM 2968 O O . ILE B 1 103 ? 2.816 27.109 -4.195 1 92.56 103 ILE B O 1
ATOM 2972 N N . PRO B 1 104 ? 2.863 27.281 -2.004 1 93.75 104 PRO B N 1
ATOM 2973 C CA . PRO B 1 104 ? 1.915 26.172 -1.874 1 93.75 104 PRO B CA 1
ATOM 2974 C C . PRO B 1 104 ? 0.556 26.484 -2.496 1 93.75 104 PRO B C 1
ATOM 2976 O O . PRO B 1 104 ? 0.151 27.656 -2.559 1 93.75 104 PRO B O 1
ATOM 2979 N N . ILE B 1 105 ? -0.075 25.469 -2.955 1 93.44 105 ILE B N 1
ATOM 2980 C CA . ILE B 1 105 ? -1.445 25.578 -3.443 1 93.44 105 ILE B CA 1
ATOM 2981 C C . ILE B 1 105 ? -2.424 25.359 -2.289 1 93.44 105 ILE B C 1
ATOM 2983 O O . ILE B 1 105 ? -2.262 24.438 -1.497 1 93.44 105 ILE B O 1
ATOM 2987 N N . GLU B 1 106 ? -3.408 26.25 -2.234 1 94.62 106 GLU B N 1
ATOM 2988 C CA . GLU B 1 106 ? -4.328 26.156 -1.104 1 94.62 106 GLU B CA 1
ATOM 2989 C C . GLU B 1 106 ? -5.699 25.656 -1.548 1 94.62 106 GLU B C 1
ATOM 2991 O O . GLU B 1 106 ? -6.207 26.062 -2.594 1 94.62 106 GLU B O 1
ATOM 2996 N N . ASN B 1 107 ? -6.168 24.656 -0.858 1 95.5 107 ASN B N 1
ATOM 2997 C CA . ASN B 1 107 ? -7.543 24.188 -0.981 1 95.5 107 ASN B CA 1
ATOM 2998 C C . ASN B 1 107 ? -8.055 23.594 0.329 1 95.5 107 ASN B C 1
ATOM 3000 O O . ASN B 1 107 ? -7.266 23.109 1.146 1 95.5 107 ASN B O 1
ATOM 3004 N N . HIS B 1 108 ? -9.32 23.781 0.588 1 96.62 108 HIS B N 1
ATOM 3005 C CA . HIS B 1 108 ? -10 23.297 1.787 1 96.62 108 HIS B CA 1
ATOM 3006 C C . HIS B 1 108 ? -9.32 23.812 3.051 1 96.62 108 HIS B C 1
ATOM 3008 O O . HIS B 1 108 ? -9.227 23.094 4.051 1 96.62 108 HIS B O 1
ATOM 3014 N N . GLY B 1 109 ? -8.68 24.938 2.955 1 96.31 109 GLY B N 1
ATOM 3015 C CA . GLY B 1 109 ? -8.109 25.609 4.117 1 96.31 109 GLY B CA 1
ATOM 3016 C C . GLY B 1 109 ? -6.723 25.109 4.465 1 96.31 109 GLY B C 1
ATOM 3017 O O . GLY B 1 109 ? -6.184 25.438 5.523 1 96.31 109 GLY B O 1
ATOM 3018 N N . VAL B 1 110 ? -6.137 24.328 3.566 1 97.94 110 VAL B N 1
ATOM 3019 C CA . VAL B 1 110 ? -4.84 23.703 3.836 1 97.94 110 VAL B CA 1
ATOM 3020 C C . VAL B 1 110 ? -3.857 24.062 2.723 1 97.94 110 VAL B C 1
ATOM 3022 O O . VAL B 1 110 ? -4.207 24 1.54 1 97.94 110 VAL B O 1
ATOM 3025 N N . LYS B 1 111 ? -2.66 24.5 3.086 1 96.94 111 LYS B N 1
ATOM 3026 C CA . LYS B 1 111 ? -1.588 24.703 2.115 1 96.94 111 LYS B CA 1
ATOM 3027 C C . LYS B 1 111 ? -0.959 23.375 1.702 1 96.94 111 LYS B C 1
ATOM 3029 O O . LYS B 1 111 ? -0.532 22.594 2.553 1 96.94 111 LYS B O 1
ATOM 3034 N N . CYS B 1 112 ? -0.907 23.141 0.393 1 96.19 112 CYS B N 1
ATOM 3035 C CA . CYS B 1 112 ? -0.477 21.828 -0.056 1 96.19 112 CYS B CA 1
ATOM 3036 C C . CYS B 1 112 ? 0.712 21.938 -1.003 1 96.19 112 CYS B C 1
ATOM 3038 O O . CYS B 1 112 ? 0.769 22.844 -1.835 1 96.19 112 CYS B O 1
ATOM 3040 N N . ILE B 1 113 ? 1.623 21.016 -0.817 1 93.75 113 ILE B N 1
ATOM 3041 C CA . ILE B 1 113 ? 2.695 20.766 -1.773 1 93.75 113 ILE B CA 1
ATOM 3042 C C . ILE B 1 113 ? 2.807 19.266 -2.039 1 93.75 113 ILE B C 1
ATOM 3044 O O . ILE B 1 113 ? 2.748 18.469 -1.108 1 93.75 113 ILE B O 1
ATOM 3048 N N . SER B 1 114 ? 2.842 18.922 -3.266 1 90.88 114 SER B N 1
ATOM 3049 C CA . SER B 1 114 ? 2.953 17.5 -3.627 1 90.88 114 SER B CA 1
ATOM 3050 C C . SER B 1 114 ? 4.023 17.297 -4.691 1 90.88 114 SER B C 1
ATOM 3052 O O . SER B 1 114 ? 4.184 18.109 -5.594 1 90.88 114 SER B O 1
ATOM 3054 N N . MET B 1 115 ? 4.664 16.188 -4.602 1 79.94 115 MET B N 1
ATOM 3055 C CA . MET B 1 115 ? 5.59 15.75 -5.645 1 79.94 115 MET B CA 1
ATOM 3056 C C . MET B 1 115 ? 4.863 15.586 -6.98 1 79.94 115 MET B C 1
ATOM 3058 O O . MET B 1 115 ? 5.453 15.797 -8.039 1 79.94 115 MET B O 1
ATOM 3062 N N . GLY B 1 116 ? 3.691 15.234 -6.836 1 73.75 116 GLY B N 1
ATOM 3063 C CA . GLY B 1 116 ? 2.891 15.062 -8.039 1 73.75 116 GLY B CA 1
ATOM 3064 C C . GLY B 1 116 ? 2.723 16.344 -8.828 1 73.75 116 GLY B C 1
ATOM 3065 O O . GLY B 1 116 ? 2.465 16.312 -10.031 1 73.75 116 GLY B O 1
ATOM 3066 N N . SER B 1 117 ? 2.875 17.438 -8.117 1 76.12 117 SER B N 1
ATOM 3067 C CA . SER B 1 117 ? 2.719 18.719 -8.789 1 76.12 117 SER B CA 1
ATOM 3068 C C . SER B 1 117 ? 3.992 19.125 -9.523 1 76.12 117 SER B C 1
ATOM 3070 O O . SER B 1 117 ? 3.975 20.031 -10.359 1 76.12 117 SER B O 1
ATOM 3072 N N . LEU B 1 118 ? 5.039 18.391 -9.18 1 73.5 118 LEU B N 1
ATOM 3073 C CA . LEU B 1 118 ? 6.324 18.703 -9.789 1 73.5 118 LEU B CA 1
ATOM 3074 C C . LEU B 1 118 ? 6.539 17.891 -11.055 1 73.5 118 LEU B C 1
ATOM 3076 O O . LEU B 1 118 ? 7.477 18.141 -11.82 1 73.5 118 LEU B O 1
ATOM 3080 N N . VAL B 1 119 ? 5.727 16.891 -11.156 1 69.12 119 VAL B N 1
ATOM 3081 C CA . VAL B 1 119 ? 5.871 16 -12.305 1 69.12 119 VAL B CA 1
ATOM 3082 C C . VAL B 1 119 ? 4.613 16.062 -13.172 1 69.12 119 VAL B C 1
ATOM 3084 O O . VAL B 1 119 ? 3.541 16.438 -12.688 1 69.12 119 VAL B O 1
ATOM 3087 N N . GLU B 1 120 ? 4.938 15.805 -14.477 1 65.5 120 GLU B N 1
ATOM 3088 C CA . GLU B 1 120 ? 3.781 15.734 -15.359 1 65.5 120 GLU B CA 1
ATOM 3089 C C . GLU B 1 120 ? 2.844 14.594 -14.953 1 65.5 120 GLU B C 1
ATOM 3091 O O . GLU B 1 120 ? 3.297 13.547 -14.492 1 65.5 120 GLU B O 1
ATOM 3096 N N . LYS B 1 121 ? 1.598 14.906 -15.352 1 62.91 121 LYS B N 1
ATOM 3097 C CA . LYS B 1 121 ? 0.549 13.945 -15.031 1 62.91 121 LYS B CA 1
ATOM 3098 C C . LYS B 1 121 ? 0.785 12.617 -15.742 1 62.91 121 LYS B C 1
ATOM 3100 O O . LYS B 1 121 ? 1.13 12.594 -16.922 1 62.91 121 LYS B O 1
ATOM 3105 N N . ASP B 1 122 ? 0.997 11.523 -15.141 1 63.16 122 ASP B N 1
ATOM 3106 C CA . ASP B 1 122 ? 1.049 10.156 -15.641 1 63.16 122 ASP B CA 1
ATOM 3107 C C . ASP B 1 122 ? 2.48 9.742 -15.977 1 63.16 122 ASP B C 1
ATOM 3109 O O . ASP B 1 122 ? 2.719 8.633 -16.453 1 63.16 122 ASP B O 1
ATOM 3113 N N . ALA B 1 123 ? 3.355 10.773 -15.891 1 66.81 123 ALA B N 1
ATOM 3114 C CA . ALA B 1 123 ? 4.727 10.383 -16.203 1 66.81 123 ALA B CA 1
ATOM 3115 C C . ALA B 1 123 ? 5.238 9.352 -15.203 1 66.81 123 ALA B C 1
ATOM 3117 O O . ALA B 1 123 ? 4.973 9.445 -14 1 66.81 123 ALA B O 1
ATOM 3118 N N . PRO B 1 124 ? 5.723 8.242 -15.867 1 65.38 124 PRO B N 1
ATOM 3119 C CA . PRO B 1 124 ? 6.352 7.332 -14.906 1 65.38 124 PRO B CA 1
ATOM 3120 C C . PRO B 1 124 ? 7.461 7.996 -14.102 1 65.38 124 PRO B C 1
ATOM 3122 O O . PRO B 1 124 ? 8.352 8.633 -14.672 1 65.38 124 PRO B O 1
ATOM 3125 N N . ILE B 1 125 ? 7.184 8.133 -12.859 1 65.56 125 ILE B N 1
ATOM 3126 C CA . ILE B 1 125 ? 8.219 8.688 -11.984 1 65.56 125 ILE B CA 1
ATOM 3127 C C . ILE B 1 125 ? 9.312 7.645 -11.766 1 65.56 125 ILE B C 1
ATOM 3129 O O . ILE B 1 125 ? 9.172 6.754 -10.922 1 65.56 125 ILE B O 1
ATOM 3133 N N . VAL B 1 126 ? 10.258 7.621 -12.703 1 70.06 126 VAL B N 1
ATOM 3134 C CA . VAL B 1 126 ? 11.398 6.719 -12.57 1 70.06 126 VAL B CA 1
ATOM 3135 C C . VAL B 1 126 ? 12.539 7.438 -11.852 1 70.06 126 VAL B C 1
ATOM 3137 O O . VAL B 1 126 ? 13.523 7.828 -12.484 1 70.06 126 VAL B O 1
ATOM 3140 N N . TRP B 1 127 ? 12.258 7.75 -10.57 1 71.69 127 TRP B N 1
ATOM 3141 C CA . TRP B 1 127 ? 13.219 8.469 -9.75 1 71.69 127 TRP B CA 1
ATOM 3142 C C . TRP B 1 127 ? 14.031 7.508 -8.883 1 71.69 127 TRP B C 1
ATOM 3144 O O . TRP B 1 127 ? 13.461 6.641 -8.211 1 71.69 127 TRP B O 1
ATOM 3154 N N . ARG B 1 128 ? 15.297 7.703 -9.055 1 71.31 128 ARG B N 1
ATOM 3155 C CA . ARG B 1 128 ? 16.172 6.93 -8.188 1 71.31 128 ARG B CA 1
ATOM 3156 C C . ARG B 1 128 ? 16.344 7.613 -6.832 1 71.31 128 ARG B C 1
ATOM 3158 O O . ARG B 1 128 ? 15.938 8.766 -6.652 1 71.31 128 ARG B O 1
ATOM 3165 N N . GLY B 1 129 ? 16.938 6.977 -5.898 1 72.06 129 GLY B N 1
ATOM 3166 C CA . GLY B 1 129 ? 17.062 7.387 -4.508 1 72.06 129 GLY B CA 1
ATOM 3167 C C . GLY B 1 129 ? 17.547 8.812 -4.348 1 72.06 129 GLY B C 1
ATOM 3168 O O . GLY B 1 129 ? 16.859 9.641 -3.73 1 72.06 129 GLY B O 1
ATOM 3169 N N . PRO B 1 130 ? 18.625 9.219 -4.91 1 73.94 130 PRO B N 1
ATOM 3170 C CA . PRO B 1 130 ? 19.156 10.57 -4.746 1 73.94 130 PRO B CA 1
ATOM 3171 C C . PRO B 1 130 ? 18.203 11.648 -5.273 1 73.94 130 PRO B C 1
ATOM 3173 O O . PRO B 1 130 ? 18.109 12.734 -4.695 1 73.94 130 PRO B O 1
ATOM 3176 N N . MET B 1 131 ? 17.562 11.344 -6.352 1 76.81 131 MET B N 1
ATOM 3177 C CA . MET B 1 131 ? 16.594 12.289 -6.91 1 76.81 131 MET B CA 1
ATOM 3178 C C . MET B 1 131 ? 15.422 12.484 -5.965 1 76.81 131 MET B C 1
ATOM 3180 O O . MET B 1 131 ? 14.938 13.602 -5.793 1 76.81 131 MET B O 1
ATOM 3184 N N . VAL B 1 132 ? 15.039 11.406 -5.418 1 76.94 132 VAL B N 1
ATOM 3185 C CA . VAL B 1 132 ? 13.938 11.461 -4.465 1 76.94 132 VAL B CA 1
ATOM 3186 C C . VAL B 1 132 ? 14.328 12.328 -3.27 1 76.94 132 VAL B C 1
ATOM 3188 O O . VAL B 1 132 ? 13.555 13.18 -2.838 1 76.94 132 VAL B O 1
ATOM 3191 N N . MET B 1 133 ? 15.484 12.172 -2.842 1 78.19 133 MET B N 1
ATOM 3192 C CA . MET B 1 133 ? 15.953 12.922 -1.675 1 78.19 133 MET B CA 1
ATOM 3193 C C . MET B 1 133 ? 16.047 14.406 -1.982 1 78.19 133 MET B C 1
ATOM 3195 O O . MET B 1 133 ? 15.711 15.242 -1.144 1 78.19 133 MET B O 1
ATOM 3199 N N . LYS B 1 134 ? 16.516 14.727 -3.104 1 80.62 134 LYS B N 1
ATOM 3200 C CA . LYS B 1 134 ? 16.609 16.125 -3.523 1 80.62 134 LYS B CA 1
ATOM 3201 C C . LYS B 1 134 ? 15.219 16.75 -3.613 1 80.62 134 LYS B C 1
ATOM 3203 O O . LYS B 1 134 ? 15.023 17.891 -3.178 1 80.62 134 LYS B O 1
ATOM 3208 N N . ALA B 1 135 ? 14.367 16.031 -4.184 1 79.88 135 ALA B N 1
ATOM 3209 C CA . ALA B 1 135 ? 12.992 16.516 -4.301 1 79.88 135 ALA B CA 1
ATOM 3210 C C . ALA B 1 135 ? 12.375 16.75 -2.928 1 79.88 135 ALA B C 1
ATOM 3212 O O . ALA B 1 135 ? 11.695 17.766 -2.715 1 79.88 135 ALA B O 1
ATOM 3213 N N . LEU B 1 136 ? 12.617 15.906 -2.045 1 81.94 136 LEU B N 1
ATOM 3214 C CA . LEU B 1 136 ? 12.078 16.031 -0.695 1 81.94 136 LEU B CA 1
ATOM 3215 C C . LEU B 1 136 ? 12.656 17.25 0.016 1 81.94 136 LEU B C 1
ATOM 3217 O O . LEU B 1 136 ? 11.938 17.938 0.742 1 81.94 136 LEU B O 1
ATOM 3221 N N . GLU B 1 137 ? 13.859 17.516 -0.187 1 83.31 137 GLU B N 1
ATOM 3222 C CA . GLU B 1 137 ? 14.492 18.703 0.375 1 83.31 137 GLU B CA 1
ATOM 3223 C C . GLU B 1 137 ? 13.867 19.969 -0.177 1 83.31 137 GLU B C 1
ATOM 3225 O O . GLU B 1 137 ? 13.609 20.922 0.571 1 83.31 137 GLU B O 1
ATOM 3230 N N . GLN B 1 138 ? 13.68 19.938 -1.396 1 84.19 138 GLN B N 1
ATOM 3231 C CA . GLN B 1 138 ? 13.07 21.094 -2.039 1 84.19 138 GLN B CA 1
ATOM 3232 C C . GLN B 1 138 ? 11.648 21.328 -1.522 1 84.19 138 GLN B C 1
ATOM 3234 O O . GLN B 1 138 ? 11.227 22.469 -1.332 1 84.19 138 GLN B O 1
ATOM 3239 N N . MET B 1 139 ? 10.984 20.297 -1.249 1 87.31 139 MET B N 1
ATOM 3240 C CA . MET B 1 139 ? 9.586 20.391 -0.854 1 87.31 139 MET B CA 1
ATOM 3241 C C . MET B 1 139 ? 9.461 20.781 0.614 1 87.31 139 MET B C 1
ATOM 3243 O O . MET B 1 139 ? 8.383 21.188 1.063 1 87.31 139 MET B O 1
ATOM 3247 N N . THR B 1 140 ? 10.508 20.719 1.29 1 86.56 140 THR B N 1
ATOM 3248 C CA . THR B 1 140 ? 10.469 21.109 2.697 1 86.56 140 THR B CA 1
ATOM 3249 C C . THR B 1 140 ? 11.055 22.5 2.893 1 86.56 140 THR B C 1
ATOM 3251 O O . THR B 1 140 ? 10.352 23.422 3.32 1 86.56 140 THR B O 1
ATOM 3254 N N . ARG B 1 141 ? 12.195 22.781 2.391 1 86.62 141 ARG B N 1
ATOM 3255 C CA . ARG B 1 141 ? 12.906 24.031 2.643 1 86.62 141 ARG B CA 1
ATOM 3256 C C . ARG B 1 141 ? 12.727 25 1.48 1 86.62 141 ARG B C 1
ATOM 3258 O O . ARG B 1 141 ? 12.898 26.203 1.645 1 86.62 141 ARG B O 1
ATOM 3265 N N . GLY B 1 142 ? 12.43 24.516 0.454 1 88.44 142 GLY B N 1
ATOM 3266 C CA . GLY B 1 142 ? 12.266 25.344 -0.722 1 88.44 142 GLY B CA 1
ATOM 3267 C C . GLY B 1 142 ? 10.828 25.781 -0.941 1 88.44 142 GLY B C 1
ATOM 3268 O O . GLY B 1 142 ? 10.43 26.078 -2.068 1 88.44 142 GLY B O 1
ATOM 3269 N N . VAL B 1 143 ? 10.031 25.797 0.073 1 92.25 143 VAL B N 1
ATOM 3270 C CA . VAL B 1 143 ? 8.617 26.141 -0.017 1 92.25 143 VAL B CA 1
ATOM 3271 C C . VAL B 1 143 ? 8.312 27.312 0.919 1 92.25 143 VAL B C 1
ATOM 3273 O O . VAL B 1 143 ? 8.859 27.391 2.023 1 92.25 143 VAL B O 1
ATOM 3276 N N . GLU B 1 144 ? 7.449 28.234 0.496 1 93.19 144 GLU B N 1
ATOM 3277 C CA . GLU B 1 144 ? 6.969 29.328 1.33 1 93.19 144 GLU B CA 1
ATOM 3278 C C . GLU B 1 144 ? 5.746 28.906 2.141 1 93.19 144 GLU B C 1
ATOM 3280 O O . GLU B 1 144 ? 4.625 29.328 1.845 1 93.19 144 GLU B O 1
ATOM 3285 N N . TRP B 1 145 ? 5.977 28.234 3.123 1 93.75 145 TRP B N 1
ATOM 3286 C CA . TRP B 1 145 ? 4.895 27.719 3.957 1 93.75 145 TRP B CA 1
ATOM 3287 C C . TRP B 1 145 ? 4.262 28.844 4.773 1 93.75 145 TRP B C 1
ATOM 3289 O O . TRP B 1 145 ? 3.102 28.734 5.184 1 93.75 145 TRP B O 1
ATOM 3299 N N . GLY B 1 146 ? 5.008 29.938 5.051 1 93.31 146 GLY B N 1
ATOM 3300 C CA . GLY B 1 146 ? 4.551 30.922 6.004 1 93.31 146 GLY B CA 1
ATOM 3301 C C . GLY B 1 146 ? 4.5 30.406 7.43 1 93.31 146 GLY B C 1
ATOM 3302 O O . GLY B 1 146 ? 5.348 29.609 7.84 1 93.31 146 GLY B O 1
ATOM 3303 N N . GLN B 1 147 ? 3.57 31 8.195 1 96.38 147 GLN B N 1
ATOM 3304 C CA . GLN B 1 147 ? 3.4 30.547 9.57 1 96.38 147 GLN B CA 1
ATOM 3305 C C . GLN B 1 147 ? 2.389 29.406 9.648 1 96.38 147 GLN B C 1
ATOM 3307 O O . GLN B 1 147 ? 1.217 29.578 9.312 1 96.38 147 GLN B O 1
ATOM 3312 N N . LEU B 1 148 ? 2.859 28.266 10.086 1 97.44 148 LEU B N 1
ATOM 3313 C CA . LEU B 1 148 ? 2 27.109 10.258 1 97.44 148 LEU B CA 1
ATOM 3314 C C . LEU B 1 148 ? 2.051 26.594 11.695 1 97.44 148 LEU B C 1
ATOM 3316 O O . LEU B 1 148 ? 3.123 26.547 12.305 1 97.44 148 LEU B O 1
ATOM 3320 N N . ASP B 1 149 ? 0.862 26.297 12.172 1 98.31 149 ASP B N 1
ATOM 3321 C CA . ASP B 1 149 ? 0.827 25.562 13.438 1 98.31 149 ASP B CA 1
ATOM 3322 C C . ASP B 1 149 ? 1.293 24.125 13.258 1 98.31 149 ASP B C 1
ATOM 3324 O O . ASP B 1 149 ? 2.051 23.609 14.078 1 98.31 149 ASP B O 1
ATOM 3328 N N . ILE B 1 150 ? 0.847 23.5 12.18 1 98.38 150 ILE B N 1
ATOM 3329 C CA . ILE B 1 150 ? 1.166 22.094 11.969 1 98.38 150 ILE B CA 1
ATOM 3330 C C . ILE B 1 150 ? 1.392 21.844 10.477 1 98.38 150 ILE B C 1
ATOM 3332 O O . ILE B 1 150 ? 0.612 22.297 9.641 1 98.38 150 ILE B O 1
ATOM 3336 N N . LEU B 1 151 ? 2.443 21.203 10.156 1 97.88 151 LEU B N 1
ATOM 3337 C CA . LEU B 1 151 ? 2.678 20.625 8.844 1 97.88 151 LEU B CA 1
ATOM 3338 C C . LEU B 1 151 ? 2.504 19.109 8.891 1 97.88 151 LEU B C 1
ATOM 3340 O O . LEU B 1 151 ? 3.248 18.406 9.586 1 97.88 151 LEU B O 1
ATOM 3344 N N . VAL B 1 152 ? 1.487 18.609 8.172 1 98.31 152 VAL B N 1
ATOM 3345 C CA . VAL B 1 152 ? 1.231 17.172 8.07 1 98.31 152 VAL B CA 1
ATOM 3346 C C . VAL B 1 152 ? 1.986 16.594 6.879 1 98.31 152 VAL B C 1
ATOM 3348 O O . VAL B 1 152 ? 1.858 17.094 5.758 1 98.31 152 VAL B O 1
ATOM 3351 N N . VAL B 1 153 ? 2.73 15.578 7.109 1 96.31 153 VAL B N 1
ATOM 3352 C CA . VAL B 1 153 ? 3.506 14.945 6.047 1 96.31 153 VAL B CA 1
ATOM 3353 C C . VAL B 1 153 ? 2.918 13.578 5.727 1 96.31 153 VAL B C 1
ATOM 3355 O O . VAL B 1 153 ? 2.896 12.688 6.582 1 96.31 153 VAL B O 1
ATOM 3358 N N . ASP B 1 154 ? 2.434 13.406 4.531 1 95.81 154 ASP B N 1
ATOM 3359 C CA . ASP B 1 154 ? 2.027 12.109 4.012 1 95.81 154 ASP B CA 1
ATOM 3360 C C . ASP B 1 154 ? 3.236 11.297 3.547 1 95.81 154 ASP B C 1
ATOM 3362 O O . ASP B 1 154 ? 3.709 11.469 2.422 1 95.81 154 ASP B O 1
ATOM 3366 N N . MET B 1 155 ? 3.635 10.328 4.34 1 91.94 155 MET B N 1
ATOM 3367 C CA . MET B 1 155 ? 4.875 9.594 4.109 1 91.94 155 MET B CA 1
ATOM 3368 C C . MET B 1 155 ? 4.688 8.547 3.016 1 91.94 155 MET B C 1
ATOM 3370 O O . MET B 1 155 ? 3.574 8.07 2.783 1 91.94 155 MET B O 1
ATOM 3374 N N . PRO B 1 156 ? 5.816 8.227 2.338 1 85.5 156 PRO B N 1
ATOM 3375 C CA . PRO B 1 156 ? 5.719 7.051 1.464 1 85.5 156 PRO B CA 1
ATOM 3376 C C . PRO B 1 156 ? 5.48 5.758 2.236 1 85.5 156 PRO B C 1
ATOM 3378 O O . PRO B 1 156 ? 5.734 5.699 3.443 1 85.5 156 PRO B O 1
ATOM 3381 N N . PRO B 1 157 ? 4.945 4.77 1.552 1 79.81 157 PRO B N 1
ATOM 3382 C CA . PRO B 1 157 ? 4.77 3.492 2.246 1 79.81 157 PRO B CA 1
ATOM 3383 C C . PRO B 1 157 ? 6.098 2.811 2.568 1 79.81 157 PRO B C 1
ATOM 3385 O O . PRO B 1 157 ? 7.094 3.035 1.879 1 79.81 157 PRO B O 1
ATOM 3388 N N . GLY B 1 158 ? 6.109 2.039 3.682 1 74.94 158 GLY B N 1
ATOM 3389 C CA . GLY B 1 158 ? 7.27 1.225 4.004 1 74.94 158 GLY B CA 1
ATOM 3390 C C . GLY B 1 158 ? 8.188 1.874 5.02 1 74.94 158 GLY B C 1
ATOM 3391 O O . GLY B 1 158 ? 7.777 2.77 5.758 1 74.94 158 GLY B O 1
ATOM 3392 N N . THR B 1 159 ? 9.359 1.305 5.203 1 73.62 159 THR B N 1
ATOM 3393 C CA . THR B 1 159 ? 10.375 1.749 6.152 1 73.62 159 THR B CA 1
ATOM 3394 C C . THR B 1 159 ? 11.734 1.883 5.473 1 73.62 159 THR B C 1
ATOM 3396 O O . THR B 1 159 ? 12.773 1.671 6.102 1 73.62 159 THR B O 1
ATOM 3399 N N . GLY B 1 160 ? 11.672 2.277 4.281 1 73.88 160 GLY B N 1
ATOM 3400 C CA . GLY B 1 160 ? 12.883 2.326 3.479 1 73.88 160 GLY B CA 1
ATOM 3401 C C . GLY B 1 160 ? 13.609 3.652 3.582 1 73.88 160 GLY B C 1
ATOM 3402 O O . GLY B 1 160 ? 13.414 4.402 4.539 1 73.88 160 GLY B O 1
ATOM 3403 N N . ASP B 1 161 ? 14.391 3.928 2.633 1 71.88 161 ASP B N 1
ATOM 3404 C CA . ASP B 1 161 ? 15.328 5.047 2.619 1 71.88 161 ASP B CA 1
ATOM 3405 C C . ASP B 1 161 ? 14.586 6.383 2.662 1 71.88 161 ASP B C 1
ATOM 3407 O O . ASP B 1 161 ? 15.023 7.32 3.334 1 71.88 161 ASP B O 1
ATOM 3411 N N . ALA B 1 162 ? 13.516 6.418 1.942 1 74.25 162 ALA B N 1
ATOM 3412 C CA . ALA B 1 162 ? 12.766 7.672 1.895 1 74.25 162 ALA B CA 1
ATOM 3413 C C . ALA B 1 162 ? 12.211 8.031 3.268 1 74.25 162 ALA B C 1
ATOM 3415 O O . ALA B 1 162 ? 12.258 9.188 3.684 1 74.25 162 ALA B O 1
ATOM 3416 N N . GLN B 1 163 ? 11.695 7.047 3.939 1 79.38 163 GLN B N 1
ATOM 3417 C CA . GLN B 1 163 ? 11.133 7.27 5.266 1 79.38 163 GLN B CA 1
ATOM 3418 C C . GLN B 1 163 ? 12.219 7.664 6.266 1 79.38 163 GLN B C 1
ATOM 3420 O O . GLN B 1 163 ? 12.039 8.609 7.035 1 79.38 163 GLN B O 1
ATOM 3425 N N . ILE B 1 164 ? 13.273 6.984 6.184 1 77.44 164 ILE B N 1
ATOM 3426 C CA . ILE B 1 164 ? 14.383 7.23 7.094 1 77.44 164 ILE B CA 1
ATOM 3427 C C . ILE B 1 164 ? 14.961 8.625 6.84 1 77.44 164 ILE B C 1
ATOM 3429 O O . ILE B 1 164 ? 15.148 9.406 7.777 1 77.44 164 ILE B O 1
ATOM 3433 N N . SER B 1 165 ? 15.141 8.883 5.629 1 77.69 165 SER B N 1
ATOM 3434 C CA . SER B 1 165 ? 15.719 10.18 5.273 1 77.69 165 SER B CA 1
ATOM 3435 C C . SER B 1 165 ? 14.812 11.328 5.703 1 77.69 165 SER B C 1
ATOM 3437 O O . SER B 1 165 ? 15.289 12.328 6.246 1 77.69 165 SER B O 1
ATOM 3439 N N . MET B 1 166 ? 13.562 11.156 5.465 1 83.69 166 MET B N 1
ATOM 3440 C CA . MET B 1 166 ? 12.609 12.195 5.855 1 83.69 166 MET B CA 1
ATOM 3441 C C . MET B 1 166 ? 12.625 12.406 7.367 1 83.69 166 MET B C 1
ATOM 3443 O O . MET B 1 166 ? 12.57 13.539 7.84 1 83.69 166 MET B O 1
ATOM 3447 N N . SER B 1 167 ? 12.719 11.336 8.055 1 83.69 167 SER B N 1
ATOM 3448 C CA . SER B 1 167 ? 12.688 11.391 9.508 1 83.69 167 SER B CA 1
ATOM 3449 C C . SER B 1 167 ? 13.953 12.039 10.062 1 83.69 167 SER B C 1
ATOM 3451 O O . SER B 1 167 ? 13.93 12.641 11.148 1 83.69 167 SER B O 1
ATOM 3453 N N . GLN B 1 168 ? 14.977 11.953 9.289 1 78.5 168 GLN B N 1
ATOM 3454 C CA . GLN B 1 168 ? 16.25 12.508 9.742 1 78.5 168 GLN B CA 1
ATOM 3455 C C . GLN B 1 168 ? 16.406 13.961 9.289 1 78.5 168 GLN B C 1
ATOM 3457 O O . GLN B 1 168 ? 17.125 14.734 9.922 1 78.5 168 GLN B O 1
ATOM 3462 N N . ARG B 1 169 ? 15.781 14.289 8.328 1 80.25 169 ARG B N 1
ATOM 3463 C CA . ARG B 1 169 ? 15.984 15.609 7.734 1 80.25 169 ARG B CA 1
ATOM 3464 C C . ARG B 1 169 ? 14.961 16.609 8.258 1 80.25 169 ARG B C 1
ATOM 3466 O O . ARG B 1 169 ? 15.125 17.828 8.094 1 80.25 169 ARG B O 1
ATOM 3473 N N . LEU B 1 170 ? 13.938 16.094 8.828 1 87.38 170 LEU B N 1
ATOM 3474 C CA . LEU B 1 170 ? 12.914 16.938 9.43 1 87.38 170 LEU B CA 1
ATOM 3475 C C . LEU B 1 170 ? 12.852 16.719 10.938 1 87.38 170 LEU B C 1
ATOM 3477 O O . LEU B 1 170 ? 12.969 15.586 11.414 1 87.38 170 LEU B O 1
ATOM 3481 N N . GLN B 1 171 ? 12.805 17.781 11.578 1 89.19 171 GLN B N 1
ATOM 3482 C CA . GLN B 1 171 ? 12.523 17.641 13.008 1 89.19 171 GLN B CA 1
ATOM 3483 C C . GLN B 1 171 ? 11.055 17.328 13.25 1 89.19 171 GLN B C 1
ATOM 3485 O O . GLN B 1 171 ? 10.25 18.219 13.477 1 89.19 171 GLN B O 1
ATOM 3490 N N . LEU B 1 172 ? 10.766 16.109 13.32 1 93.62 172 LEU B N 1
ATOM 3491 C CA . LEU B 1 172 ? 9.391 15.664 13.508 1 93.62 172 LEU B CA 1
ATOM 3492 C C . LEU B 1 172 ? 8.984 15.758 14.977 1 93.62 172 LEU B C 1
ATOM 3494 O O . LEU B 1 172 ? 9.727 15.32 15.859 1 93.62 172 LEU B O 1
ATOM 3498 N N . SER B 1 173 ? 7.844 16.375 15.164 1 95.88 173 SER B N 1
ATOM 3499 C CA . SER B 1 173 ? 7.281 16.391 16.516 1 95.88 173 SER B CA 1
ATOM 3500 C C . SER B 1 173 ? 6.727 15.031 16.891 1 95.88 173 SER B C 1
ATOM 3502 O O . SER B 1 173 ? 6.621 14.711 18.078 1 95.88 173 SER B O 1
ATOM 3504 N N . GLY B 1 174 ? 6.297 14.273 15.93 1 96.25 174 GLY B N 1
ATOM 3505 C CA . GLY B 1 174 ? 5.805 12.93 16.156 1 96.25 174 GLY B CA 1
ATOM 3506 C C . GLY B 1 174 ? 5.301 12.25 14.906 1 96.25 174 GLY B C 1
ATOM 3507 O O . GLY B 1 174 ? 5.172 12.891 13.852 1 96.25 174 GLY B O 1
ATOM 3508 N N . ALA B 1 175 ? 5.031 10.93 15.055 1 97.06 175 ALA B N 1
ATOM 3509 C CA . ALA B 1 175 ? 4.508 10.133 13.953 1 97.06 175 ALA B CA 1
ATOM 3510 C C . ALA B 1 175 ? 3.186 9.477 14.32 1 97.06 175 ALA B C 1
ATOM 3512 O O . ALA B 1 175 ? 3.035 8.953 15.43 1 97.06 175 ALA B O 1
ATOM 3513 N N . LEU B 1 176 ? 2.26 9.648 13.414 1 98 176 LEU B N 1
ATOM 3514 C CA . LEU B 1 176 ? 0.994 8.93 13.5 1 98 176 LEU B CA 1
ATOM 3515 C C . LEU B 1 176 ? 1.008 7.699 12.602 1 98 176 LEU B C 1
ATOM 3517 O O . LEU B 1 176 ? 1.179 7.82 11.383 1 98 176 LEU B O 1
ATOM 3521 N N . ILE B 1 177 ? 0.769 6.52 13.18 1 97.19 177 ILE B N 1
ATOM 3522 C CA . ILE B 1 177 ? 0.858 5.277 12.422 1 97.19 177 ILE B CA 1
ATOM 3523 C C . ILE B 1 177 ? -0.544 4.789 12.062 1 97.19 177 ILE B C 1
ATOM 3525 O O . ILE B 1 177 ? -1.384 4.59 12.938 1 97.19 177 ILE B O 1
ATOM 3529 N N . VAL B 1 178 ? -0.751 4.617 10.766 1 96.75 178 VAL B N 1
ATOM 3530 C CA . VAL B 1 178 ? -2.047 4.184 10.258 1 96.75 178 VAL B CA 1
ATOM 3531 C C . VAL B 1 178 ? -1.987 2.703 9.883 1 96.75 178 VAL B C 1
ATOM 3533 O O . VAL B 1 178 ? -1.027 2.254 9.258 1 96.75 178 VAL B O 1
ATOM 3536 N N . SER B 1 179 ? -2.998 1.92 10.312 1 95.19 179 SER B N 1
ATOM 3537 C CA . SER B 1 179 ? -3.088 0.515 9.93 1 95.19 179 SER B CA 1
ATOM 3538 C C . SER B 1 179 ? -4.539 0.05 9.867 1 95.19 179 SER B C 1
ATOM 3540 O O . SER B 1 179 ? -5.441 0.752 10.328 1 95.19 179 SER B O 1
ATOM 3542 N N . THR B 1 180 ? -4.754 -1.007 9.18 1 93.44 180 THR B N 1
ATOM 3543 C CA . THR B 1 180 ? -5.992 -1.769 9.305 1 93.44 180 THR B CA 1
ATOM 3544 C C . THR B 1 180 ? -5.863 -2.834 10.391 1 93.44 180 THR B C 1
ATOM 3546 O O . THR B 1 180 ? -4.762 -3.092 10.891 1 93.44 180 THR B O 1
ATOM 3549 N N . PRO B 1 181 ? -6.984 -3.414 10.812 1 93.69 181 PRO B N 1
ATOM 3550 C CA . PRO B 1 181 ? -6.906 -4.406 11.891 1 93.69 181 PRO B CA 1
ATOM 3551 C C . PRO B 1 181 ? -6.316 -5.734 11.43 1 93.69 181 PRO B C 1
ATOM 3553 O O . PRO B 1 181 ? -6.094 -6.633 12.242 1 93.69 181 PRO B O 1
ATOM 3556 N N . GLN B 1 182 ? -6.004 -5.867 10.234 1 88.62 182 GLN B N 1
ATOM 3557 C CA . GLN B 1 182 ? -5.504 -7.121 9.68 1 88.62 182 GLN B CA 1
ATOM 3558 C C . GLN B 1 182 ? -4.082 -7.402 10.148 1 88.62 182 GLN B C 1
ATOM 3560 O O . GLN B 1 182 ? -3.248 -6.496 10.203 1 88.62 182 GLN B O 1
ATOM 3565 N N . ASP B 1 183 ? -3.764 -8.672 10.312 1 86.38 183 ASP B N 1
ATOM 3566 C CA . ASP B 1 183 ? -2.496 -9.086 10.906 1 86.38 183 ASP B CA 1
ATOM 3567 C C . ASP B 1 183 ? -1.319 -8.688 10.023 1 86.38 183 ASP B C 1
ATOM 3569 O O . ASP B 1 183 ? -0.323 -8.148 10.508 1 86.38 183 ASP B O 1
ATOM 3573 N N . VAL B 1 184 ? -1.441 -8.906 8.812 1 82.38 184 VAL B N 1
ATOM 3574 C CA . VAL B 1 184 ? -0.355 -8.602 7.887 1 82.38 184 VAL B CA 1
ATOM 3575 C C . VAL B 1 184 ? -0.053 -7.102 7.922 1 82.38 184 VAL B C 1
ATOM 3577 O O . VAL B 1 184 ? 1.112 -6.699 7.953 1 82.38 184 VAL B O 1
ATOM 3580 N N . ALA B 1 185 ? -1.081 -6.27 7.977 1 87.5 185 ALA B N 1
ATOM 3581 C CA . ALA B 1 185 ? -0.913 -4.82 8.055 1 87.5 185 ALA B CA 1
ATOM 3582 C C . ALA B 1 185 ? -0.323 -4.414 9.406 1 87.5 185 ALA B C 1
ATOM 3584 O O . ALA B 1 185 ? 0.498 -3.496 9.477 1 87.5 185 ALA B O 1
ATOM 3585 N N . LEU B 1 186 ? -0.714 -5.109 10.422 1 91.31 186 LEU B N 1
ATOM 3586 C CA . LEU B 1 186 ? -0.269 -4.785 11.773 1 91.31 186 LEU B CA 1
ATOM 3587 C C . LEU B 1 186 ? 1.208 -5.121 11.953 1 91.31 186 LEU B C 1
ATOM 3589 O O . LEU B 1 186 ? 1.92 -4.43 12.688 1 91.31 186 LEU B O 1
ATOM 3593 N N . MET B 1 187 ? 1.615 -6.137 11.336 1 86.94 187 MET B N 1
ATOM 3594 C CA . MET B 1 187 ? 3.039 -6.465 11.359 1 86.94 187 MET B CA 1
ATOM 3595 C C . MET B 1 187 ? 3.869 -5.332 10.766 1 86.94 187 MET B C 1
ATOM 3597 O O . MET B 1 187 ? 4.906 -4.961 11.32 1 86.94 187 MET B O 1
ATOM 3601 N N . ASP B 1 188 ? 3.396 -4.824 9.719 1 87.31 188 ASP B N 1
ATOM 3602 C CA . ASP B 1 188 ? 4.09 -3.709 9.086 1 87.31 188 ASP B CA 1
ATOM 3603 C C . ASP B 1 188 ? 4.016 -2.451 9.945 1 87.31 188 ASP B C 1
ATOM 3605 O O . ASP B 1 188 ? 4.961 -1.659 9.984 1 87.31 188 ASP B O 1
ATOM 3609 N N . ALA B 1 189 ? 2.916 -2.244 10.602 1 91.19 189 ALA B N 1
ATOM 3610 C CA . ALA B 1 189 ? 2.77 -1.111 11.508 1 91.19 189 ALA B CA 1
ATOM 3611 C C . ALA B 1 189 ? 3.789 -1.183 12.641 1 91.19 189 ALA B C 1
ATOM 3613 O O . ALA B 1 189 ? 4.395 -0.172 13.008 1 91.19 189 ALA B O 1
ATOM 3614 N N . ARG B 1 190 ? 3.975 -2.375 13.117 1 91.5 190 ARG B N 1
ATOM 3615 C CA . ARG B 1 190 ? 4.961 -2.58 14.172 1 91.5 190 ARG B CA 1
ATOM 3616 C C . ARG B 1 190 ? 6.359 -2.197 13.695 1 91.5 190 ARG B C 1
ATOM 3618 O O . ARG B 1 190 ? 7.117 -1.557 14.422 1 91.5 190 ARG B O 1
ATOM 3625 N N . ARG B 1 191 ? 6.641 -2.586 12.5 1 86.5 191 ARG B N 1
ATOM 3626 C CA . ARG B 1 191 ? 7.934 -2.236 11.93 1 86.5 191 ARG B CA 1
ATOM 3627 C C . ARG B 1 191 ? 8.078 -0.725 11.773 1 86.5 191 ARG B C 1
ATOM 3629 O O . ARG B 1 191 ? 9.156 -0.172 11.984 1 86.5 191 ARG B O 1
ATOM 3636 N N . GLY B 1 192 ? 7.043 -0.143 11.398 1 89 192 GLY B N 1
ATOM 3637 C CA . GLY B 1 192 ? 7.039 1.309 11.305 1 89 192 GLY B CA 1
ATOM 3638 C C . GLY B 1 192 ? 7.312 1.989 12.633 1 89 192 GLY B C 1
ATOM 3639 O O . GLY B 1 192 ? 8.125 2.916 12.703 1 89 192 GLY B O 1
ATOM 3640 N N . VAL B 1 193 ? 6.656 1.489 13.617 1 92.88 193 VAL B N 1
ATOM 3641 C CA . VAL B 1 193 ? 6.848 2.031 14.961 1 92.88 193 VAL B CA 1
ATOM 3642 C C . VAL B 1 193 ? 8.312 1.895 15.367 1 92.88 193 VAL B C 1
ATOM 3644 O O . VAL B 1 193 ? 8.922 2.85 15.859 1 92.88 193 VAL B O 1
ATOM 3647 N N . LYS B 1 194 ? 8.859 0.786 15.125 1 90.06 194 LYS B N 1
ATOM 3648 C CA . LYS B 1 194 ? 10.25 0.525 15.492 1 90.06 194 LYS B CA 1
ATOM 3649 C C . LYS B 1 194 ? 11.203 1.414 14.703 1 90.06 194 LYS B C 1
ATOM 3651 O O . LYS B 1 194 ? 12.211 1.885 15.234 1 90.06 194 LYS B O 1
ATOM 3656 N N . MET B 1 195 ? 10.875 1.586 13.484 1 86.44 195 MET B N 1
ATOM 3657 C CA . MET B 1 195 ? 11.703 2.441 12.648 1 86.44 195 MET B CA 1
ATOM 3658 C C . MET B 1 195 ? 11.758 3.861 13.195 1 86.44 195 MET B C 1
ATOM 3660 O O . MET B 1 195 ? 12.836 4.434 13.352 1 86.44 195 MET B O 1
ATOM 3664 N N . PHE B 1 196 ? 10.641 4.434 13.531 1 90.88 196 PHE B N 1
ATOM 3665 C CA . PHE B 1 196 ? 10.586 5.793 14.055 1 90.88 196 PHE B CA 1
ATOM 3666 C C . PHE B 1 196 ? 11.258 5.871 15.422 1 90.88 196 PHE B C 1
ATOM 3668 O O . PHE B 1 196 ? 11.883 6.879 15.758 1 90.88 196 PHE B O 1
ATOM 3675 N N . SER B 1 197 ? 11.055 4.828 16.156 1 89.88 197 SER B N 1
ATOM 3676 C CA . SER B 1 197 ? 11.719 4.781 17.453 1 89.88 197 SER B CA 1
ATOM 3677 C C . SER B 1 197 ? 13.234 4.805 17.297 1 89.88 197 SER B C 1
ATOM 3679 O O . SER B 1 197 ? 13.93 5.48 18.062 1 89.88 197 SER B O 1
ATOM 3681 N N . LYS B 1 198 ? 13.727 4.148 16.375 1 85.81 198 LYS B N 1
ATOM 3682 C CA . LYS B 1 198 ? 15.164 4.07 16.141 1 85.81 198 LYS B CA 1
ATOM 3683 C C . LYS B 1 198 ? 15.727 5.438 15.758 1 85.81 198 LYS B C 1
ATOM 3685 O O . LYS B 1 198 ? 16.891 5.73 16.031 1 85.81 198 LYS B O 1
ATOM 3690 N N . VAL B 1 199 ? 14.945 6.23 15.172 1 86.56 199 VAL B N 1
ATOM 3691 C CA . VAL B 1 199 ? 15.43 7.551 14.766 1 86.56 199 VAL B CA 1
ATOM 3692 C C . VAL B 1 199 ? 14.922 8.602 15.75 1 86.56 199 VAL B C 1
ATOM 3694 O O . VAL B 1 199 ? 14.883 9.797 15.422 1 86.56 199 VAL B O 1
ATOM 3697 N N . SER B 1 200 ? 14.352 8.227 16.844 1 90.19 200 SER B N 1
ATOM 3698 C CA . SER B 1 200 ? 14 9.039 18 1 90.19 200 SER B CA 1
ATOM 3699 C C . SER B 1 200 ? 12.852 9.992 17.672 1 90.19 200 SER B C 1
ATOM 3701 O O . SER B 1 200 ? 12.883 11.164 18.062 1 90.19 200 SER B O 1
ATOM 3703 N N . VAL B 1 201 ? 11.977 9.555 16.938 1 92.88 201 VAL B N 1
ATOM 3704 C CA . VAL B 1 201 ? 10.742 10.289 16.688 1 92.88 201 VAL B CA 1
ATOM 3705 C C . VAL B 1 201 ? 9.617 9.727 17.562 1 92.88 201 VAL B C 1
ATOM 3707 O O . VAL B 1 201 ? 9.328 8.531 17.516 1 92.88 201 VAL B O 1
ATOM 3710 N N . PRO B 1 202 ? 9.016 10.586 18.375 1 95.56 202 PRO B N 1
ATOM 3711 C CA . PRO B 1 202 ? 7.914 10.094 19.203 1 95.56 202 PRO B CA 1
ATOM 3712 C C . PRO B 1 202 ? 6.738 9.586 18.375 1 95.56 202 PRO B C 1
ATOM 3714 O O . PRO B 1 202 ? 6.453 10.125 17.297 1 95.56 202 PRO B O 1
ATOM 3717 N N . ILE B 1 203 ? 6.094 8.562 18.922 1 96.88 203 ILE B N 1
ATOM 3718 C CA . ILE B 1 203 ? 4.883 8.055 18.281 1 96.88 203 ILE B CA 1
ATOM 3719 C C . ILE B 1 203 ? 3.656 8.727 18.906 1 96.88 203 ILE B C 1
ATOM 3721 O O . ILE B 1 203 ? 3.424 8.625 20.109 1 96.88 203 ILE B O 1
ATOM 3725 N N . LEU B 1 204 ? 2.926 9.445 18.078 1 97.75 204 LEU B N 1
ATOM 3726 C CA . LEU B 1 204 ? 1.721 10.125 18.547 1 97.75 204 LEU B CA 1
ATOM 3727 C C . LEU B 1 204 ? 0.618 9.109 18.844 1 97.75 204 LEU B C 1
ATOM 3729 O O . LEU B 1 204 ? -0.261 9.375 19.672 1 97.75 204 LEU B O 1
ATOM 3733 N N . GLY B 1 205 ? 0.615 8.023 18.172 1 97.56 205 GLY B N 1
ATOM 3734 C CA . GLY B 1 205 ? -0.334 6.945 18.391 1 97.56 205 GLY B CA 1
ATOM 3735 C C . GLY B 1 205 ? -0.631 6.141 17.141 1 97.56 205 GLY B C 1
ATOM 3736 O O . GLY B 1 205 ? -0.058 6.398 16.078 1 97.56 205 GLY B O 1
ATOM 3737 N N . LEU B 1 206 ? -1.522 5.105 17.297 1 97.94 206 LEU B N 1
ATOM 3738 C CA . LEU B 1 206 ? -1.982 4.27 16.188 1 97.94 206 LEU B CA 1
ATOM 3739 C C . LEU B 1 206 ? -3.439 4.566 15.852 1 97.94 206 LEU B C 1
ATOM 3741 O O . LEU B 1 206 ? -4.258 4.777 16.75 1 97.94 206 LEU B O 1
ATOM 3745 N N . ILE B 1 207 ? -3.711 4.625 14.586 1 97.94 207 ILE B N 1
ATOM 3746 C CA . ILE B 1 207 ? -5.082 4.734 14.102 1 97.94 207 ILE B CA 1
ATOM 3747 C C . ILE B 1 207 ? -5.496 3.424 13.438 1 97.94 207 ILE B C 1
ATOM 3749 O O . ILE B 1 207 ? -4.707 2.807 12.719 1 97.94 207 ILE B O 1
ATOM 3753 N N . GLU B 1 208 ? -6.707 2.959 13.773 1 97.75 208 GLU B N 1
ATOM 3754 C CA . GLU B 1 208 ? -7.305 1.825 13.078 1 97.75 208 GLU B CA 1
ATOM 3755 C C . GLU B 1 208 ? -8.211 2.293 11.945 1 97.75 208 GLU B C 1
ATOM 3757 O O . GLU B 1 208 ? -9.391 2.596 12.164 1 97.75 208 GLU B O 1
ATOM 3762 N N . ASN B 1 209 ? -7.684 2.266 10.766 1 95.75 209 ASN B N 1
ATOM 3763 C CA . ASN B 1 209 ? -8.461 2.623 9.578 1 95.75 209 ASN B CA 1
ATOM 3764 C C . ASN B 1 209 ? -9.203 1.418 9.016 1 95.75 209 ASN B C 1
ATOM 3766 O O . ASN B 1 209 ? -8.828 0.273 9.273 1 95.75 209 ASN B O 1
ATOM 3770 N N . MET B 1 210 ? -10.367 1.682 8.344 1 93.62 210 MET B N 1
ATOM 3771 C CA . MET B 1 210 ? -11.195 0.634 7.75 1 93.62 210 MET B CA 1
ATOM 3772 C C . MET B 1 210 ? -11.578 -0.408 8.797 1 93.62 210 MET B C 1
ATOM 3774 O O . MET B 1 210 ? -11.484 -1.61 8.547 1 93.62 210 MET B O 1
ATOM 3778 N N . SER B 1 211 ? -12.07 0.074 9.898 1 95 211 SER B N 1
ATOM 3779 C CA . SER B 1 211 ? -12.336 -0.755 11.07 1 95 211 SER B CA 1
ATOM 3780 C C . SER B 1 211 ? -13.539 -1.661 10.852 1 95 211 SER B C 1
ATOM 3782 O O . SER B 1 211 ? -13.547 -2.818 11.273 1 95 211 SER B O 1
ATOM 3784 N N . TYR B 1 212 ? -14.508 -1.136 10.234 1 93.88 212 TYR B N 1
ATOM 3785 C CA . TYR B 1 212 ? -15.688 -1.908 9.859 1 93.88 212 TYR B CA 1
ATOM 3786 C C . TYR B 1 212 ? -16.422 -1.247 8.695 1 93.88 212 TYR B C 1
ATOM 3788 O O . TYR B 1 212 ? -16.188 -0.076 8.391 1 93.88 212 TYR B O 1
ATOM 3796 N N . PHE B 1 213 ? -17.234 -2.113 8.039 1 92.56 213 PHE B N 1
ATOM 3797 C CA . PHE B 1 213 ? -18.094 -1.65 6.949 1 92.56 213 PHE B CA 1
ATOM 3798 C C . PHE B 1 213 ? -19.562 -1.828 7.305 1 92.56 213 PHE B C 1
ATOM 3800 O O . PHE B 1 213 ? -20.016 -2.943 7.586 1 92.56 213 PHE B O 1
ATOM 3807 N N . LYS B 1 214 ? -20.188 -0.664 7.32 1 90.88 214 LYS B N 1
ATOM 3808 C CA . LYS B 1 214 ? -21.641 -0.74 7.527 1 90.88 214 LYS B CA 1
ATOM 3809 C C . LYS B 1 214 ? -22.375 -0.904 6.199 1 90.88 214 LYS B C 1
ATOM 3811 O O . LYS B 1 214 ? -22.359 0.002 5.363 1 90.88 214 LYS B O 1
ATOM 3816 N N . CYS B 1 215 ? -23.062 -1.997 6.027 1 91.62 215 CYS B N 1
ATOM 3817 C CA . CYS B 1 215 ? -23.766 -2.289 4.789 1 91.62 215 CYS B CA 1
ATOM 3818 C C . CYS B 1 215 ? -24.828 -1.235 4.512 1 91.62 215 CYS B C 1
ATOM 3820 O O . CYS B 1 215 ? -25.672 -0.957 5.367 1 91.62 215 CYS B O 1
ATOM 3822 N N . PRO B 1 216 ? -24.75 -0.69 3.373 1 89.38 216 PRO B N 1
ATOM 3823 C CA . PRO B 1 216 ? -25.766 0.326 3.062 1 89.38 216 PRO B CA 1
ATOM 3824 C C . PRO B 1 216 ? -27.156 -0.266 2.867 1 89.38 216 PRO B C 1
ATOM 3826 O O . PRO B 1 216 ? -28.141 0.464 2.896 1 89.38 216 PRO B O 1
ATOM 3829 N N . HIS B 1 217 ? -27.234 -1.56 2.727 1 92.44 217 HIS B N 1
ATOM 3830 C CA . HIS B 1 217 ? -28.516 -2.219 2.438 1 92.44 217 HIS B CA 1
ATOM 3831 C C . HIS B 1 217 ? -29.188 -2.684 3.719 1 92.44 217 HIS B C 1
ATOM 3833 O O . HIS B 1 217 ? -30.422 -2.652 3.816 1 92.44 217 HIS B O 1
ATOM 3839 N N . CYS B 1 218 ? -28.406 -3.121 4.75 1 94.62 218 CYS B N 1
ATOM 3840 C CA . CYS B 1 218 ? -29.031 -3.678 5.941 1 94.62 218 CYS B CA 1
ATOM 3841 C C . CYS B 1 218 ? -28.516 -2.994 7.199 1 94.62 218 CYS B C 1
ATOM 3843 O O . CYS B 1 218 ? -28.984 -3.285 8.305 1 94.62 218 CYS B O 1
ATOM 3845 N N . SER B 1 219 ? -27.5 -2.219 7.129 1 91 219 SER B N 1
ATOM 3846 C CA . SER B 1 219 ? -26.938 -1.374 8.18 1 91 219 SER B CA 1
ATOM 3847 C C . SER B 1 219 ? -26.172 -2.203 9.203 1 91 219 SER B C 1
ATOM 3849 O O . SER B 1 219 ? -25.812 -1.701 10.266 1 91 219 SER B O 1
ATOM 3851 N N . LYS B 1 220 ? -26 -3.416 8.914 1 93.75 220 LYS B N 1
ATOM 3852 C CA . LYS B 1 220 ? -25.219 -4.266 9.812 1 93.75 220 LYS B CA 1
ATOM 3853 C C . LYS B 1 220 ? -23.719 -4.137 9.531 1 93.75 220 LYS B C 1
ATOM 3855 O O . LYS B 1 220 ? -23.312 -4.027 8.375 1 93.75 220 LYS B O 1
ATOM 3860 N N . PRO B 1 221 ? -22.984 -4.188 10.594 1 93.56 221 PRO B N 1
ATOM 3861 C CA . PRO B 1 221 ? -21.547 -4.043 10.43 1 93.56 221 PRO B CA 1
ATOM 3862 C C . PRO B 1 221 ? -20.859 -5.348 10.016 1 93.56 221 PRO B C 1
ATOM 3864 O O . PRO B 1 221 ? -21.297 -6.43 10.422 1 93.56 221 PRO B O 1
ATOM 3867 N N . SER B 1 222 ? -19.891 -5.203 9.148 1 93.38 222 SER B N 1
ATOM 3868 C CA . SER B 1 222 ? -18.969 -6.281 8.797 1 93.38 222 SER B CA 1
ATOM 3869 C C . SER B 1 222 ? -17.516 -5.879 9.039 1 93.38 222 SER B C 1
ATOM 3871 O O . SER B 1 222 ? -17.125 -4.758 8.727 1 93.38 222 SER B O 1
ATOM 3873 N N . TYR B 1 223 ? -16.75 -6.805 9.672 1 93 223 TYR B N 1
ATOM 3874 C CA . TYR B 1 223 ? -15.352 -6.547 9.977 1 93 223 TYR B CA 1
ATOM 3875 C C . TYR B 1 223 ? -14.445 -7.191 8.93 1 93 223 TYR B C 1
ATOM 3877 O O . TYR B 1 223 ? -13.758 -8.172 9.219 1 93 223 TYR B O 1
ATOM 3885 N N . ILE B 1 224 ? -14.391 -6.527 7.816 1 89.56 224 ILE B N 1
ATOM 3886 C CA . ILE B 1 224 ? -13.789 -7.047 6.594 1 89.56 224 ILE B CA 1
ATOM 3887 C C . ILE B 1 224 ? -12.297 -7.285 6.809 1 89.56 224 ILE B C 1
ATOM 3889 O O . ILE B 1 224 ? -11.742 -8.273 6.324 1 89.56 224 ILE B O 1
ATOM 3893 N N . PHE B 1 225 ? -11.586 -6.402 7.531 1 90.69 225 PHE B N 1
ATOM 3894 C CA . PHE B 1 225 ? -10.141 -6.477 7.688 1 90.69 225 PHE B CA 1
ATOM 3895 C C . PHE B 1 225 ? -9.766 -6.879 9.109 1 90.69 225 PHE B C 1
ATOM 3897 O O . PHE B 1 225 ? -8.633 -6.684 9.539 1 90.69 225 PHE B O 1
ATOM 3904 N N . GLY B 1 226 ? -10.68 -7.391 9.844 1 90.06 226 GLY B N 1
ATOM 3905 C CA . GLY B 1 226 ? -10.453 -7.75 11.234 1 90.06 226 GLY B CA 1
ATOM 3906 C C . GLY B 1 226 ? -11.023 -6.742 12.219 1 90.06 226 GLY B C 1
ATOM 3907 O O . GLY B 1 226 ? -11.633 -5.75 11.812 1 90.06 226 GLY B O 1
ATOM 3908 N N . LYS B 1 227 ? -10.836 -7.105 13.477 1 92.31 227 LYS B N 1
ATOM 3909 C CA . LYS B 1 227 ? -11.438 -6.266 14.508 1 92.31 227 LYS B CA 1
ATOM 3910 C C . LYS B 1 227 ? -10.445 -5.992 15.641 1 92.31 227 LYS B C 1
ATOM 3912 O O . LYS B 1 227 ? -9.914 -6.922 16.25 1 92.31 227 LYS B O 1
ATOM 3917 N N . GLY B 1 228 ? -10.219 -4.723 15.852 1 93.81 228 GLY B N 1
ATOM 3918 C CA . GLY B 1 228 ? -9.508 -4.293 17.047 1 93.81 228 GLY B CA 1
ATOM 3919 C C . GLY B 1 228 ? -8.023 -4.59 17 1 93.81 228 GLY B C 1
ATOM 3920 O O . GLY B 1 228 ? -7.344 -4.559 18.031 1 93.81 228 GLY B O 1
ATOM 3921 N N . GLY B 1 229 ? -7.516 -4.898 15.898 1 94.5 229 GLY B N 1
ATOM 3922 C CA . GLY B 1 229 ? -6.117 -5.273 15.773 1 94.5 229 GLY B CA 1
ATOM 3923 C C . GLY B 1 229 ? -5.16 -4.145 16.109 1 94.5 229 GLY B C 1
ATOM 3924 O O . GLY B 1 229 ? -4.176 -4.348 16.828 1 94.5 229 GLY B O 1
ATOM 3925 N N . ALA B 1 230 ? -5.469 -2.992 15.656 1 96 230 ALA B N 1
ATOM 3926 C CA . ALA B 1 230 ? -4.578 -1.854 15.875 1 96 230 ALA B CA 1
ATOM 3927 C C . ALA B 1 230 ? -4.582 -1.435 17.344 1 96 230 ALA B C 1
ATOM 3929 O O . ALA B 1 230 ? -3.537 -1.085 17.891 1 96 230 ALA B O 1
ATOM 3930 N N . ARG B 1 231 ? -5.758 -1.455 17.969 1 96.75 231 ARG B N 1
ATOM 3931 C CA . ARG B 1 231 ? -5.848 -1.14 19.391 1 96.75 231 ARG B CA 1
ATOM 3932 C C . ARG B 1 231 ? -5.016 -2.115 20.219 1 96.75 231 ARG B C 1
ATOM 3934 O O . ARG B 1 231 ? -4.254 -1.7 21.094 1 96.75 231 ARG B O 1
ATOM 3941 N N . LYS B 1 232 ? -5.18 -3.34 19.953 1 97 232 LYS B N 1
ATOM 3942 C CA . LYS B 1 232 ? -4.41 -4.371 20.641 1 97 232 LYS B CA 1
ATOM 3943 C C . LYS B 1 232 ? -2.912 -4.172 20.438 1 97 232 LYS B C 1
ATOM 3945 O O . LYS B 1 232 ? -2.129 -4.297 21.375 1 97 232 LYS B O 1
ATOM 3950 N N . THR B 1 233 ? -2.529 -3.912 19.234 1 95.94 233 THR B N 1
ATOM 3951 C CA . THR B 1 233 ? -1.128 -3.68 18.906 1 95.94 233 THR B CA 1
ATOM 3952 C C . THR B 1 233 ? -0.582 -2.48 19.672 1 95.94 233 THR B C 1
ATOM 3954 O O . THR B 1 233 ? 0.523 -2.533 20.219 1 95.94 233 THR B O 1
ATOM 3957 N N . ALA B 1 234 ? -1.312 -1.399 19.703 1 97.38 234 ALA B N 1
ATOM 3958 C CA . ALA B 1 234 ? -0.912 -0.216 20.453 1 97.38 234 ALA B CA 1
ATOM 3959 C C . ALA B 1 234 ? -0.67 -0.56 21.922 1 97.38 234 ALA B C 1
ATOM 3961 O O . ALA B 1 234 ? 0.351 -0.174 22.5 1 97.38 234 ALA B O 1
ATOM 3962 N N . ASP B 1 235 ? -1.58 -1.32 22.453 1 97.25 235 ASP B N 1
ATOM 3963 C CA . ASP B 1 235 ? -1.469 -1.733 23.844 1 97.25 235 ASP B CA 1
ATOM 3964 C C . ASP B 1 235 ? -0.213 -2.572 24.078 1 97.25 235 ASP B C 1
ATOM 3966 O O . ASP B 1 235 ? 0.534 -2.34 25.031 1 97.25 235 ASP B O 1
ATOM 3970 N N . GLU B 1 236 ? 0.011 -3.473 23.25 1 96.38 236 GLU B N 1
ATOM 3971 C CA . GLU B 1 236 ? 1.152 -4.375 23.344 1 96.38 236 GLU B CA 1
ATOM 3972 C C . GLU B 1 236 ? 2.471 -3.611 23.266 1 96.38 236 GLU B C 1
ATOM 3974 O O . GLU B 1 236 ? 3.461 -4.004 23.891 1 96.38 236 GLU B O 1
ATOM 3979 N N . MET B 1 237 ? 2.461 -2.545 22.562 1 95.69 237 MET B N 1
ATOM 3980 C CA . MET B 1 237 ? 3.699 -1.807 22.328 1 95.69 237 MET B CA 1
ATOM 3981 C C . MET B 1 237 ? 3.799 -0.608 23.266 1 95.69 237 MET B C 1
ATOM 3983 O O . MET B 1 237 ? 4.734 0.188 23.172 1 95.69 237 MET B O 1
ATOM 3987 N N . GLY B 1 238 ? 2.791 -0.384 24.062 1 96.19 238 GLY B N 1
ATOM 3988 C CA . GLY B 1 238 ? 2.783 0.731 25 1 96.19 238 GLY B CA 1
ATOM 3989 C C . GLY B 1 238 ? 2.549 2.07 24.328 1 96.19 238 GLY B C 1
ATOM 3990 O O . GLY B 1 238 ? 3.135 3.08 24.719 1 96.19 238 GLY B O 1
ATOM 3991 N N . LEU B 1 239 ? 1.782 2.051 23.344 1 96.88 239 LEU B N 1
ATOM 3992 C CA . LEU B 1 239 ? 1.524 3.266 22.578 1 96.88 239 LEU B CA 1
ATOM 3993 C C . LEU B 1 239 ? 0.081 3.725 22.75 1 96.88 239 LEU B C 1
ATOM 3995 O O . LEU B 1 239 ? -0.764 2.961 23.219 1 96.88 239 LEU B O 1
ATOM 3999 N N . GLY B 1 240 ? -0.164 4.988 22.391 1 96.31 240 GLY B N 1
ATOM 4000 C CA . GLY B 1 240 ? -1.526 5.496 22.391 1 96.31 240 GLY B CA 1
ATOM 4001 C C . GLY B 1 240 ? -2.336 5.027 21.188 1 96.31 240 GLY B C 1
ATOM 4002 O O . GLY B 1 240 ? -1.792 4.84 20.094 1 96.31 240 GLY B O 1
ATOM 4003 N N . PHE B 1 241 ? -3.582 4.797 21.516 1 97.5 241 PHE B N 1
ATOM 4004 C CA . PHE B 1 241 ? -4.555 4.559 20.469 1 97.5 241 PHE B CA 1
ATOM 4005 C C . PHE B 1 241 ? -5.379 5.812 20.188 1 97.5 241 PHE B C 1
ATOM 4007 O O . PHE B 1 241 ? -6.082 6.301 21.078 1 97.5 241 PHE B O 1
ATOM 4014 N N . VAL B 1 242 ? -5.359 6.297 18.969 1 96.88 242 VAL B N 1
ATOM 4015 C CA . VAL B 1 242 ? -5.887 7.633 18.703 1 96.88 242 VAL B CA 1
ATOM 4016 C C . VAL B 1 242 ? -7.328 7.531 18.219 1 96.88 242 VAL B C 1
ATOM 4018 O O . VAL B 1 242 ? -8.125 8.453 18.422 1 96.88 242 VAL B O 1
ATOM 4021 N N . GLY B 1 243 ? -7.621 6.449 17.5 1 96.62 243 GLY B N 1
ATOM 4022 C CA . GLY B 1 243 ? -9 6.328 17.062 1 96.62 243 GLY B CA 1
ATOM 4023 C C . GLY B 1 243 ? -9.203 5.266 16 1 96.62 243 GLY B C 1
ATOM 4024 O O . GLY B 1 243 ? -8.242 4.648 15.539 1 96.62 243 GLY B O 1
ATOM 4025 N N . GLU B 1 244 ? -10.453 5.043 15.711 1 96.62 244 GLU B N 1
ATOM 4026 C CA . GLU B 1 244 ? -10.883 4.125 14.656 1 96.62 244 GLU B CA 1
ATOM 4027 C C . GLU B 1 244 ? -11.695 4.852 13.594 1 96.62 244 GLU B C 1
ATOM 4029 O O . GLU B 1 244 ? -12.516 5.715 13.914 1 96.62 244 GLU B O 1
ATOM 4034 N N . ILE B 1 245 ? -11.414 4.523 12.336 1 97 245 ILE B N 1
ATOM 4035 C CA . ILE B 1 245 ? -12.133 5.109 11.211 1 97 245 ILE B CA 1
ATOM 4036 C C . ILE B 1 245 ? -12.867 4.012 10.438 1 97 245 ILE B C 1
ATOM 4038 O O . ILE B 1 245 ? -12.242 3.111 9.875 1 97 245 ILE B O 1
ATOM 4042 N N . PRO B 1 246 ? -14.172 4.066 10.398 1 94.5 246 PRO B N 1
ATOM 4043 C CA . PRO B 1 246 ? -14.906 3.055 9.641 1 94.5 246 PRO B CA 1
ATOM 4044 C C . PRO B 1 246 ? -14.719 3.201 8.133 1 94.5 246 PRO B C 1
ATOM 4046 O O . PRO B 1 246 ? -14.281 4.25 7.656 1 94.5 246 PRO B O 1
ATOM 4049 N N . LEU B 1 247 ? -14.953 2.09 7.465 1 91.38 247 LEU B N 1
ATOM 4050 C CA . LEU B 1 247 ? -14.938 2.088 6.004 1 91.38 247 LEU B CA 1
ATOM 4051 C C . LEU B 1 247 ? -16.281 2.521 5.445 1 91.38 247 LEU B C 1
ATOM 4053 O O . LEU B 1 247 ? -17.312 1.918 5.758 1 91.38 247 LEU B O 1
ATOM 4057 N N . GLU B 1 248 ? -16.312 3.604 4.762 1 87.12 248 GLU B N 1
ATOM 4058 C CA . GLU B 1 248 ? -17.531 4.094 4.109 1 87.12 248 GLU B CA 1
ATOM 4059 C C . GLU B 1 248 ? -17.266 4.441 2.646 1 87.12 248 GLU B C 1
ATOM 4061 O O . GLU B 1 248 ? -16.188 4.926 2.303 1 87.12 248 GLU B O 1
ATOM 4066 N N . GLU B 1 249 ? -18.266 4.184 1.889 1 82.75 249 GLU B N 1
ATOM 4067 C CA . GLU B 1 249 ? -18.156 4.453 0.459 1 82.75 249 GLU B CA 1
ATOM 4068 C C . GLU B 1 249 ? -17.906 5.938 0.196 1 82.75 249 GLU B C 1
ATOM 4070 O O . GLU B 1 249 ? -17.203 6.297 -0.754 1 82.75 249 GLU B O 1
ATOM 4075 N N . GLU B 1 250 ? -18.422 6.73 1.053 1 82.44 250 GLU B N 1
ATOM 4076 C CA . GLU B 1 250 ? -18.344 8.18 0.873 1 82.44 250 GLU B CA 1
ATOM 4077 C C . GLU B 1 250 ? -16.906 8.68 1.024 1 82.44 250 GLU B C 1
ATOM 4079 O O . GLU B 1 250 ? -16.547 9.711 0.456 1 82.44 250 GLU B O 1
ATOM 4084 N N . ILE B 1 251 ? -16.172 8.031 1.783 1 85.12 251 ILE B N 1
ATOM 4085 C CA . ILE B 1 251 ? -14.766 8.406 1.922 1 85.12 251 ILE B CA 1
ATOM 4086 C C . ILE B 1 251 ? -14.062 8.281 0.573 1 85.12 251 ILE B C 1
ATOM 4088 O O . ILE B 1 251 ? -13.367 9.203 0.141 1 85.12 251 ILE B O 1
ATOM 4092 N N . ARG B 1 252 ? -14.297 7.176 -0.036 1 79.5 252 ARG B N 1
ATOM 4093 C CA . ARG B 1 252 ? -13.68 6.902 -1.329 1 79.5 252 ARG B CA 1
ATOM 4094 C C . ARG B 1 252 ? -14.117 7.926 -2.371 1 79.5 252 ARG B C 1
ATOM 4096 O O . ARG B 1 252 ? -13.281 8.477 -3.094 1 79.5 252 ARG B O 1
ATOM 4103 N N . SER B 1 253 ? -15.383 8.125 -2.428 1 82.69 253 SER B N 1
ATOM 4104 C CA . SER B 1 253 ? -15.906 9.055 -3.428 1 82.69 253 SER B CA 1
ATOM 4105 C C . SER B 1 253 ? -15.367 10.461 -3.207 1 82.69 253 SER B C 1
ATOM 4107 O O . SER B 1 253 ? -15.047 11.172 -4.168 1 82.69 253 SER B O 1
ATOM 4109 N N . GLY B 1 254 ? -15.25 10.844 -1.969 1 86.06 254 GLY B N 1
ATOM 4110 C CA . GLY B 1 254 ? -14.672 12.133 -1.645 1 86.06 254 GLY B CA 1
ATOM 4111 C C . GLY B 1 254 ? -13.227 12.273 -2.072 1 86.06 254 GLY B C 1
ATOM 4112 O O . GLY B 1 254 ? -12.82 13.312 -2.6 1 86.06 254 GLY B O 1
ATOM 4113 N N . CYS B 1 255 ? -12.484 11.219 -1.899 1 85.88 255 CYS B N 1
ATOM 4114 C CA . CYS B 1 255 ? -11.086 11.195 -2.297 1 85.88 255 CYS B CA 1
ATOM 4115 C C . CYS B 1 255 ? -10.945 11.297 -3.811 1 85.88 255 CYS B C 1
ATOM 4117 O O . CYS B 1 255 ? -10.102 12.047 -4.312 1 85.88 255 CYS B O 1
ATOM 4119 N N . ASP B 1 256 ? -11.805 10.672 -4.5 1 85.94 256 ASP B N 1
ATOM 4120 C CA . ASP B 1 256 ? -11.75 10.664 -5.957 1 85.94 256 ASP B CA 1
ATOM 41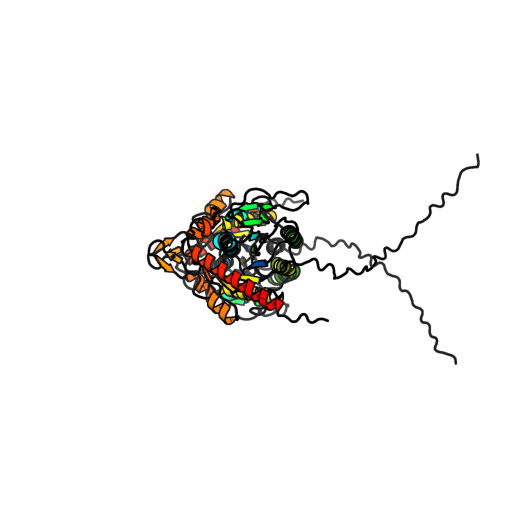21 C C . ASP B 1 256 ? -12.188 12.008 -6.531 1 85.94 256 ASP B C 1
ATOM 4123 O O . ASP B 1 256 ? -11.641 12.469 -7.539 1 85.94 256 ASP B O 1
ATOM 4127 N N . GLU B 1 257 ? -13.102 12.625 -5.836 1 90 257 GLU B N 1
ATOM 4128 C CA . GLU B 1 257 ? -13.656 13.883 -6.316 1 90 257 GLU B CA 1
ATOM 4129 C C . GLU B 1 257 ? -12.828 15.07 -5.84 1 90 257 GLU B C 1
ATOM 4131 O O . GLU B 1 257 ? -13.016 16.203 -6.309 1 90 257 GLU B O 1
ATOM 4136 N N . GLY B 1 258 ? -11.984 14.812 -4.918 1 92.75 258 GLY B N 1
ATOM 4137 C CA . GLY B 1 258 ? -11.133 15.859 -4.391 1 92.75 258 GLY B CA 1
ATOM 4138 C C . GLY B 1 258 ? -11.805 16.703 -3.316 1 92.75 258 GLY B C 1
ATOM 4139 O O . GLY B 1 258 ? -11.492 17.875 -3.154 1 92.75 258 GLY B O 1
ATOM 4140 N N . VAL B 1 259 ? -12.797 16.172 -2.719 1 95.5 259 VAL B N 1
ATOM 4141 C CA . VAL B 1 259 ? -13.477 16.812 -1.601 1 95.5 259 VAL B CA 1
ATOM 4142 C C . VAL B 1 259 ? -13.445 15.898 -0.379 1 95.5 259 VAL B C 1
ATOM 4144 O O . VAL B 1 259 ? -14.305 15.031 -0.227 1 95.5 259 VAL B O 1
ATOM 4147 N N . PRO B 1 260 ? -12.484 16.125 0.534 1 95.5 260 PRO B N 1
ATOM 4148 C CA . PRO B 1 260 ? -12.406 15.281 1.729 1 95.5 260 PRO B CA 1
ATOM 4149 C C . PRO B 1 260 ? -13.75 15.133 2.436 1 95.5 260 PRO B C 1
ATOM 4151 O O . PRO B 1 260 ? -14.539 16.078 2.48 1 95.5 260 PRO B O 1
ATOM 4154 N N . VAL B 1 261 ? -14 13.992 2.973 1 94.12 261 VAL B N 1
ATOM 4155 C CA . VAL B 1 261 ? -15.281 13.656 3.578 1 94.12 261 VAL B CA 1
ATOM 4156 C C . VAL B 1 261 ? -15.578 14.594 4.742 1 94.12 261 VAL B C 1
ATOM 4158 O O . VAL B 1 261 ? -16.734 14.953 4.992 1 94.12 261 VAL B O 1
ATOM 4161 N N . VAL B 1 262 ? -14.578 15.078 5.402 1 95.94 262 VAL B N 1
ATOM 4162 C CA . VAL B 1 262 ? -14.742 15.961 6.555 1 95.94 262 VAL B CA 1
ATOM 4163 C C . VAL B 1 262 ? -15.312 17.297 6.098 1 95.94 262 VAL B C 1
ATOM 4165 O O . VAL B 1 262 ? -15.844 18.062 6.906 1 95.94 262 VAL B O 1
ATOM 4168 N N . VAL B 1 263 ? -15.203 17.609 4.848 1 95.31 263 VAL B N 1
ATOM 4169 C CA . VAL B 1 263 ? -15.758 18.828 4.27 1 95.31 263 VAL B CA 1
ATOM 4170 C C . VAL B 1 263 ? -17.141 18.547 3.691 1 95.31 263 VAL B C 1
ATOM 4172 O O . VAL B 1 263 ? -18.094 19.266 3.98 1 95.31 263 VAL B O 1
ATOM 4175 N N . SER B 1 264 ? -17.312 17.469 2.945 1 94 264 SER B N 1
ATOM 4176 C CA . SER B 1 264 ? -18.531 17.188 2.207 1 94 264 SER B CA 1
ATOM 4177 C C . SER B 1 264 ? -19.641 16.688 3.137 1 94 264 SER B C 1
ATOM 4179 O O . SER B 1 264 ? -20.812 16.938 2.895 1 94 264 SER B O 1
ATOM 4181 N N . ARG B 1 265 ? -19.172 15.938 4.176 1 93.62 265 ARG B N 1
ATOM 4182 C CA . ARG B 1 265 ? -20.109 15.391 5.152 1 93.62 265 ARG B CA 1
ATOM 4183 C C . ARG B 1 265 ? -19.594 15.57 6.574 1 93.62 265 ARG B C 1
ATOM 4185 O O . ARG B 1 265 ? -19.266 14.586 7.246 1 93.62 265 ARG B O 1
ATOM 4192 N N . PRO B 1 266 ? -19.672 16.719 7.094 1 93 266 PRO B N 1
ATOM 4193 C CA . PRO B 1 266 ? -19.031 17.062 8.359 1 93 266 PRO B CA 1
ATOM 4194 C C . PRO B 1 266 ? -19.656 16.344 9.555 1 93 266 PRO B C 1
ATOM 4196 O O . PRO B 1 266 ? -19.016 16.188 10.594 1 93 266 PRO B O 1
ATOM 4199 N N . GLU B 1 267 ? -20.891 15.773 9.383 1 91.88 267 GLU B N 1
ATOM 4200 C CA . GLU B 1 267 ? -21.578 15.211 10.539 1 91.88 267 GLU B CA 1
ATOM 4201 C C . GLU B 1 267 ? -21.594 13.68 10.484 1 91.88 267 GLU B C 1
ATOM 4203 O O . GLU B 1 267 ? -22.062 13.023 11.414 1 91.8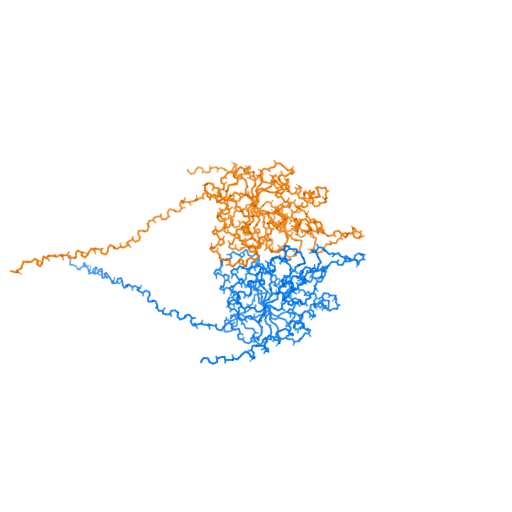8 267 GLU B O 1
ATOM 4208 N N . CYS B 1 268 ? -21.047 13.148 9.461 1 90.69 268 CYS B N 1
ATOM 4209 C CA . CYS B 1 268 ? -21.078 11.695 9.352 1 90.69 268 CYS B CA 1
ATOM 4210 C C . CYS B 1 268 ? -20.094 11.062 10.32 1 90.69 268 CYS B C 1
ATOM 4212 O O . CYS B 1 268 ? -19.25 11.75 10.906 1 90.69 268 CYS B O 1
ATOM 4214 N N . ALA B 1 269 ? -20.219 9.75 10.508 1 90.75 269 ALA B N 1
ATOM 4215 C CA . ALA B 1 269 ? -19.438 9.008 11.5 1 90.75 269 ALA B CA 1
ATOM 4216 C C . ALA B 1 269 ? -17.953 9.148 11.234 1 90.75 269 ALA B C 1
ATOM 4218 O O . ALA B 1 269 ? -17.156 9.328 12.164 1 90.75 269 ALA B O 1
ATOM 4219 N N . VAL B 1 270 ? -17.578 9.172 10.062 1 93.75 270 VAL B N 1
ATOM 4220 C CA . VAL B 1 270 ? -16.172 9.234 9.664 1 93.75 270 VAL B CA 1
ATOM 4221 C C . VAL B 1 270 ? -15.609 10.617 9.984 1 93.75 270 VAL B C 1
ATOM 4223 O O . VAL B 1 270 ? -14.5 10.742 10.516 1 93.75 270 VAL B O 1
ATOM 4226 N N . SER B 1 271 ? -16.359 11.633 9.695 1 95.5 271 SER B N 1
ATOM 4227 C CA . SER B 1 271 ? -15.938 13 9.961 1 95.5 271 SER B CA 1
ATOM 4228 C C . SER B 1 271 ? -15.781 13.258 11.453 1 95.5 271 SER B C 1
ATOM 4230 O O . SER B 1 271 ? -14.844 13.922 11.883 1 95.5 271 SER B O 1
ATOM 4232 N N . VAL B 1 272 ? -16.703 12.711 12.156 1 96.06 272 VAL B N 1
ATOM 4233 C CA . VAL B 1 272 ? -16.641 12.844 13.602 1 96.06 272 VAL B CA 1
ATOM 4234 C C . VAL B 1 272 ? -15.383 12.141 14.125 1 96.06 272 VAL B C 1
ATOM 4236 O O . VAL B 1 272 ? -14.664 12.688 14.961 1 96.06 272 VAL B O 1
ATOM 4239 N N . ALA B 1 273 ? -15.141 11.031 13.609 1 96.44 273 ALA B N 1
ATOM 4240 C CA . ALA B 1 273 ? -13.977 10.258 14.023 1 96.44 273 ALA B CA 1
ATOM 4241 C C . ALA B 1 273 ? -12.68 11 13.727 1 96.44 273 ALA B C 1
ATOM 4243 O O . ALA B 1 273 ? -11.789 11.07 14.57 1 96.44 273 ALA B O 1
ATOM 4244 N N . TYR B 1 274 ? -12.539 11.57 12.555 1 97.38 274 TYR B N 1
ATOM 4245 C CA . TYR B 1 274 ? -11.344 12.328 12.211 1 97.38 274 TYR B CA 1
ATOM 4246 C C . TYR B 1 274 ? -11.211 13.57 13.086 1 97.38 274 TYR B C 1
ATOM 4248 O O . TYR B 1 274 ? -10.102 13.984 13.422 1 97.38 274 TYR B O 1
ATOM 4256 N N . GLY B 1 275 ? -12.305 14.164 13.406 1 97.5 275 GLY B N 1
ATOM 4257 C CA . GLY B 1 275 ? -12.281 15.273 14.344 1 97.5 275 GLY B CA 1
ATOM 4258 C C . GLY B 1 275 ? -11.734 14.898 15.703 1 97.5 275 GLY B C 1
ATOM 4259 O O . GLY B 1 275 ? -10.922 15.625 16.281 1 97.5 275 GLY B O 1
ATOM 4260 N N . ASP B 1 276 ? -12.219 13.797 16.188 1 97.56 276 ASP B N 1
ATOM 4261 C CA . ASP B 1 276 ? -11.727 13.289 17.453 1 97.56 276 ASP B CA 1
ATOM 4262 C C . ASP B 1 276 ? -10.227 13.008 17.406 1 97.56 276 ASP B C 1
ATOM 4264 O O . ASP B 1 276 ? -9.5 13.305 18.344 1 97.56 276 ASP B O 1
ATOM 4268 N N . VAL B 1 277 ? -9.805 12.438 16.328 1 97.88 277 VAL B N 1
ATOM 4269 C CA . VAL B 1 277 ? -8.391 12.148 16.141 1 97.88 277 VAL B CA 1
ATOM 4270 C C . VAL B 1 277 ? -7.586 13.445 16.156 1 97.88 277 VAL B C 1
ATOM 4272 O O . VAL B 1 277 ? -6.523 13.516 16.781 1 97.88 277 VAL B O 1
ATOM 4275 N N . ALA B 1 278 ? -8.055 14.469 15.461 1 98.31 278 ALA B N 1
ATOM 4276 C CA . ALA B 1 278 ? -7.383 15.766 15.414 1 98.31 278 ALA B CA 1
ATOM 4277 C C . ALA B 1 278 ? -7.18 16.328 16.812 1 98.31 278 ALA B C 1
ATOM 4279 O O . ALA B 1 278 ? -6.086 16.781 17.156 1 98.31 278 ALA B O 1
ATOM 4280 N N . LEU B 1 279 ? -8.195 16.219 17.609 1 97.88 279 LEU B N 1
ATOM 4281 C CA . LEU B 1 279 ? -8.125 16.75 18.969 1 97.88 279 LEU B CA 1
ATOM 4282 C C . LEU B 1 279 ? -7.113 15.969 19.812 1 97.88 279 LEU B C 1
ATOM 4284 O O . LEU B 1 279 ? -6.355 16.562 20.578 1 97.88 279 LEU B O 1
ATOM 4288 N N . LYS B 1 280 ? -7.145 14.734 19.656 1 97.56 280 LYS B N 1
ATOM 4289 C CA . LYS B 1 280 ? -6.203 13.891 20.406 1 97.56 280 LYS B CA 1
ATOM 4290 C C . LYS B 1 280 ? -4.762 14.195 20 1 97.56 280 LYS B C 1
ATOM 4292 O O . LYS B 1 280 ? -3.865 14.203 20.844 1 97.56 280 LYS B O 1
ATOM 4297 N N . ILE B 1 281 ? -4.562 14.398 18.75 1 97.31 281 ILE B N 1
ATOM 4298 C CA . ILE B 1 281 ? -3.227 14.695 18.234 1 97.31 281 ILE B CA 1
ATOM 4299 C C . ILE B 1 281 ? -2.73 16.016 18.828 1 97.31 281 ILE B C 1
ATOM 4301 O O . ILE B 1 281 ? -1.576 16.109 19.25 1 97.31 281 ILE B O 1
ATOM 4305 N N . ILE B 1 282 ? -3.549 17.047 18.859 1 97.5 282 ILE B N 1
ATOM 4306 C CA . ILE B 1 282 ? -3.193 18.328 19.438 1 97.5 282 ILE B CA 1
ATOM 4307 C C . ILE B 1 282 ? -2.795 18.156 20.891 1 97.5 282 ILE B C 1
ATOM 4309 O O . ILE B 1 282 ? -1.774 18.688 21.344 1 97.5 282 ILE B O 1
ATOM 4313 N N . SER B 1 283 ? -3.615 17.359 21.562 1 96.69 283 SER B N 1
ATOM 4314 C CA . SER B 1 283 ? -3.346 17.125 22.969 1 96.69 283 SER B CA 1
ATOM 4315 C C . SER B 1 283 ? -2.004 16.422 23.172 1 96.69 283 SER B C 1
ATOM 4317 O O . SER B 1 283 ? -1.232 16.797 24.062 1 96.69 283 SER B O 1
ATOM 4319 N N . ARG B 1 284 ? -1.737 15.508 22.375 1 95.94 284 ARG B N 1
ATOM 4320 C CA . ARG B 1 284 ? -0.49 14.758 22.469 1 95.94 284 ARG B CA 1
ATOM 4321 C C . ARG B 1 284 ? 0.71 15.641 22.156 1 95.94 284 ARG B C 1
ATOM 4323 O O . ARG B 1 284 ? 1.76 15.523 22.797 1 95.94 284 ARG B O 1
ATOM 4330 N N . LEU B 1 285 ? 0.588 16.453 21.156 1 96.25 285 LEU B N 1
ATOM 4331 C CA . LEU B 1 285 ? 1.655 17.391 20.797 1 96.25 285 LEU B CA 1
ATOM 4332 C C . LEU B 1 285 ? 1.953 18.328 21.953 1 96.25 285 LEU B C 1
ATOM 4334 O O . LEU B 1 285 ? 3.117 18.625 22.25 1 96.25 285 LEU B O 1
ATOM 4338 N N . ASP B 1 286 ? 0.907 18.766 22.594 1 95.12 286 ASP B N 1
ATOM 4339 C CA . ASP B 1 286 ? 1.065 19.641 23.75 1 95.12 286 ASP B CA 1
ATOM 4340 C C . ASP B 1 286 ? 1.793 18.938 24.891 1 95.12 286 ASP B C 1
ATOM 4342 O O . ASP B 1 286 ? 2.646 19.516 25.547 1 95.12 286 ASP B O 1
ATOM 4346 N N . GLU B 1 287 ? 1.446 17.703 25.062 1 93.5 287 GLU B N 1
ATOM 4347 C CA . GLU B 1 287 ? 2.092 16.906 26.109 1 93.5 287 GLU B CA 1
ATOM 4348 C C . GLU B 1 287 ? 3.578 16.734 25.812 1 93.5 287 GLU B C 1
ATOM 4350 O O . GLU B 1 287 ? 4.41 16.844 26.719 1 93.5 287 GLU B O 1
ATOM 4355 N N . LEU B 1 288 ? 3.871 16.453 24.625 1 91.62 288 LEU B N 1
ATOM 4356 C CA . LEU B 1 288 ? 5.258 16.234 24.234 1 91.62 288 LEU B CA 1
ATOM 4357 C C . LEU B 1 288 ? 6.066 17.516 24.359 1 91.62 288 LEU B C 1
ATOM 4359 O O . LEU B 1 288 ? 7.234 17.484 24.75 1 91.62 288 LEU B O 1
ATOM 4363 N N . ALA B 1 289 ? 5.512 18.625 24 1 89.44 289 ALA B N 1
ATOM 4364 C CA . ALA B 1 289 ? 6.176 19.922 24.109 1 89.44 289 ALA B CA 1
ATOM 4365 C C . ALA B 1 289 ? 6.465 20.266 25.578 1 89.44 289 ALA B C 1
ATOM 4367 O O . ALA B 1 289 ? 7.516 20.828 25.891 1 89.44 289 ALA B O 1
ATOM 4368 N N . ALA B 1 290 ? 5.543 19.891 26.406 1 87.12 290 ALA B N 1
ATOM 4369 C CA . ALA B 1 290 ? 5.707 20.141 27.828 1 87.12 290 ALA B CA 1
ATOM 4370 C C . ALA B 1 290 ? 6.832 19.281 28.406 1 87.12 290 ALA B C 1
ATOM 4372 O O . ALA B 1 290 ? 7.574 19.734 29.281 1 87.12 290 ALA B O 1
ATOM 4373 N N . ASP B 1 291 ? 7.016 18.109 27.906 1 82.62 291 ASP B N 1
ATOM 4374 C CA . ASP B 1 291 ? 8.055 17.203 28.391 1 82.62 291 ASP B CA 1
ATOM 4375 C C . ASP B 1 291 ? 9.445 17.688 27.953 1 82.62 291 ASP B C 1
ATOM 4377 O O . ASP B 1 291 ? 10.422 17.453 28.672 1 82.62 291 ASP B O 1
ATOM 4381 N N . GLN B 1 292 ? 9.594 18.203 26.812 1 73.69 292 GLN B N 1
ATOM 4382 C CA . GLN B 1 292 ? 10.875 18.688 26.312 1 73.69 292 GLN B CA 1
ATOM 4383 C C . GLN B 1 292 ? 11.336 19.922 27.094 1 73.69 292 GLN B C 1
ATOM 4385 O O . GLN B 1 292 ? 12.539 20.172 27.219 1 73.69 292 GLN B O 1
ATOM 4390 N N . GLN B 1 293 ? 10.43 20.719 27.516 1 61.38 293 GLN B N 1
ATOM 4391 C CA . GLN B 1 293 ? 10.766 21.906 28.297 1 61.38 293 GLN B CA 1
ATOM 4392 C C . GLN B 1 293 ? 11.297 21.531 29.688 1 61.38 293 GLN B C 1
ATOM 4394 O O . GLN B 1 293 ? 12.141 22.234 30.25 1 61.38 293 GLN B O 1
ATOM 4399 N N . PHE B 1 294 ? 10.789 20.406 30.234 1 49.78 294 PHE B N 1
ATOM 4400 C CA . PHE B 1 294 ? 11.227 20 31.562 1 49.78 294 PHE B CA 1
ATOM 4401 C C . PHE B 1 294 ? 12.5 19.172 31.469 1 49.78 294 PHE B C 1
ATOM 4403 O O . PHE B 1 294 ? 13.008 18.703 32.5 1 49.78 294 PHE B O 1
ATOM 4410 N N . LYS B 1 295 ? 12.953 18.828 30.297 1 52.44 295 LYS B N 1
ATOM 4411 C CA . LYS B 1 295 ? 14.25 18.172 30.297 1 52.44 295 LYS B CA 1
ATOM 4412 C C . LYS B 1 295 ? 15.359 19.109 30.75 1 52.44 295 LYS B C 1
ATOM 4414 O O . LYS B 1 295 ? 15.484 20.219 30.219 1 52.44 295 LYS B O 1
ATOM 4419 N N . PRO B 1 296 ? 16.047 18.797 31.891 1 39.22 296 PRO B N 1
ATOM 4420 C CA . PRO B 1 296 ? 17.094 19.656 32.438 1 39.22 296 PRO B CA 1
ATOM 4421 C C . PRO B 1 296 ? 18.172 20.016 31.422 1 39.22 296 PRO B C 1
ATOM 4423 O O . PRO B 1 296 ? 18.547 19.172 30.594 1 39.22 296 PRO B O 1
ATOM 4426 N N . GLN B 1 297 ? 18.094 21.172 30.797 1 40.31 297 GLN B N 1
ATOM 4427 C CA . GLN B 1 297 ? 19.281 21.656 30.094 1 40.31 297 GLN B CA 1
ATOM 4428 C C . GLN B 1 297 ? 20.562 21.203 30.797 1 40.31 297 GLN B C 1
ATOM 4430 O O . GLN B 1 297 ? 20.812 21.594 31.938 1 40.31 297 GLN B O 1
ATOM 4435 N N . ILE B 1 298 ? 21 20.031 30.562 1 32.62 298 ILE B N 1
ATOM 4436 C CA . ILE B 1 298 ? 22.328 19.766 31.078 1 32.62 298 ILE B CA 1
ATOM 4437 C C . ILE B 1 298 ? 23.328 20.781 30.516 1 32.62 298 ILE B C 1
ATOM 4439 O O . ILE B 1 298 ? 23.547 20.828 29.297 1 32.62 298 ILE B O 1
ATOM 4443 N N . ASN B 1 299 ? 23.281 21.844 31.047 1 34.09 299 ASN B N 1
ATOM 4444 C CA . ASN B 1 299 ? 24.453 22.719 30.938 1 34.09 299 ASN B CA 1
ATOM 4445 C C . ASN B 1 299 ? 25.75 21.922 31.016 1 34.09 299 ASN B C 1
ATOM 4447 O O . ASN B 1 299 ? 26.031 21.281 32.031 1 34.09 299 ASN B O 1
ATOM 4451 N N . LEU B 1 300 ? 26.156 21.484 29.719 1 28.94 300 LEU B N 1
ATOM 4452 C CA . LEU B 1 300 ? 27.594 21.25 29.781 1 28.94 300 LEU B CA 1
ATOM 4453 C C . LEU B 1 300 ? 28.328 22.562 30.047 1 28.94 300 LEU B C 1
ATOM 4455 O O . LEU B 1 300 ? 27.969 23.609 29.516 1 28.94 300 LEU B O 1
#

Solvent-accessible surface area (backbone atoms only — not comparable to full-atom values): 31467 Å² total; per-residue (Å²): 145,81,76,80,82,66,83,77,73,73,74,73,68,74,78,68,70,75,65,72,69,81,61,76,72,64,82,63,75,64,64,69,35,61,52,83,50,48,72,34,30,37,36,29,30,22,9,44,33,55,40,47,41,60,61,46,40,50,37,34,41,35,28,34,16,69,75,64,66,39,45,28,31,38,36,42,57,20,70,55,52,55,49,54,48,49,30,48,53,58,76,75,60,63,48,69,44,96,83,67,20,33,38,56,48,73,46,80,69,26,36,31,46,44,50,54,47,77,41,65,88,76,52,53,53,78,48,46,70,69,56,48,53,51,51,51,48,41,66,55,71,34,37,58,74,54,75,23,54,33,34,37,32,26,48,39,62,27,42,34,52,68,50,51,49,51,56,67,58,34,57,52,65,20,31,37,38,35,20,27,22,29,61,69,42,40,53,19,32,51,25,33,53,46,46,38,50,74,66,70,34,47,71,66,19,33,31,21,26,46,38,30,34,59,37,90,86,79,62,50,75,40,55,59,40,32,73,64,35,36,56,53,49,19,56,75,70,72,45,43,68,53,46,62,31,57,39,52,52,59,50,49,52,15,34,64,69,19,42,40,36,53,73,77,38,55,82,39,73,55,24,47,34,36,44,50,30,35,51,50,49,53,52,48,52,52,51,53,54,54,53,61,68,67,48,77,76,72,77,123,144,82,74,84,77,73,75,83,70,77,75,77,73,75,80,70,71,78,67,74,69,81,63,75,78,64,82,65,75,62,64,68,38,62,51,83,51,46,71,34,30,37,37,29,31,23,9,44,32,55,39,47,41,61,61,48,39,51,36,34,41,35,29,34,16,69,75,63,67,39,44,29,30,39,37,40,57,20,70,53,50,54,49,55,47,49,30,48,54,58,77,74,60,65,49,67,44,96,82,69,21,33,38,56,49,72,44,80,69,27,36,31,48,43,50,53,46,77,42,65,88,74,54,52,52,79,48,43,69,69,56,49,52,51,50,50,48,42,67,57,71,34,37,57,73,52,74,22,55,33,35,39,31,26,49,39,62,28,42,35,52,67,48,51,48,48,55,67,57,33,58,52,66,22,30,37,38,34,20,26,23,29,60,68,42,40,54,19,33,50,26,34,51,47,46,37,50,74,68,71,34,47,71,67,19,34,31,21,27,46,39,30,35,58,36,91,86,77,64,49,76,39,55,60,40,32,73,64,35,35,54,52,51,19,56,75,70,72,44,44,67,53,46,60,32,58,40,53,52,60,49,48,53,14,36,61,70,19,41,40,36,50,72,78,38,55,82,39,74,53,23,46,36,36,44,52,33,34,52,50,50,54,52,47,54,53,52,52,54,54,52,61,69,66,48,75,76,73,77,126

Organism: Lactuca saligna (NCBI:txid75948)

Sequence (600 aa):
MNRFFNAATKNLGGLRGYAVGAEGRNVSDARSLKIEGVKDIIAVASGKGGVGKSTTAVNLAVSLANKCQLSVGLLDADVYGPSIPTMMKLHGKPEVSKGNKMIPIENHGVKCISMGSLVEKDAPIVWRGPMVMKALEQMTRGVEWGQLDILVVDMPPGTGDAQISMSQRLQLSGALIVSTPQDVALMDARRGVKMFSKVSVPILGLIENMSYFKCPHCSKPSYIFGKGGARKTADEMGLGFVGEIPLEEEIRSGCDEGVPVVVSRPECAVSVAYGDVALKIISRLDELAADQQFKPQINLMNRFFNAATKNLGGLRGYAVGAEGRNVSDARSLKIEGVKDIIAVASGKGGVGKSTTAVNLAVSLANKCQLSVGLLDADVYGPSIPTMMKLHGKPEVSKGNKMIPIENHGVKCISMGSLVEKDAPIVWRGPMVMKALEQMTRGVEWGQLDILVVDMPPGTGDAQISMSQRLQLSGALIVSTPQDVALMDARRGVKMFSKVSVPILGLIENMSYFKCPHCSKPSYIFGKGGARKTADEMGLGFVGEIPLEEEIRSGCDEGVPVVVSRPECAVSVAYGDVALKIISRLDELAADQQFKPQINL

Secondary structure (DSSP, 8-state):
--S-----------------------TT----SSPTTEEEEEEEE-SSTTSSHHHHHHHHHHHHHHTS---EEEEE--TTS--HHHHTT--SPPEE-TTS-EEPEEETTEEEEEGGGTS-TT------HHHHHHHHHHHHHTB---SEEEEEEEPPSSSSHHHHHHHHHS--SEEEEEE-SSHHHHHHHHHHHHHHHHTTPPEEEEEEEEEEEE-TTT--EE-TT-SSHHHHHHHHTT--EEEEEEE-HHHHHHHHHT--HHHH-TTSHHHHHHHHHHHHHHHHHHHHHHHHHSS-----/--------------------------TT----SSPTTEEEEEEEE-SSTTSSHHHHHHHHHHHHHHTS---EEEEE--TTS--HHHHTT--SPPEE-TTS-EEPEEETTEEEEEGGGTS-TT------HHHHHHHHHHHHHTB---SEEEEEEEPPSSSSHHHHHHHHHS--SEEEEEE-SSHHHHHHHHHHHHHHHHTTPPEEEEEEEEEEEE-TTT--EE-TT-SSHHHHHHHHTT--EEEEEEE-HHHHHHHHHT--HHHH-TTSHHHHHHHHHHHHHHHHHHHHHHHHHSS-----

Nearest PDB structures (foldseek):
  8zkc-assembly1_A-2  TM=9.702E-01  e=8.419E-30  Escherichia coli
  6oby-assembly1_A  TM=9.083E-01  e=5.853E-22  Archaeoglobus fulgidus
  2ph1-assembly1_A  TM=8.870E-01  e=4.570E-22  Archaeoglobus fulgidus DSM 4304
  5aun-assembly1_B  TM=9.271E-01  e=3.367E-18  Thermococcus kodakarensis KOD1
  5aup-assembly1_I  TM=8.884E-01  e=2.324E-18  Thermococcus kodakarensis KOD1